Protein AF-A0A2V8V987-F1 (afdb_monomer)

pLDDT: mean 84.91, std 15.99, range [29.47, 98.56]

Nearest PDB structures (foldseek):
  6z8r-assembly2_B  TM=4.800E-01  e=5.414E-08  Pseudomonas aeruginosa PAO1
  6z99-assembly2_B  TM=4.719E-01  e=3.011E-07  Pseudomonas aeruginosa PAO1
  6slj-assembly1_A  TM=4.713E-01  e=1.086E-07  Porphyromonas gingivalis W83
  6sli-assembly1_B  TM=4.014E-01  e=5.671E-08  Porphyromonas gingivalis W83
  3aeh-assembly2_B  TM=3.556E-01  e=8.265E-02  Escherichia coli

Mean predicted aligned error: 10.32 Å

Structure (mmCIF, N/CA/C/O backbone):
data_AF-A0A2V8V987-F1
#
_entry.id   AF-A0A2V8V987-F1
#
loop_
_atom_site.group_PDB
_atom_site.id
_atom_site.type_symbol
_atom_site.label_atom_id
_atom_site.label_alt_id
_atom_site.label_comp_id
_atom_site.label_asym_id
_atom_site.label_entity_id
_atom_site.label_seq_id
_atom_site.pdbx_PDB_ins_code
_atom_site.Cartn_x
_atom_site.Cartn_y
_atom_site.Cartn_z
_atom_site.occupancy
_atom_site.B_iso_or_equiv
_atom_site.auth_seq_id
_atom_site.auth_comp_id
_atom_site.auth_asym_id
_atom_site.auth_atom_id
_atom_site.pdbx_PDB_model_num
ATOM 1 N N . MET A 1 1 ? -7.898 6.519 -4.032 1.00 30.42 1 MET A N 1
ATOM 2 C CA . MET A 1 1 ? -8.012 5.272 -3.248 1.00 30.42 1 MET A CA 1
ATOM 3 C C . MET A 1 1 ? -9.192 4.479 -3.784 1.00 30.42 1 MET A C 1
ATOM 5 O O . MET A 1 1 ? -10.302 4.991 -3.709 1.00 30.42 1 MET A O 1
ATOM 9 N N . LEU A 1 2 ? -8.939 3.343 -4.436 1.00 29.47 2 LEU A N 1
ATOM 10 C CA . LEU A 1 2 ? -9.950 2.359 -4.858 1.00 29.47 2 LEU A CA 1
ATOM 11 C C . LEU A 1 2 ? -10.673 1.804 -3.613 1.00 29.47 2 LEU A C 1
ATOM 13 O O . LEU A 1 2 ? -10.071 1.849 -2.532 1.00 29.47 2 LEU A O 1
ATOM 17 N N . PRO A 1 3 ? -11.929 1.318 -3.699 1.00 31.12 3 PRO A N 1
ATOM 18 C CA . PRO A 1 3 ? -12.497 0.542 -2.600 1.00 31.12 3 PRO A CA 1
ATOM 19 C C . PRO A 1 3 ? -11.531 -0.608 -2.276 1.00 31.12 3 PRO A C 1
ATOM 21 O O . PRO A 1 3 ? -10.948 -1.178 -3.202 1.00 31.12 3 PRO A O 1
ATOM 24 N N . PRO A 1 4 ? -11.297 -0.928 -0.992 1.00 32.53 4 PRO A N 1
ATOM 25 C CA . PRO A 1 4 ? -10.464 -2.066 -0.652 1.00 32.53 4 PRO A CA 1
ATOM 26 C C . PRO A 1 4 ? -11.121 -3.306 -1.257 1.00 32.53 4 PRO A C 1
ATOM 28 O O . PRO A 1 4 ? -12.190 -3.722 -0.810 1.00 32.53 4 PRO A O 1
ATOM 31 N N . LEU A 1 5 ? -10.495 -3.874 -2.291 1.00 37.56 5 LEU A N 1
ATOM 32 C CA . LEU A 1 5 ? -10.707 -5.270 -2.644 1.00 37.56 5 LEU A CA 1
ATOM 33 C C . LEU A 1 5 ? -10.445 -6.033 -1.350 1.00 37.56 5 LEU A C 1
ATOM 35 O O . LEU A 1 5 ? -9.333 -5.991 -0.818 1.00 37.56 5 LEU A O 1
ATOM 39 N N . GLN A 1 6 ? -11.497 -6.601 -0.762 1.00 36.94 6 GLN A N 1
ATOM 40 C CA . GLN A 1 6 ? -11.337 -7.366 0.461 1.00 36.94 6 GLN A CA 1
ATOM 41 C C . GLN A 1 6 ? -10.502 -8.590 0.105 1.00 36.94 6 GLN A C 1
ATOM 43 O O . GLN A 1 6 ? -10.967 -9.483 -0.600 1.00 36.94 6 GLN A O 1
ATOM 48 N N . ALA A 1 7 ? -9.248 -8.588 0.556 1.00 41.62 7 ALA A N 1
ATOM 49 C CA . ALA A 1 7 ? -8.428 -9.783 0.551 1.00 41.62 7 ALA A CA 1
ATOM 50 C C . ALA A 1 7 ? -9.147 -10.859 1.371 1.00 41.62 7 ALA A C 1
ATOM 52 O O . ALA A 1 7 ? -9.760 -10.563 2.404 1.00 41.62 7 ALA A O 1
ATOM 53 N N . GLN A 1 8 ? -9.092 -12.097 0.889 1.00 46.31 8 GLN A N 1
ATOM 54 C CA . GLN A 1 8 ? -9.685 -13.225 1.587 1.00 46.31 8 GLN A CA 1
ATOM 55 C C . GLN A 1 8 ? -9.073 -13.359 2.989 1.00 46.31 8 GLN A C 1
ATOM 57 O O . GLN A 1 8 ? -7.849 -13.307 3.128 1.00 46.31 8 GLN A O 1
ATOM 62 N N . PRO A 1 9 ? -9.893 -13.543 4.038 1.00 50.47 9 PRO A N 1
ATOM 63 C CA . PRO A 1 9 ? -9.370 -13.910 5.342 1.00 50.47 9 PRO A CA 1
ATOM 64 C C . PRO A 1 9 ? -8.720 -15.293 5.249 1.00 50.47 9 PRO A C 1
ATOM 66 O O . PRO A 1 9 ? -9.362 -16.262 4.845 1.00 50.47 9 PRO A O 1
ATOM 69 N N . VAL A 1 10 ? -7.450 -15.375 5.641 1.00 54.84 10 VAL A N 1
ATOM 70 C CA . VAL A 1 10 ? -6.728 -16.644 5.793 1.00 54.84 10 VAL A CA 1
ATOM 71 C C . VAL A 1 10 ? -7.420 -17.464 6.885 1.00 54.84 10 VAL A C 1
ATOM 73 O O . VAL A 1 10 ? -7.811 -16.924 7.922 1.00 54.84 10 VAL A O 1
ATOM 76 N N . VAL A 1 11 ? -7.584 -18.772 6.683 1.00 56.66 11 VAL A N 1
ATOM 77 C CA . VAL A 1 11 ? -8.365 -19.642 7.583 1.00 56.66 11 VAL A CA 1
ATOM 78 C C . VAL A 1 11 ? -7.667 -19.894 8.935 1.00 56.66 11 VAL A C 1
ATOM 80 O O . VAL A 1 11 ? -8.265 -20.486 9.841 1.00 56.66 11 VAL A O 1
ATOM 83 N N . THR A 1 12 ? -6.441 -19.391 9.115 1.00 56.00 12 THR A N 1
ATOM 84 C CA . THR A 1 12 ? -5.629 -19.466 10.344 1.00 56.00 12 THR A CA 1
ATOM 85 C C . THR A 1 12 ? -5.116 -18.091 10.786 1.00 56.00 12 THR A C 1
ATOM 87 O O . THR A 1 12 ? -4.766 -17.288 9.919 1.00 56.00 12 THR A O 1
ATOM 90 N N . PRO A 1 13 ? -4.942 -17.847 12.097 1.00 56.09 13 PRO A N 1
ATOM 91 C CA . PRO A 1 13 ? -5.207 -18.768 13.205 1.00 56.09 13 PRO A CA 1
ATOM 92 C C . PRO A 1 13 ? -6.698 -18.938 13.511 1.00 56.09 13 PRO A C 1
ATOM 94 O O . PRO A 1 13 ? -7.576 -18.229 13.006 1.00 56.09 13 PRO A O 1
ATOM 97 N N . SER A 1 14 ? -6.993 -19.921 14.349 1.00 68.00 14 SER A N 1
ATOM 98 C CA . SER A 1 14 ? -8.342 -20.223 14.777 1.00 68.00 14 SER A CA 1
ATOM 99 C C . SER A 1 14 ? -8.840 -19.288 15.884 1.00 68.00 14 SER A C 1
ATOM 101 O O . SER A 1 14 ? -8.104 -19.093 16.843 1.00 68.00 14 SER A O 1
ATOM 103 N N . PRO A 1 15 ? -10.083 -18.731 15.849 1.00 61.00 15 PRO A N 1
ATOM 104 C CA . PRO A 1 15 ? -10.724 -18.227 17.054 1.00 61.00 15 PRO A CA 1
ATOM 105 C C . PRO A 1 15 ? -10.587 -19.235 18.189 1.00 61.00 15 PRO A C 1
ATOM 107 O O . PRO A 1 15 ? -10.953 -20.403 18.031 1.00 61.00 15 PRO A O 1
ATOM 110 N N . GLY A 1 16 ? -10.015 -18.763 19.296 1.00 55.84 16 GLY A N 1
ATOM 111 C CA . GLY A 1 16 ? -9.781 -19.568 20.486 1.00 55.84 16 GLY A CA 1
ATOM 112 C C . GLY A 1 16 ? -11.080 -20.056 21.124 1.00 55.84 16 GLY A C 1
ATOM 113 O O . GLY A 1 16 ? -12.185 -19.659 20.745 1.00 55.84 16 GLY A O 1
ATOM 114 N N . THR A 1 17 ? -10.938 -20.893 22.145 1.00 52.25 17 THR A N 1
ATOM 115 C CA . THR A 1 17 ? -12.023 -21.569 22.874 1.00 52.25 17 THR A CA 1
ATOM 116 C C . THR A 1 17 ? -12.985 -20.634 23.625 1.00 52.25 17 THR A C 1
ATOM 118 O O . THR A 1 17 ? -13.979 -21.109 24.182 1.00 52.25 17 THR A O 1
ATOM 121 N N . GLY A 1 18 ? -12.797 -19.310 23.566 1.00 50.81 18 GLY A N 1
ATOM 122 C CA . GLY A 1 18 ? -13.441 -18.343 24.461 1.00 50.81 18 GLY A CA 1
ATOM 123 C C . GLY A 1 18 ? -12.702 -18.265 25.800 1.00 50.81 18 GLY A C 1
ATOM 124 O O . GLY A 1 18 ? -11.899 -19.138 26.102 1.00 50.81 18 GLY A O 1
ATOM 125 N N . SER A 1 19 ? -12.927 -17.198 26.574 1.00 44.41 19 SER A N 1
ATOM 126 C CA . SER A 1 19 ? -12.190 -16.957 27.821 1.00 44.41 19 SER A CA 1
ATOM 127 C C . SER A 1 19 ? -12.502 -18.020 28.871 1.00 44.41 19 SER A C 1
ATOM 129 O O . SER A 1 19 ? -13.610 -18.044 29.415 1.00 44.41 19 SER A O 1
ATOM 131 N N . GLU A 1 20 ? -11.518 -18.844 29.208 1.00 54.47 20 GLU A N 1
ATOM 132 C CA . GLU A 1 20 ? -11.423 -19.332 30.577 1.00 54.47 20 GLU A CA 1
ATOM 133 C C . GLU A 1 20 ? -10.896 -18.200 31.467 1.00 54.47 20 GLU A C 1
ATOM 135 O O . GLU A 1 20 ? -10.153 -17.324 31.015 1.00 54.47 20 GLU A O 1
ATOM 140 N N . LEU A 1 21 ? -11.364 -18.172 32.715 1.00 58.12 21 LEU A N 1
ATOM 141 C CA . LEU A 1 21 ? -10.821 -17.310 33.761 1.00 58.12 21 LEU A CA 1
ATOM 142 C C . LEU A 1 21 ? -9.356 -17.722 33.933 1.00 58.12 21 LEU A C 1
ATOM 144 O O . LEU A 1 21 ? -9.110 -18.860 34.320 1.00 58.12 21 LEU A O 1
ATOM 148 N N . GLY A 1 22 ? -8.413 -16.846 33.578 1.00 70.38 22 GLY A N 1
ATOM 149 C CA . GLY A 1 22 ? -6.986 -17.165 33.618 1.00 70.38 22 GLY A CA 1
ATOM 150 C C . GLY A 1 22 ? -6.544 -17.741 34.960 1.00 70.38 22 GLY A C 1
ATOM 151 O O . GLY A 1 22 ? -7.134 -17.437 36.000 1.00 70.38 22 GLY A O 1
ATOM 152 N N . ALA A 1 23 ? -5.499 -18.561 34.946 1.00 83.69 23 ALA A N 1
ATOM 153 C CA . ALA A 1 23 ? -4.921 -19.121 36.153 1.00 83.69 23 ALA A CA 1
ATOM 154 C C . ALA A 1 23 ? -4.146 -18.060 36.947 1.00 83.69 23 ALA A C 1
ATOM 156 O O . ALA A 1 23 ? -3.326 -17.304 36.421 1.00 83.69 23 ALA A O 1
ATOM 157 N N . ASP A 1 24 ? -4.371 -18.031 38.254 1.00 88.12 24 ASP A N 1
ATOM 158 C CA . ASP A 1 24 ? -3.623 -17.168 39.153 1.00 88.12 24 ASP A CA 1
ATOM 159 C C . ASP A 1 24 ? -2.221 -17.733 39.402 1.00 88.12 24 ASP A C 1
ATOM 161 O O . ASP A 1 24 ? -2.059 -18.813 39.969 1.00 88.12 24 ASP A O 1
ATOM 165 N N . TRP A 1 25 ? -1.193 -16.966 39.038 1.00 87.38 25 TRP A N 1
ATOM 166 C CA . TRP A 1 25 ? 0.201 -17.296 39.310 1.00 87.38 25 TRP A CA 1
ATOM 167 C C . TRP A 1 25 ? 0.866 -16.175 40.112 1.00 87.38 25 TRP A C 1
ATOM 169 O O . TRP A 1 25 ? 1.303 -15.149 39.584 1.00 87.38 25 TRP A O 1
ATOM 179 N N . GLY A 1 26 ? 0.907 -16.361 41.435 1.00 88.56 26 GLY A N 1
ATOM 180 C CA . GLY A 1 26 ? 1.389 -15.340 42.365 1.00 88.56 26 GLY A CA 1
ATOM 181 C C . GLY A 1 26 ? 0.555 -14.048 42.266 1.00 88.56 26 GLY A C 1
ATOM 182 O O . GLY A 1 26 ? -0.675 -14.121 42.354 1.00 88.56 26 GLY A O 1
ATOM 183 N N . PRO A 1 27 ? 1.182 -12.867 42.080 1.00 91.75 27 PRO A N 1
ATOM 184 C CA . PRO A 1 27 ? 0.473 -11.587 41.987 1.00 91.75 27 PRO A CA 1
ATOM 185 C C . PRO A 1 27 ? -0.144 -11.312 40.600 1.00 91.75 27 PRO A C 1
ATOM 187 O O . PRO A 1 27 ? -0.627 -10.203 40.357 1.00 91.75 27 PRO A O 1
ATOM 190 N N . TYR A 1 28 ? -0.121 -12.286 39.683 1.00 93.44 28 TYR A N 1
ATOM 191 C CA . TYR A 1 28 ? -0.630 -12.143 38.319 1.00 93.44 28 TYR A CA 1
ATOM 192 C C . TYR A 1 28 ? -1.770 -13.120 38.034 1.00 93.44 28 TYR A C 1
ATOM 194 O O . TYR A 1 28 ? -1.781 -14.241 38.539 1.00 93.44 28 TYR A O 1
ATOM 202 N N . ASN A 1 29 ? -2.703 -12.694 37.191 1.00 93.06 29 ASN A N 1
ATOM 203 C CA . ASN A 1 29 ? -3.628 -13.559 36.478 1.00 93.06 29 ASN A CA 1
ATOM 204 C C . ASN A 1 29 ? -3.052 -13.828 35.081 1.00 93.06 29 ASN A C 1
ATOM 206 O O . ASN A 1 29 ? -2.707 -12.884 34.363 1.00 93.06 29 ASN A O 1
ATOM 210 N N . VAL A 1 30 ? -2.885 -15.099 34.728 1.00 92.81 30 VAL A N 1
ATOM 211 C CA . VAL A 1 30 ? -2.215 -15.538 33.503 1.00 92.81 30 VAL A CA 1
ATOM 212 C C . VAL A 1 30 ? -3.206 -16.260 32.605 1.00 92.81 30 VAL A C 1
ATOM 214 O O . VAL A 1 30 ? -3.929 -17.137 33.053 1.00 92.81 30 VAL A O 1
ATOM 217 N N . THR A 1 31 ? -3.213 -15.909 31.325 1.00 92.31 31 THR A N 1
ATOM 218 C CA . THR A 1 31 ? -3.930 -16.645 30.279 1.00 92.31 31 THR A CA 1
ATOM 219 C C . THR A 1 31 ? -2.949 -17.029 29.185 1.00 92.31 31 THR A C 1
ATOM 221 O O . THR A 1 31 ? -2.109 -16.225 28.771 1.00 92.31 31 THR A O 1
ATOM 224 N N . ASN A 1 32 ? -3.036 -18.258 28.697 1.00 90.12 32 ASN A N 1
ATOM 225 C CA . ASN A 1 32 ? -2.216 -18.751 27.604 1.00 90.12 32 ASN A CA 1
ATOM 226 C C . ASN A 1 32 ? -3.091 -19.502 26.600 1.00 90.12 32 ASN A C 1
ATOM 228 O O . ASN A 1 32 ? -3.993 -20.238 26.978 1.00 90.12 32 ASN A O 1
ATOM 232 N N . SER A 1 33 ? -2.816 -19.333 25.310 1.00 90.88 33 SER A N 1
ATOM 233 C CA . SER A 1 33 ? -3.322 -20.201 24.260 1.00 90.88 33 SER A CA 1
ATOM 234 C C . SER A 1 33 ? -2.271 -20.430 23.177 1.00 90.88 33 SER A C 1
ATOM 236 O O . SER A 1 33 ? -1.592 -19.493 22.756 1.00 90.88 33 SER A O 1
ATOM 238 N N . ILE A 1 34 ? -2.149 -21.669 22.709 1.00 92.19 34 ILE A N 1
ATOM 239 C CA . ILE A 1 34 ? -1.194 -22.088 21.675 1.00 92.19 34 ILE A CA 1
ATOM 240 C C . ILE A 1 34 ? -1.933 -22.989 20.690 1.00 92.19 34 ILE A C 1
ATOM 242 O O . ILE A 1 34 ? -2.554 -23.963 21.101 1.00 92.19 34 ILE A O 1
ATOM 246 N N . GLU A 1 35 ? -1.850 -22.691 19.394 1.00 93.00 35 GLU A N 1
ATOM 247 C CA . GLU A 1 35 ? -2.385 -23.510 18.306 1.00 93.00 35 GLU A CA 1
ATOM 248 C C . GLU A 1 35 ? -1.248 -24.045 17.439 1.00 93.00 35 GLU A C 1
ATOM 250 O O . GLU A 1 35 ? -0.625 -23.303 16.679 1.00 93.00 35 GLU A O 1
ATOM 255 N N . SER A 1 36 ? -1.007 -25.351 17.508 1.00 94.00 36 SER A N 1
ATOM 256 C CA . SER A 1 36 ? 0.021 -26.022 16.708 1.00 94.00 36 SER A CA 1
ATOM 257 C C . SER A 1 36 ? -0.583 -27.141 15.871 1.00 94.00 36 SER A C 1
ATOM 259 O O . SER A 1 36 ? -1.617 -27.713 16.220 1.00 94.00 36 SER A O 1
ATOM 261 N N . GLY A 1 37 ? 0.033 -27.437 14.732 1.00 94.00 37 GLY A N 1
ATOM 262 C CA . GLY A 1 37 ? -0.449 -28.498 13.861 1.00 94.00 37 GLY A CA 1
ATOM 263 C C . GLY A 1 37 ? 0.306 -28.588 12.548 1.00 94.00 37 GLY A C 1
ATOM 264 O O . GLY A 1 37 ? 1.433 -28.111 12.425 1.00 94.00 37 GLY A O 1
ATOM 265 N N . TYR A 1 38 ? -0.335 -29.202 11.559 1.00 94.44 38 TYR A N 1
ATOM 266 C CA . TYR A 1 38 ? 0.239 -29.462 10.244 1.00 94.44 38 TYR A CA 1
ATOM 267 C C . TYR A 1 38 ? -0.657 -28.869 9.156 1.00 94.44 38 TYR A C 1
ATOM 269 O O . TYR A 1 38 ? -1.872 -29.073 9.184 1.00 94.44 38 TYR A O 1
ATOM 277 N N . ARG A 1 39 ? -0.065 -28.168 8.182 1.00 93.12 39 ARG A N 1
ATOM 278 C CA . ARG A 1 39 ? -0.740 -27.817 6.920 1.00 93.12 39 ARG A CA 1
ATOM 279 C C . ARG A 1 39 ? -0.161 -28.666 5.799 1.00 93.12 39 ARG A C 1
ATOM 281 O O . ARG A 1 39 ? 1.053 -28.869 5.736 1.00 93.12 39 ARG A O 1
ATOM 288 N N . PHE A 1 40 ? -1.042 -29.107 4.919 1.00 94.19 40 PHE A N 1
ATOM 289 C CA . PHE A 1 40 ? -0.726 -29.756 3.663 1.00 94.19 40 PHE A CA 1
ATOM 290 C C . PHE A 1 40 ? -1.187 -28.884 2.491 1.00 94.19 40 PHE A C 1
ATOM 292 O O . PHE A 1 40 ? -2.173 -28.153 2.591 1.00 94.19 40 PHE A O 1
ATOM 299 N N . THR A 1 41 ? -0.483 -28.999 1.376 1.00 95.00 41 THR A N 1
ATOM 300 C CA . THR A 1 41 ? -0.723 -28.299 0.125 1.00 95.00 41 THR A CA 1
ATOM 301 C C . THR A 1 41 ? -0.465 -29.258 -1.027 1.00 95.00 41 THR A C 1
ATOM 303 O O . THR A 1 41 ? 0.572 -29.921 -1.089 1.00 95.00 41 THR A O 1
ATOM 306 N N . THR A 1 42 ? -1.395 -29.293 -1.973 1.00 96.19 42 THR A N 1
ATOM 307 C CA . THR A 1 42 ? -1.229 -29.961 -3.267 1.00 96.19 42 THR A CA 1
ATOM 308 C C . THR A 1 42 ? -1.503 -28.950 -4.368 1.00 96.19 42 THR A C 1
ATOM 310 O O . THR A 1 42 ? -2.473 -28.201 -4.279 1.00 96.19 42 THR A O 1
ATOM 313 N N . VAL A 1 43 ? -0.646 -28.903 -5.388 1.00 96.38 43 VAL A N 1
ATOM 314 C CA . VAL A 1 43 ? -0.748 -27.942 -6.494 1.00 96.38 43 VAL A CA 1
ATOM 315 C C . VAL A 1 43 ? -0.771 -28.700 -7.813 1.00 96.38 43 VAL A C 1
ATOM 317 O O . VAL A 1 43 ? 0.014 -29.620 -8.019 1.00 96.38 43 VAL A O 1
ATOM 320 N N . GLY A 1 44 ? -1.675 -28.314 -8.707 1.00 95.19 44 GLY A N 1
ATOM 321 C CA . GLY A 1 44 ? -1.690 -28.722 -10.105 1.00 95.19 44 GLY A CA 1
ATOM 322 C C . GLY A 1 44 ? -1.646 -27.501 -11.022 1.00 95.19 44 GLY A C 1
ATOM 323 O O . GLY A 1 44 ? -2.139 -26.434 -10.663 1.00 95.19 44 GLY A O 1
ATOM 324 N N . GLY A 1 45 ? -1.097 -27.665 -12.223 1.00 91.75 45 GLY A N 1
ATOM 325 C CA . GLY A 1 45 ? -0.749 -26.529 -13.079 1.00 91.75 45 GLY A CA 1
ATOM 326 C C . GLY A 1 45 ? 0.583 -25.925 -12.640 1.00 91.75 45 GLY A C 1
ATOM 327 O O . GLY A 1 45 ? 1.502 -26.664 -12.286 1.00 91.75 45 GLY A O 1
ATOM 328 N N . ASP A 1 46 ? 0.689 -24.601 -12.652 1.00 89.00 46 ASP A N 1
ATOM 329 C CA . ASP A 1 46 ? 1.934 -23.903 -12.357 1.00 89.00 46 ASP A CA 1
ATOM 330 C C . ASP A 1 46 ? 2.179 -23.736 -10.843 1.00 89.00 46 ASP A C 1
ATOM 332 O O . ASP A 1 46 ? 1.567 -22.910 -10.158 1.00 89.00 46 ASP A O 1
ATOM 336 N N . ALA A 1 47 ? 3.114 -24.526 -10.310 1.00 90.56 47 ALA A N 1
ATOM 337 C CA . ALA A 1 47 ? 3.509 -24.464 -8.904 1.00 90.56 47 ALA A CA 1
ATOM 338 C C . ALA A 1 47 ? 4.301 -23.198 -8.541 1.00 90.56 47 ALA A C 1
ATOM 340 O O . ALA A 1 47 ? 4.247 -22.744 -7.395 1.00 90.56 47 ALA A O 1
ATOM 341 N N . HIS A 1 48 ? 5.027 -22.614 -9.494 1.00 88.00 48 HIS A N 1
ATOM 342 C CA . HIS A 1 48 ? 5.782 -21.388 -9.283 1.00 88.00 48 HIS A CA 1
ATOM 343 C C . HIS A 1 48 ? 4.856 -20.177 -9.173 1.00 88.00 48 HIS A C 1
ATOM 345 O O . HIS A 1 48 ? 5.062 -19.341 -8.292 1.00 88.00 48 HIS A O 1
ATOM 351 N N . LEU A 1 49 ? 3.800 -20.140 -9.986 1.00 88.25 49 LEU A N 1
ATOM 352 C CA . LEU A 1 49 ? 2.737 -19.146 -9.900 1.00 88.25 49 LEU A CA 1
ATOM 353 C C . LEU A 1 49 ? 1.968 -19.253 -8.576 1.00 88.25 49 LEU A C 1
ATOM 355 O O . LEU A 1 49 ? 1.746 -18.249 -7.901 1.00 88.25 49 LEU A O 1
ATOM 359 N N . PHE A 1 50 ? 1.610 -20.470 -8.149 1.00 91.62 50 PHE A N 1
ATOM 360 C CA . PHE A 1 50 ? 1.008 -20.673 -6.825 1.00 91.62 50 PHE A CA 1
ATOM 361 C C . PHE A 1 50 ? 1.925 -20.153 -5.709 1.00 91.62 50 PHE A C 1
ATOM 363 O O . PHE A 1 50 ? 1.476 -19.467 -4.790 1.00 91.62 50 PHE A O 1
ATOM 370 N N . ARG A 1 51 ? 3.230 -20.435 -5.796 1.00 90.56 51 ARG A N 1
ATOM 371 C CA . ARG A 1 51 ? 4.208 -19.972 -4.808 1.00 90.56 51 ARG A CA 1
ATOM 372 C C . ARG A 1 51 ? 4.388 -18.450 -4.821 1.00 90.56 51 ARG A C 1
ATOM 374 O O . ARG A 1 51 ? 4.682 -17.891 -3.773 1.00 90.56 51 ARG A O 1
ATOM 381 N N . SER A 1 52 ? 4.212 -17.774 -5.956 1.00 88.69 52 SER A N 1
ATOM 382 C CA . SER A 1 52 ? 4.313 -16.309 -6.018 1.00 88.69 52 SER A CA 1
ATOM 383 C C . SER A 1 52 ? 3.062 -15.582 -5.533 1.00 88.69 52 SER A C 1
ATOM 385 O O . SER A 1 52 ? 3.160 -14.445 -5.079 1.00 88.69 52 SER A O 1
ATOM 387 N N . VAL A 1 53 ? 1.892 -16.219 -5.650 1.00 87.94 53 VAL A N 1
ATOM 388 C CA . VAL A 1 53 ? 0.606 -15.615 -5.271 1.00 87.94 53 VAL A CA 1
ATOM 389 C C . VAL A 1 53 ? 0.220 -15.965 -3.829 1.00 87.94 53 VAL A C 1
ATOM 391 O O . VAL A 1 53 ? -0.175 -15.069 -3.093 1.00 87.94 53 VAL A O 1
ATOM 394 N N . GLU A 1 54 ? 0.377 -17.229 -3.411 1.00 89.50 54 GLU A N 1
ATOM 395 C CA . GLU A 1 54 ? -0.118 -17.740 -2.116 1.00 89.50 54 GLU A CA 1
ATOM 396 C C . GLU A 1 54 ? 0.999 -18.239 -1.180 1.00 89.50 54 GLU A C 1
ATOM 398 O O . GLU A 1 54 ? 0.998 -17.958 0.016 1.00 89.50 54 GLU A O 1
ATOM 403 N N . ASN A 1 55 ? 1.979 -18.983 -1.711 1.00 90.44 55 ASN A N 1
ATOM 404 C CA . ASN A 1 55 ? 3.174 -19.452 -0.982 1.00 90.44 55 ASN A CA 1
ATOM 405 C C . ASN A 1 55 ? 2.921 -20.337 0.269 1.00 90.44 55 ASN A C 1
ATOM 407 O O . ASN A 1 55 ? 3.767 -20.418 1.161 1.00 90.44 55 ASN A O 1
ATOM 411 N N . TYR A 1 56 ? 1.785 -21.038 0.361 1.00 90.75 56 TYR A N 1
ATOM 412 C CA . TYR A 1 56 ? 1.528 -21.963 1.475 1.00 90.75 56 TYR A CA 1
ATOM 413 C C . TYR A 1 56 ? 2.171 -23.337 1.252 1.00 90.75 56 TYR A C 1
ATOM 415 O O . TYR A 1 56 ? 1.730 -24.113 0.404 1.00 90.75 56 TYR A O 1
ATOM 423 N N . GLY A 1 57 ? 3.186 -23.667 2.054 1.00 89.38 57 GLY A N 1
ATOM 424 C CA . GLY A 1 57 ? 3.896 -24.950 2.000 1.00 89.38 57 GLY A CA 1
ATOM 425 C C . GLY A 1 57 ? 3.406 -26.008 2.998 1.00 89.38 57 GLY A C 1
ATOM 426 O O . GLY A 1 57 ? 2.657 -25.716 3.935 1.00 89.38 57 GLY A O 1
ATOM 427 N N . ASN A 1 58 ? 3.893 -27.239 2.813 1.00 92.81 58 ASN A N 1
ATOM 428 C CA . ASN A 1 58 ? 3.710 -28.371 3.729 1.00 92.81 58 ASN A CA 1
ATOM 429 C C . ASN A 1 58 ? 4.551 -28.214 5.003 1.00 92.81 58 ASN A C 1
ATOM 431 O O . ASN A 1 58 ? 5.663 -27.697 4.942 1.00 92.81 58 ASN A O 1
ATOM 435 N N . GLY A 1 59 ? 4.065 -28.718 6.141 1.00 93.06 59 GLY A N 1
ATOM 436 C CA . GLY A 1 59 ? 4.888 -28.852 7.349 1.00 93.06 59 GLY A CA 1
ATOM 437 C C . GLY A 1 59 ? 4.187 -28.519 8.662 1.00 93.06 59 GLY A C 1
ATOM 438 O O . GLY A 1 59 ? 3.103 -27.923 8.680 1.00 93.06 59 GLY A O 1
ATOM 439 N N . LEU A 1 60 ? 4.852 -28.890 9.759 1.00 92.75 60 LEU A N 1
ATOM 440 C CA . LEU A 1 60 ? 4.476 -28.503 11.118 1.00 92.75 60 LEU A CA 1
ATOM 441 C C . LEU A 1 60 ? 4.674 -27.006 11.323 1.00 92.75 60 LEU A C 1
ATOM 443 O O . LEU A 1 60 ? 5.644 -26.449 10.811 1.00 92.75 60 LEU A O 1
ATOM 447 N N . ARG A 1 61 ? 3.768 -26.388 12.083 1.00 91.69 61 ARG A N 1
ATOM 448 C CA . ARG A 1 61 ? 3.830 -24.967 12.424 1.00 91.69 61 ARG A CA 1
ATOM 449 C C . ARG A 1 61 ? 3.069 -24.626 13.693 1.00 91.69 61 ARG A C 1
ATOM 451 O O . ARG A 1 61 ? 2.184 -25.364 14.135 1.00 91.69 61 ARG A O 1
ATOM 458 N N . LEU A 1 62 ? 3.396 -23.461 14.229 1.00 91.62 62 LEU A N 1
ATOM 459 C CA . LEU A 1 62 ? 2.635 -22.767 15.253 1.00 91.62 62 LEU A CA 1
ATOM 460 C C . LEU A 1 62 ? 1.741 -21.735 14.550 1.00 91.62 62 LEU A C 1
ATOM 462 O O . LEU A 1 62 ? 2.199 -20.676 14.118 1.00 91.62 62 LEU A O 1
ATOM 466 N N . PHE A 1 63 ? 0.460 -22.069 14.399 1.00 90.31 63 PHE A N 1
ATOM 467 C CA . PHE A 1 63 ? -0.520 -21.231 13.707 1.00 90.31 63 PHE A CA 1
ATOM 468 C C . PHE A 1 63 ? -0.808 -19.944 14.472 1.00 90.31 63 PHE A C 1
ATOM 470 O O . PHE A 1 63 ? -0.929 -18.882 13.862 1.00 90.31 63 PHE A O 1
ATOM 477 N N . GLY A 1 64 ? -0.887 -20.036 15.799 1.00 91.31 64 GLY A N 1
ATOM 478 C CA . GLY A 1 64 ? -1.181 -18.910 16.668 1.00 91.31 64 GLY A CA 1
ATOM 479 C C . GLY A 1 64 ? -0.707 -19.148 18.093 1.00 91.31 64 GLY A C 1
ATOM 480 O O . GLY A 1 64 ? -0.699 -20.277 18.576 1.00 91.31 64 GLY A O 1
ATOM 481 N N . GLY A 1 65 ? -0.329 -18.076 18.773 1.00 91.06 65 GLY A N 1
ATOM 482 C CA . GLY A 1 65 ? -0.042 -18.085 20.199 1.00 91.06 65 GLY A CA 1
ATOM 483 C C . GLY A 1 65 ? -0.494 -16.777 20.826 1.00 91.06 65 GLY A C 1
ATOM 484 O O . GLY A 1 65 ? -0.319 -15.717 20.230 1.00 91.06 65 GLY A O 1
ATOM 485 N N . ASN A 1 66 ? -1.073 -16.841 22.014 1.00 93.69 66 ASN A N 1
ATOM 486 C CA . ASN A 1 66 ? -1.438 -15.680 22.808 1.00 93.69 66 ASN A CA 1
ATOM 487 C C . ASN A 1 66 ? -1.137 -15.971 24.275 1.00 93.69 66 ASN A C 1
ATOM 489 O O . ASN A 1 66 ? -1.636 -16.943 24.823 1.00 93.69 66 ASN A O 1
ATOM 493 N N . PHE A 1 67 ? -0.346 -15.120 24.903 1.00 94.44 67 PHE A N 1
ATOM 494 C CA . PHE A 1 67 ? -0.032 -15.160 26.320 1.00 94.44 67 PHE A CA 1
ATOM 495 C C . PHE A 1 67 ? -0.329 -13.790 26.915 1.00 94.44 67 PHE A C 1
ATOM 497 O O . PHE A 1 67 ? 0.053 -12.773 26.337 1.00 94.44 67 PHE A O 1
ATOM 504 N N . SER A 1 68 ? -0.971 -13.749 28.075 1.00 94.88 68 SER A N 1
ATOM 505 C CA . SER A 1 68 ? -1.161 -12.527 28.843 1.00 94.88 68 SER A CA 1
ATOM 506 C C . SER A 1 68 ? -0.937 -12.787 30.324 1.00 94.88 68 SER A C 1
ATOM 508 O O . SER A 1 68 ? -1.425 -13.775 30.857 1.00 94.88 68 SER A O 1
ATOM 510 N N . ALA A 1 69 ? -0.216 -11.888 30.986 1.00 95.31 69 ALA A N 1
ATOM 511 C CA . ALA A 1 69 ? -0.073 -11.844 32.433 1.00 95.31 69 ALA A CA 1
ATOM 512 C C . ALA A 1 69 ? -0.452 -10.443 32.918 1.00 95.31 69 ALA A C 1
ATOM 514 O O . ALA A 1 69 ? 0.183 -9.460 32.531 1.00 95.31 69 ALA A O 1
ATOM 515 N N . ILE A 1 70 ? -1.489 -10.347 33.746 1.00 94.75 70 ILE A N 1
ATOM 516 C CA . ILE A 1 70 ? -2.042 -9.083 34.245 1.00 94.75 70 ILE A CA 1
ATOM 517 C C . ILE A 1 70 ? -1.924 -9.068 35.767 1.00 94.75 70 ILE A C 1
ATOM 519 O O . ILE A 1 70 ? -2.311 -10.026 36.432 1.00 94.75 70 ILE A O 1
ATOM 523 N N . SER A 1 71 ? -1.362 -8.003 36.335 1.00 95.00 71 SER A N 1
ATOM 524 C CA . SER A 1 71 ? -1.264 -7.845 37.787 1.00 95.00 71 SER A CA 1
ATOM 525 C C . SER A 1 71 ? -2.654 -7.679 38.390 1.00 95.00 71 SER A C 1
ATOM 527 O O . SER A 1 71 ? -3.429 -6.845 37.924 1.00 95.00 71 SER A O 1
ATOM 529 N N . LYS A 1 72 ? -2.950 -8.432 39.453 1.00 91.88 72 LYS A N 1
ATOM 530 C CA . LYS A 1 72 ? -4.265 -8.400 40.113 1.00 91.88 72 LYS A CA 1
ATOM 531 C C . LYS A 1 72 ? -4.593 -7.028 40.701 1.00 91.88 72 LYS A C 1
ATOM 533 O O . LYS A 1 72 ? -5.712 -6.551 40.561 1.00 91.88 72 LYS A O 1
ATOM 538 N N . ASP A 1 73 ? -3.586 -6.377 41.277 1.00 91.50 73 ASP A N 1
ATOM 539 C CA . ASP A 1 73 ? -3.741 -5.089 41.957 1.00 91.50 73 ASP A CA 1
ATOM 540 C C . ASP A 1 73 ? -3.286 -3.903 41.092 1.00 91.50 73 ASP A C 1
ATOM 542 O O . ASP A 1 73 ? -3.293 -2.765 41.555 1.00 91.50 73 ASP A O 1
ATOM 546 N N . GLY A 1 74 ? -2.817 -4.146 39.860 1.00 89.75 74 GLY A N 1
ATOM 547 C CA . GLY A 1 74 ? -2.220 -3.111 39.003 1.00 89.75 74 GLY A CA 1
ATOM 548 C C . GLY A 1 74 ? -0.893 -2.547 39.531 1.00 89.75 74 GLY A C 1
ATOM 549 O O . GLY A 1 74 ? -0.494 -1.453 39.133 1.00 89.75 74 GLY A O 1
ATOM 550 N N . HIS A 1 75 ? -0.234 -3.277 40.439 1.00 90.44 75 HIS A N 1
ATOM 551 C CA . HIS A 1 75 ? 1.016 -2.895 41.103 1.00 90.44 75 HIS A CA 1
ATOM 552 C C . HIS A 1 75 ? 2.059 -4.027 41.053 1.00 90.44 75 HIS A C 1
ATOM 554 O O . HIS A 1 75 ? 2.788 -4.274 42.014 1.00 90.44 75 HIS A O 1
ATOM 560 N N . GLY A 1 76 ? 2.169 -4.722 39.921 1.00 89.88 76 GLY A N 1
ATOM 561 C CA . GLY A 1 76 ? 3.137 -5.800 39.735 1.00 89.88 76 GLY A CA 1
ATOM 562 C C . GLY A 1 76 ? 4.584 -5.304 39.844 1.00 89.88 76 GLY A C 1
ATOM 563 O O . GLY A 1 76 ? 4.898 -4.152 39.538 1.00 89.88 76 GLY A O 1
ATOM 564 N N . ARG A 1 77 ? 5.495 -6.160 40.317 1.00 88.88 77 ARG A N 1
ATOM 565 C CA . ARG A 1 77 ? 6.871 -5.753 40.668 1.00 88.88 77 ARG A CA 1
ATOM 566 C C . ARG A 1 77 ? 7.643 -5.157 39.488 1.00 88.88 77 ARG A C 1
ATOM 568 O O . ARG A 1 77 ? 8.315 -4.144 39.652 1.00 88.88 77 ARG A O 1
ATOM 575 N N . PHE A 1 78 ? 7.566 -5.801 38.326 1.00 90.50 78 PHE A N 1
ATOM 576 C CA . PHE A 1 78 ? 8.290 -5.377 37.124 1.00 90.50 78 PHE A CA 1
ATOM 577 C C . PHE A 1 78 ? 7.355 -4.749 36.093 1.00 90.50 78 PHE A C 1
ATOM 579 O O . PHE A 1 78 ? 7.706 -3.727 35.513 1.00 90.50 78 PHE A O 1
ATOM 586 N N . PHE A 1 79 ? 6.160 -5.311 35.917 1.00 96.19 79 PHE A N 1
ATOM 587 C CA . PHE A 1 79 ? 5.136 -4.874 34.970 1.00 96.19 79 PHE A CA 1
ATOM 588 C C . PHE A 1 79 ? 3.744 -5.065 35.582 1.00 96.19 79 PHE A C 1
ATOM 590 O O . PHE A 1 79 ? 3.577 -5.865 36.500 1.00 96.19 79 PHE A O 1
ATOM 597 N N . ASP A 1 80 ? 2.755 -4.347 35.061 1.00 97.06 80 ASP A N 1
ATOM 598 C CA . ASP A 1 80 ? 1.334 -4.505 35.388 1.00 97.06 80 ASP A CA 1
ATOM 599 C C . ASP A 1 80 ? 0.591 -5.292 34.313 1.00 97.06 80 ASP A C 1
ATOM 601 O O . ASP A 1 80 ? -0.344 -6.024 34.629 1.00 97.06 80 ASP A O 1
ATOM 605 N N . SER A 1 81 ? 1.038 -5.208 33.059 1.00 96.88 81 SER A N 1
ATOM 606 C CA . SER A 1 81 ? 0.566 -6.094 32.002 1.00 96.88 81 SER A CA 1
ATOM 607 C C . SER A 1 81 ? 1.707 -6.547 31.100 1.00 96.88 81 SER A C 1
ATOM 609 O O . SER A 1 81 ? 2.604 -5.779 30.747 1.00 96.88 81 SER A O 1
ATOM 611 N N . LEU A 1 82 ? 1.668 -7.821 30.729 1.00 97.38 82 LEU A N 1
ATOM 612 C CA . LEU A 1 82 ? 2.497 -8.407 29.690 1.00 97.38 82 LEU A CA 1
ATOM 613 C C . LEU A 1 82 ? 1.581 -9.148 28.724 1.00 97.38 82 LEU A C 1
ATOM 615 O O . LEU A 1 82 ? 0.733 -9.927 29.151 1.00 97.38 82 LEU A O 1
ATOM 619 N N . THR A 1 83 ? 1.740 -8.911 27.427 1.00 97.06 83 THR A N 1
ATOM 620 C CA . THR A 1 83 ? 1.017 -9.641 26.380 1.00 97.06 83 THR A CA 1
ATOM 621 C C . THR A 1 83 ? 1.980 -10.048 25.280 1.00 97.06 83 THR A C 1
ATOM 623 O O . THR A 1 83 ? 2.806 -9.247 24.857 1.00 97.06 83 THR A O 1
ATOM 626 N N . LEU A 1 84 ? 1.885 -11.289 24.818 1.00 97.06 84 LEU A N 1
ATOM 627 C CA . LEU A 1 84 ? 2.636 -11.816 23.688 1.00 97.06 84 LEU A CA 1
ATOM 628 C C . LEU A 1 84 ? 1.652 -12.493 22.742 1.00 97.06 84 LEU A C 1
ATOM 630 O O . LEU A 1 84 ? 0.989 -13.452 23.119 1.00 97.06 84 LEU A O 1
ATOM 634 N N . THR A 1 85 ? 1.587 -12.023 21.506 1.00 95.19 85 THR A N 1
ATOM 635 C CA . THR A 1 85 ? 0.815 -12.657 20.435 1.00 95.19 85 THR A CA 1
ATOM 636 C C . THR A 1 85 ? 1.753 -13.119 19.337 1.00 95.19 85 THR A C 1
ATOM 638 O O . THR A 1 85 ? 2.761 -12.473 19.074 1.00 95.19 85 THR A O 1
ATOM 641 N N . SER A 1 86 ? 1.444 -14.234 18.690 1.00 93.81 86 SER A N 1
ATOM 642 C CA . SER A 1 86 ? 2.184 -14.741 17.539 1.00 93.81 86 SER A CA 1
ATOM 643 C C . SER A 1 86 ? 1.246 -15.417 16.551 1.00 93.81 86 SER A C 1
ATOM 645 O O . SER A 1 86 ? 0.177 -15.894 16.930 1.00 93.81 86 SER A O 1
ATOM 647 N N . SER A 1 87 ? 1.629 -15.444 15.277 1.00 91.62 87 SER A N 1
ATOM 648 C CA . SER A 1 87 ? 0.937 -16.223 14.250 1.00 91.62 87 SER A CA 1
ATOM 649 C C . SER A 1 87 ? 1.877 -16.609 13.112 1.00 91.62 87 SER A C 1
ATOM 651 O O . SER A 1 87 ? 2.858 -15.907 12.851 1.00 91.62 87 SER A O 1
ATOM 653 N N . GLY A 1 88 ? 1.580 -17.737 12.462 1.00 88.38 88 GLY A N 1
ATOM 654 C CA . GLY A 1 88 ? 2.307 -18.209 11.279 1.00 88.38 88 GLY A CA 1
ATOM 655 C C . GLY A 1 88 ? 3.794 -18.499 11.525 1.00 88.38 88 GLY A C 1
ATOM 656 O O . GLY A 1 88 ? 4.637 -18.177 10.691 1.00 88.38 88 GLY A O 1
ATOM 657 N N . LEU A 1 89 ? 4.161 -19.062 12.681 1.00 90.81 89 LEU A N 1
ATOM 658 C CA . LEU A 1 89 ? 5.561 -19.379 12.984 1.00 90.81 89 LEU A CA 1
ATOM 659 C C . LEU A 1 89 ? 5.920 -20.798 12.513 1.00 90.81 89 LEU A C 1
ATOM 661 O O . LEU A 1 89 ? 5.233 -21.763 12.841 1.00 90.81 89 LEU A O 1
ATOM 665 N N . GLY A 1 90 ? 7.035 -20.925 11.785 1.00 80.25 90 GLY A N 1
ATOM 666 C CA . GLY A 1 90 ? 7.575 -22.204 11.307 1.00 80.25 90 GLY A CA 1
ATOM 667 C C . GLY A 1 90 ? 6.933 -22.701 10.008 1.00 80.25 90 GLY A C 1
ATOM 668 O O . GLY A 1 90 ? 6.138 -23.624 10.050 1.00 80.25 90 GLY A O 1
ATOM 669 N N . ASN A 1 91 ? 7.329 -22.140 8.857 1.00 81.69 91 ASN A N 1
ATOM 670 C CA . ASN A 1 91 ? 6.899 -22.502 7.485 1.00 81.69 91 ASN A CA 1
ATOM 671 C C . ASN A 1 91 ? 5.605 -21.866 6.944 1.00 81.69 91 ASN A C 1
ATOM 673 O O . ASN A 1 91 ? 5.109 -22.307 5.905 1.00 81.69 91 ASN A O 1
ATOM 677 N N . ASP A 1 92 ? 5.071 -20.823 7.584 1.00 86.12 92 ASP A N 1
ATOM 678 C CA . ASP A 1 92 ? 4.130 -19.928 6.899 1.00 86.12 92 ASP A CA 1
ATOM 679 C C . ASP A 1 92 ? 4.892 -18.812 6.172 1.00 86.12 92 ASP A C 1
ATOM 681 O O . ASP A 1 92 ? 5.914 -18.344 6.681 1.00 86.12 92 ASP A O 1
ATOM 685 N N . PRO A 1 93 ? 4.402 -18.358 5.001 1.00 87.25 93 PRO A N 1
ATOM 686 C CA . PRO A 1 93 ? 5.060 -17.300 4.234 1.00 87.25 93 PRO A CA 1
ATOM 687 C C . PRO A 1 93 ? 5.065 -15.957 4.971 1.00 87.25 93 PRO A C 1
ATOM 689 O O . PRO A 1 93 ? 5.869 -15.079 4.660 1.00 87.25 93 PRO A O 1
ATOM 692 N N . TYR A 1 94 ? 4.184 -15.802 5.963 1.00 89.12 94 TYR A N 1
ATOM 693 C CA . TYR A 1 94 ? 4.077 -14.623 6.807 1.00 89.12 94 TYR A CA 1
ATOM 694 C C . TYR A 1 94 ? 4.032 -15.052 8.271 1.00 89.12 94 TYR A C 1
ATOM 696 O O . TYR A 1 94 ? 3.060 -15.661 8.716 1.00 89.12 94 TYR A O 1
ATOM 704 N N . GLY A 1 95 ? 5.077 -14.707 9.017 1.00 92.25 95 GLY A N 1
ATOM 705 C CA . GLY A 1 95 ? 5.157 -14.909 10.459 1.00 92.25 95 GLY A CA 1
ATOM 706 C C . GLY A 1 95 ? 5.169 -13.574 11.188 1.00 92.25 95 GLY A C 1
ATOM 707 O O . GLY A 1 95 ? 5.806 -12.621 10.735 1.00 92.25 95 GLY A O 1
ATOM 708 N N . MET A 1 96 ? 4.492 -13.487 12.329 1.00 95.19 96 MET A N 1
ATOM 709 C CA . MET A 1 96 ? 4.545 -12.297 13.178 1.00 95.19 96 MET A CA 1
ATOM 710 C C . MET A 1 96 ? 4.507 -12.642 14.663 1.00 95.19 96 MET A C 1
ATOM 712 O O . MET A 1 96 ? 3.916 -13.645 15.062 1.00 95.19 96 MET A O 1
ATOM 716 N N . ALA A 1 97 ? 5.101 -11.774 15.476 1.00 96.31 97 ALA A N 1
ATOM 717 C CA . ALA A 1 97 ? 4.994 -11.788 16.923 1.00 96.31 97 ALA A CA 1
ATOM 718 C C . ALA A 1 97 ? 4.939 -10.353 17.460 1.00 96.31 97 ALA A C 1
ATOM 720 O O . ALA A 1 97 ? 5.695 -9.498 17.008 1.00 96.31 97 ALA A O 1
ATOM 721 N N . ASN A 1 98 ? 4.063 -10.091 18.427 1.00 97.44 98 ASN A N 1
ATOM 722 C CA . ASN A 1 98 ? 3.970 -8.805 19.110 1.00 97.44 98 ASN A CA 1
ATOM 723 C C . ASN A 1 98 ? 4.054 -9.030 20.613 1.00 97.44 98 ASN A C 1
ATOM 725 O O . ASN A 1 98 ? 3.240 -9.769 21.162 1.00 97.44 98 ASN A O 1
ATOM 729 N N . LEU A 1 99 ? 5.004 -8.375 21.265 1.00 98.50 99 LEU A N 1
ATOM 730 C CA . LEU A 1 99 ? 5.166 -8.347 22.711 1.00 98.50 99 LEU A CA 1
ATOM 731 C C . LEU A 1 99 ? 4.869 -6.930 23.202 1.00 98.50 99 LEU A C 1
ATOM 733 O O . LEU A 1 99 ? 5.429 -5.968 22.690 1.00 98.50 99 LEU A O 1
ATOM 737 N N . ARG A 1 100 ? 4.035 -6.802 24.228 1.00 98.38 100 ARG A N 1
ATOM 738 C CA . ARG A 1 100 ? 3.842 -5.557 24.971 1.00 98.38 100 ARG A CA 1
ATOM 739 C C . ARG A 1 100 ? 4.078 -5.804 26.446 1.00 98.38 100 ARG A C 1
ATOM 741 O O . ARG A 1 100 ? 3.532 -6.753 27.002 1.00 98.38 100 ARG A O 1
ATOM 748 N N . VAL A 1 101 ? 4.848 -4.919 27.064 1.00 98.38 101 VAL A N 1
ATOM 749 C CA . VAL A 1 101 ? 5.087 -4.880 28.506 1.00 98.38 101 VAL A CA 1
ATOM 750 C C . VAL A 1 101 ? 4.772 -3.474 28.992 1.00 98.38 101 VAL A C 1
ATOM 752 O O . VAL A 1 101 ? 5.307 -2.501 28.466 1.00 98.38 101 VAL A O 1
ATOM 755 N N . GLU A 1 102 ? 3.907 -3.351 29.988 1.00 97.88 102 GLU A N 1
ATOM 756 C CA . GLU A 1 102 ? 3.470 -2.062 30.513 1.00 97.88 102 GLU A CA 1
ATOM 757 C C . GLU A 1 102 ? 3.566 -2.041 32.032 1.00 97.88 102 GLU A C 1
ATOM 759 O O . GLU A 1 102 ? 3.206 -3.006 32.707 1.00 97.88 102 GLU A O 1
ATOM 764 N N . LYS A 1 103 ? 4.028 -0.914 32.564 1.00 97.12 103 LYS A N 1
ATOM 765 C CA . LYS A 1 103 ? 3.934 -0.549 33.971 1.00 97.12 103 LYS A CA 1
ATOM 766 C C . LYS A 1 103 ? 3.202 0.785 34.043 1.00 97.12 103 LYS A C 1
ATOM 768 O O . LYS A 1 103 ? 3.702 1.788 33.521 1.00 97.12 103 LYS A O 1
ATOM 773 N N . ASN A 1 104 ? 2.044 0.784 34.694 1.00 92.75 104 ASN A N 1
ATOM 774 C CA . ASN A 1 104 ? 1.122 1.912 34.739 1.00 92.75 104 ASN A CA 1
ATOM 775 C C . ASN A 1 104 ? 1.847 3.190 35.172 1.00 92.75 104 ASN A C 1
ATOM 777 O O . ASN A 1 104 ? 2.658 3.179 36.103 1.00 92.75 104 ASN A O 1
ATOM 781 N N . ASP A 1 105 ? 1.590 4.279 34.446 1.00 88.75 105 ASP A N 1
ATOM 782 C CA . ASP A 1 105 ? 2.170 5.610 34.658 1.00 88.75 105 ASP A CA 1
ATOM 783 C C . ASP A 1 105 ? 3.706 5.695 34.656 1.00 88.75 105 ASP A C 1
ATOM 785 O O . ASP A 1 105 ? 4.254 6.757 34.952 1.00 88.75 105 ASP A O 1
ATOM 789 N N . ARG A 1 106 ? 4.428 4.626 34.294 1.00 94.50 106 ARG A N 1
ATOM 790 C CA . ARG A 1 106 ? 5.898 4.617 34.283 1.00 94.50 106 ARG A CA 1
ATOM 791 C C . ARG A 1 106 ? 6.475 4.351 32.918 1.00 94.50 106 ARG A C 1
ATOM 793 O O . ARG A 1 106 ? 7.262 5.160 32.434 1.00 94.50 106 ARG A O 1
ATOM 800 N N . TYR A 1 107 ? 6.131 3.220 32.316 1.00 97.06 107 TYR A N 1
ATOM 801 C CA . TYR A 1 107 ? 6.674 2.878 31.014 1.00 97.06 107 TYR A CA 1
ATOM 802 C C . TYR A 1 107 ? 5.781 1.916 30.244 1.00 97.06 107 TYR A C 1
ATOM 804 O O . TYR A 1 107 ? 5.019 1.134 30.811 1.00 97.06 107 TYR A O 1
ATOM 812 N N . ARG A 1 108 ? 5.952 1.943 28.928 1.00 97.62 108 ARG A N 1
ATOM 813 C CA . ARG A 1 108 ? 5.382 0.975 28.006 1.00 97.62 108 ARG A CA 1
ATOM 814 C C . ARG A 1 108 ? 6.425 0.608 26.966 1.00 97.62 108 ARG A C 1
ATOM 816 O O . ARG A 1 108 ? 7.004 1.495 26.345 1.00 97.62 108 ARG A O 1
ATOM 823 N N . TYR A 1 109 ? 6.643 -0.685 26.795 1.00 98.50 109 TYR A N 1
ATOM 824 C CA . TYR A 1 109 ? 7.508 -1.257 25.778 1.00 98.50 109 TYR A CA 1
ATOM 825 C C . TYR A 1 109 ? 6.673 -2.091 24.809 1.00 98.50 109 TYR A C 1
ATOM 827 O O . TYR A 1 109 ? 5.953 -2.997 25.232 1.00 98.50 109 TYR A O 1
ATOM 835 N N . ASP A 1 110 ? 6.782 -1.795 23.522 1.00 98.38 110 ASP A N 1
ATOM 836 C CA . ASP A 1 110 ? 6.208 -2.573 22.433 1.00 98.38 110 ASP A CA 1
ATOM 837 C C . ASP A 1 110 ? 7.346 -3.136 21.571 1.00 98.38 110 ASP A C 1
ATOM 839 O O . ASP A 1 110 ? 8.250 -2.414 21.158 1.00 98.38 110 ASP A O 1
ATOM 843 N N . LEU A 1 111 ? 7.285 -4.433 21.287 1.00 98.50 111 LEU A N 1
ATOM 844 C CA . LEU A 1 111 ? 8.117 -5.118 20.310 1.00 98.50 111 LEU A CA 1
ATOM 845 C C . LEU A 1 111 ? 7.207 -5.740 19.260 1.00 98.50 111 LEU A C 1
ATOM 847 O O . LEU A 1 111 ? 6.337 -6.545 19.591 1.00 98.50 111 LEU A O 1
ATOM 851 N N . THR A 1 112 ? 7.452 -5.434 17.993 1.00 98.19 112 THR A N 1
ATOM 852 C CA . THR A 1 112 ? 6.860 -6.165 16.873 1.00 98.19 112 THR A CA 1
ATOM 853 C C . THR A 1 112 ? 7.954 -6.846 16.064 1.00 98.19 112 THR A C 1
ATOM 855 O O . THR A 1 112 ? 9.007 -6.275 15.788 1.00 98.19 112 THR A O 1
ATOM 858 N N . TRP A 1 113 ? 7.717 -8.096 15.695 1.00 97.69 113 TRP A N 1
ATOM 859 C CA . TRP A 1 113 ? 8.566 -8.888 14.822 1.00 97.69 113 TRP A CA 1
ATOM 860 C C . TRP A 1 113 ? 7.702 -9.417 13.686 1.00 97.69 113 TRP A C 1
ATOM 862 O O . TRP A 1 113 ? 6.623 -9.960 13.919 1.00 97.69 113 TRP A O 1
ATOM 872 N N . ARG A 1 114 ? 8.167 -9.272 12.449 1.00 96.12 114 ARG A N 1
ATOM 873 C CA . ARG A 1 114 ? 7.516 -9.828 11.265 1.00 96.12 114 ARG A CA 1
ATOM 874 C C . ARG A 1 114 ? 8.550 -10.430 10.337 1.00 96.12 114 ARG A C 1
ATOM 876 O O . ARG A 1 114 ? 9.571 -9.805 10.067 1.00 96.12 114 ARG A O 1
ATOM 883 N N . ARG A 1 115 ? 8.236 -11.585 9.769 1.00 95.12 115 ARG A N 1
ATOM 884 C CA . ARG A 1 115 ? 8.975 -12.211 8.680 1.00 95.12 115 ARG A CA 1
ATOM 885 C C . ARG A 1 115 ? 8.041 -12.443 7.502 1.00 95.12 115 ARG A C 1
ATOM 887 O O . ARG A 1 115 ? 6.958 -12.985 7.685 1.00 95.12 115 ARG A O 1
ATOM 894 N N . ASN A 1 116 ? 8.492 -12.069 6.312 1.00 94.81 116 ASN A N 1
ATOM 895 C CA . ASN A 1 116 ? 7.797 -12.319 5.059 1.00 94.81 116 ASN A CA 1
ATOM 896 C C . ASN A 1 116 ? 8.739 -13.032 4.091 1.00 94.81 116 ASN A C 1
ATOM 898 O O . ASN A 1 116 ? 9.829 -12.523 3.820 1.00 94.81 116 ASN A O 1
ATOM 902 N N . ASP A 1 117 ? 8.292 -14.146 3.533 1.00 93.19 117 ASP A N 1
ATOM 903 C CA . ASP A 1 117 ? 8.980 -14.849 2.460 1.00 93.19 117 ASP A CA 1
ATOM 904 C C . ASP A 1 117 ? 8.363 -14.410 1.121 1.00 93.19 117 ASP A C 1
ATOM 906 O O . ASP A 1 117 ? 7.154 -14.521 0.903 1.00 93.19 117 ASP A O 1
ATOM 910 N N . TYR A 1 118 ? 9.190 -13.866 0.232 1.00 92.00 118 TYR A N 1
ATOM 911 C CA . TYR A 1 118 ? 8.794 -13.367 -1.079 1.00 92.00 118 TYR A CA 1
ATOM 912 C C . TYR A 1 118 ? 9.366 -14.261 -2.170 1.00 92.00 118 TYR A C 1
ATOM 914 O O . TYR A 1 118 ? 10.581 -14.445 -2.262 1.00 92.00 118 TYR A O 1
ATOM 922 N N . PHE A 1 119 ? 8.483 -14.777 -3.019 1.00 90.38 119 PHE A N 1
ATOM 923 C CA . PHE A 1 119 ? 8.856 -15.552 -4.187 1.00 90.38 119 PHE A CA 1
ATOM 924 C C . PHE A 1 119 ? 8.251 -14.929 -5.444 1.00 90.38 119 PHE A C 1
ATOM 926 O O . PHE A 1 119 ? 7.057 -14.660 -5.506 1.00 90.38 119 PHE A O 1
ATOM 933 N N . ASN A 1 120 ? 9.076 -14.727 -6.459 1.00 86.38 120 ASN A N 1
ATOM 934 C CA . ASN A 1 120 ? 8.669 -14.375 -7.805 1.00 86.38 120 ASN A CA 1
ATOM 935 C C . ASN A 1 120 ? 9.440 -15.282 -8.757 1.00 86.38 120 ASN A C 1
ATOM 937 O O . ASN A 1 120 ? 10.672 -15.248 -8.756 1.00 86.38 120 ASN A O 1
ATOM 941 N N . ALA A 1 121 ? 8.747 -16.108 -9.534 1.00 77.50 121 ALA A N 1
ATOM 942 C CA . ALA A 1 121 ? 9.407 -16.877 -10.578 1.00 77.50 121 ALA A CA 1
ATOM 943 C C . ALA A 1 121 ? 9.586 -16.027 -11.835 1.00 77.50 121 ALA A C 1
ATOM 945 O O . ALA A 1 121 ? 8.792 -15.134 -12.127 1.00 77.50 121 ALA A O 1
ATOM 946 N N . SER A 1 122 ? 10.637 -16.325 -12.594 1.00 65.94 122 SER A N 1
ATOM 947 C CA . SER A 1 122 ? 10.843 -15.674 -13.882 1.00 65.94 122 SER A CA 1
ATOM 948 C C . SER A 1 122 ? 9.705 -16.042 -14.841 1.00 65.94 122 SER A C 1
ATOM 950 O O . SER A 1 122 ? 9.215 -17.167 -14.828 1.00 65.94 122 SER A O 1
ATOM 952 N N . LEU A 1 123 ? 9.316 -15.088 -15.689 1.00 63.78 123 LEU A N 1
ATOM 953 C CA . LEU A 1 123 ? 8.410 -15.239 -16.833 1.00 63.78 123 LEU A CA 1
ATOM 954 C C . LEU A 1 123 ? 6.918 -15.467 -16.527 1.00 63.78 123 LEU A C 1
ATOM 956 O O . LEU A 1 123 ? 6.159 -15.653 -17.473 1.00 63.78 123 LEU A O 1
ATOM 960 N N . LEU A 1 124 ? 6.464 -15.330 -15.274 1.00 56.81 124 LEU A N 1
ATOM 961 C CA . LEU A 1 124 ? 5.049 -15.525 -14.902 1.00 56.81 124 LEU A CA 1
ATOM 962 C C . LEU A 1 124 ? 4.041 -14.625 -15.653 1.00 56.81 124 LEU A C 1
ATOM 964 O O . LEU A 1 124 ? 2.881 -14.995 -15.761 1.00 56.81 124 LEU A O 1
ATOM 968 N N . ASN A 1 125 ? 4.465 -13.485 -16.215 1.00 49.72 125 ASN A N 1
ATOM 969 C CA . ASN A 1 125 ? 3.586 -12.557 -16.955 1.00 49.72 125 ASN A CA 1
ATOM 970 C C . ASN A 1 125 ? 4.054 -12.299 -18.403 1.00 49.72 125 ASN A C 1
ATOM 972 O O . ASN A 1 125 ? 3.762 -11.250 -18.969 1.00 49.72 125 ASN A O 1
ATOM 976 N N . GLY A 1 126 ? 4.824 -13.224 -18.993 1.00 48.25 126 GLY A N 1
ATOM 977 C CA . GLY A 1 126 ? 5.336 -13.094 -20.360 1.00 48.25 126 GLY A CA 1
ATOM 978 C C . GLY A 1 126 ? 6.425 -12.016 -20.498 1.00 48.25 126 GLY A C 1
ATOM 979 O O . GLY A 1 126 ? 6.131 -10.851 -20.717 1.00 48.25 126 GLY A O 1
ATOM 980 N N . ALA A 1 127 ? 7.697 -12.425 -20.444 1.00 51.38 127 ALA A N 1
ATOM 981 C CA . ALA A 1 127 ? 8.928 -11.610 -20.556 1.00 51.38 127 ALA A CA 1
ATOM 982 C C . ALA A 1 127 ? 9.483 -10.953 -19.280 1.00 51.38 127 ALA A C 1
ATOM 984 O O . ALA A 1 127 ? 10.498 -10.258 -19.337 1.00 51.38 127 ALA A O 1
ATOM 985 N N . GLY A 1 128 ? 8.921 -11.239 -18.103 1.00 53.66 128 GLY A N 1
ATOM 986 C CA . GLY A 1 128 ? 9.568 -10.903 -16.831 1.00 53.66 128 GLY A CA 1
ATOM 987 C C . GLY A 1 128 ? 10.866 -11.695 -16.617 1.00 53.66 128 GLY A C 1
ATOM 988 O O . GLY A 1 128 ? 10.842 -12.808 -16.099 1.00 53.66 128 GLY A O 1
ATOM 989 N N . GLY A 1 129 ? 12.016 -11.132 -16.986 1.00 63.00 129 GLY A N 1
ATOM 990 C CA . GLY A 1 129 ? 13.340 -11.733 -16.778 1.00 63.00 129 GLY A CA 1
ATOM 991 C C . GLY A 1 129 ? 13.875 -11.588 -15.351 1.00 63.00 129 GLY A C 1
ATOM 992 O O . GLY A 1 129 ? 15.080 -11.445 -15.176 1.00 63.00 129 GLY A O 1
ATOM 993 N N . THR A 1 130 ? 13.010 -11.533 -14.336 1.00 74.31 130 THR A N 1
ATOM 994 C CA . THR A 1 130 ? 13.421 -11.413 -12.934 1.00 74.31 130 THR A CA 1
ATOM 995 C C . THR A 1 130 ? 12.860 -12.566 -12.117 1.00 74.31 130 THR A C 1
ATOM 997 O O . THR A 1 130 ? 11.674 -12.873 -12.190 1.00 74.31 130 THR A O 1
ATOM 1000 N N . LEU A 1 131 ? 13.719 -13.210 -11.332 1.00 81.56 131 LEU A N 1
ATOM 1001 C CA . LEU A 1 131 ? 13.324 -14.174 -10.311 1.00 81.56 131 LEU A CA 1
ATOM 1002 C C . LEU A 1 131 ? 13.803 -13.645 -8.973 1.00 81.56 131 LEU A C 1
ATOM 1004 O O . LEU A 1 131 ? 14.864 -13.041 -8.873 1.00 81.56 131 LEU A O 1
ATOM 1008 N N . LYS A 1 132 ? 13.020 -13.848 -7.925 1.00 88.06 132 LYS A N 1
ATOM 1009 C CA . LYS A 1 132 ? 13.394 -13.398 -6.593 1.00 88.06 132 LYS A CA 1
ATOM 1010 C C . LYS A 1 132 ? 12.877 -14.372 -5.560 1.00 88.06 132 LYS A C 1
ATOM 1012 O O . LYS A 1 132 ? 11.701 -14.706 -5.574 1.00 88.06 132 LYS A O 1
ATOM 1017 N N . ASN A 1 133 ? 13.747 -14.825 -4.673 1.00 91.69 133 ASN A N 1
ATOM 1018 C CA . ASN A 1 133 ? 13.387 -15.673 -3.549 1.00 91.69 133 ASN A CA 1
ATOM 1019 C C . ASN A 1 133 ? 14.075 -15.106 -2.309 1.00 91.69 133 ASN A C 1
ATOM 1021 O O . ASN A 1 133 ? 15.186 -15.506 -1.972 1.00 91.69 133 ASN A O 1
ATOM 1025 N N . THR A 1 134 ? 13.437 -14.122 -1.682 1.00 94.12 134 THR A N 1
ATOM 1026 C CA . THR A 1 134 ? 14.008 -13.405 -0.541 1.00 94.12 134 THR A CA 1
ATOM 1027 C C . THR A 1 134 ? 13.167 -13.570 0.710 1.00 94.12 134 THR A C 1
ATOM 1029 O O . THR A 1 134 ? 11.954 -13.758 0.669 1.00 94.12 134 THR A O 1
ATOM 1032 N N . MET A 1 135 ? 13.830 -13.466 1.851 1.00 95.25 135 MET A N 1
ATOM 1033 C CA . MET A 1 135 ? 13.219 -13.386 3.165 1.00 95.25 135 MET A CA 1
ATOM 1034 C C . MET A 1 135 ? 13.436 -11.976 3.700 1.00 95.25 135 MET A C 1
ATOM 1036 O O . MET A 1 135 ? 14.557 -11.470 3.717 1.00 95.25 135 MET A O 1
ATOM 1040 N N . ARG A 1 136 ? 12.366 -11.343 4.180 1.00 96.19 136 ARG A N 1
ATOM 1041 C CA . ARG A 1 136 ? 12.412 -10.025 4.811 1.00 96.19 136 ARG A CA 1
ATOM 1042 C C . ARG A 1 136 ? 11.969 -10.115 6.262 1.00 96.19 136 ARG A C 1
ATOM 1044 O O . ARG A 1 136 ? 10.826 -10.470 6.531 1.00 96.19 136 ARG A O 1
ATOM 1051 N N . THR A 1 137 ? 12.844 -9.726 7.182 1.00 97.00 137 THR A N 1
ATOM 1052 C CA . THR A 1 137 ? 12.552 -9.639 8.619 1.00 97.00 137 THR A CA 1
ATOM 1053 C C . THR A 1 137 ? 12.513 -8.182 9.056 1.00 97.00 137 THR A C 1
ATOM 1055 O O . THR A 1 137 ? 13.442 -7.428 8.778 1.00 97.00 137 THR A O 1
ATOM 1058 N N . VAL A 1 138 ? 11.454 -7.791 9.758 1.00 98.06 138 VAL A N 1
ATOM 1059 C CA . VAL A 1 138 ? 11.292 -6.473 10.374 1.00 98.06 138 VAL A CA 1
ATOM 1060 C C . VAL A 1 138 ? 11.132 -6.652 11.877 1.00 98.06 138 VAL A C 1
ATOM 1062 O O . VAL A 1 138 ? 10.328 -7.469 12.318 1.00 98.06 138 VAL A O 1
ATOM 1065 N N . GLN A 1 139 ? 11.895 -5.889 12.644 1.00 97.81 139 GLN A N 1
ATOM 1066 C CA . GLN A 1 139 ? 11.825 -5.779 14.094 1.00 97.81 139 GLN A CA 1
ATOM 1067 C C . GLN A 1 139 ? 11.637 -4.315 14.451 1.00 97.81 139 GLN A C 1
ATOM 1069 O O . GLN A 1 139 ? 12.354 -3.468 13.925 1.00 97.81 139 GLN A O 1
ATOM 1074 N N . ASP A 1 140 ? 10.690 -4.020 15.323 1.00 98.44 140 ASP A N 1
ATOM 1075 C CA . ASP A 1 140 ? 10.420 -2.671 15.796 1.00 98.44 140 ASP A CA 1
ATOM 1076 C C . ASP A 1 140 ? 10.276 -2.692 17.314 1.00 98.44 140 ASP A C 1
ATOM 1078 O O . ASP A 1 140 ? 9.544 -3.521 17.849 1.00 98.44 140 ASP A O 1
ATOM 1082 N N . HIS A 1 141 ? 11.020 -1.821 17.983 1.00 98.56 141 HIS A N 1
ATOM 1083 C CA . HIS A 1 141 ? 11.092 -1.686 19.427 1.00 98.56 141 HIS A CA 1
ATOM 1084 C C . HIS A 1 141 ? 10.745 -0.243 19.776 1.00 98.56 141 HIS A C 1
ATOM 1086 O O . HIS A 1 141 ? 11.493 0.658 19.404 1.00 98.56 141 HIS A O 1
ATOM 1092 N N . ASP A 1 142 ? 9.677 -0.023 20.531 1.00 98.19 142 ASP A N 1
ATOM 1093 C CA . ASP A 1 142 ? 9.285 1.297 21.017 1.00 98.19 142 ASP A CA 1
ATOM 1094 C C . ASP A 1 142 ? 9.184 1.275 22.543 1.00 98.19 142 ASP A C 1
ATOM 1096 O O . ASP A 1 142 ? 8.510 0.433 23.132 1.00 98.19 142 ASP A O 1
ATOM 1100 N N . LEU A 1 143 ? 9.850 2.221 23.197 1.00 98.38 143 LEU A N 1
ATOM 1101 C CA . LEU A 1 143 ? 9.811 2.437 24.636 1.00 98.38 143 LEU A CA 1
ATOM 1102 C C . LEU A 1 143 ? 9.311 3.855 24.911 1.00 98.38 143 LEU A C 1
ATOM 1104 O O . LEU A 1 143 ? 9.951 4.843 24.557 1.00 98.38 143 LEU A O 1
ATOM 1108 N N . THR A 1 144 ? 8.176 3.952 25.592 1.00 97.81 144 THR A N 1
ATOM 1109 C CA . THR A 1 144 ? 7.666 5.204 26.152 1.00 97.81 144 THR A CA 1
ATOM 1110 C C . THR A 1 144 ? 7.918 5.210 27.650 1.00 97.81 144 THR A C 1
ATOM 1112 O O . THR A 1 144 ? 7.564 4.246 28.325 1.00 97.81 144 THR A O 1
ATOM 1115 N N . VAL A 1 145 ? 8.492 6.287 28.182 1.00 97.69 145 VAL A N 1
ATOM 1116 C CA . VAL A 1 145 ? 8.733 6.463 29.620 1.00 97.69 145 VAL A CA 1
ATOM 1117 C C . VAL A 1 145 ? 8.086 7.762 30.081 1.00 97.69 145 VAL A C 1
ATOM 1119 O O . VAL A 1 145 ? 8.345 8.826 29.520 1.00 97.69 145 VAL A O 1
ATOM 1122 N N . SER A 1 146 ? 7.258 7.693 31.117 1.00 96.62 146 SER A N 1
ATOM 1123 C CA . SER A 1 146 ? 6.698 8.874 31.768 1.00 96.62 146 SER A CA 1
ATOM 1124 C C . SER A 1 146 ? 7.780 9.533 32.619 1.00 96.62 146 SER A C 1
ATOM 1126 O O . SER A 1 146 ? 8.218 8.965 33.619 1.00 96.62 146 SER A O 1
ATOM 1128 N N . ALA A 1 147 ? 8.219 10.731 32.233 1.00 91.75 147 ALA A N 1
ATOM 1129 C CA . ALA A 1 147 ? 9.129 11.530 33.052 1.00 91.75 147 ALA A CA 1
ATOM 1130 C C . ALA A 1 147 ? 8.347 12.301 34.127 1.00 91.75 147 ALA A C 1
ATOM 1132 O O . ALA A 1 147 ? 8.755 12.367 35.284 1.00 91.75 147 ALA A O 1
ATOM 1133 N N . THR A 1 148 ? 7.193 12.855 33.745 1.00 92.00 148 THR A N 1
ATOM 1134 C CA . THR A 1 148 ? 6.219 13.508 34.630 1.00 92.00 148 THR A CA 1
ATOM 1135 C C . THR A 1 148 ? 4.798 13.229 34.119 1.00 92.00 148 THR A C 1
ATOM 1137 O O . THR A 1 148 ? 4.610 12.547 33.114 1.00 92.00 148 THR A O 1
ATOM 1140 N N . ARG A 1 149 ? 3.767 13.791 34.767 1.00 89.56 149 ARG A N 1
ATOM 1141 C CA . ARG A 1 149 ? 2.379 13.723 34.264 1.00 89.56 149 ARG A CA 1
ATOM 1142 C C . ARG A 1 149 ? 2.155 14.484 32.952 1.00 89.56 149 ARG A C 1
ATOM 1144 O O . ARG A 1 149 ? 1.192 14.195 32.255 1.00 89.56 149 ARG A O 1
ATOM 1151 N N . TRP A 1 150 ? 3.006 15.462 32.645 1.00 93.19 150 TRP A N 1
ATOM 1152 C CA . TRP A 1 150 ? 2.884 16.329 31.470 1.00 93.19 150 TRP A CA 1
ATOM 1153 C C . TRP A 1 150 ? 3.967 16.067 30.418 1.00 93.19 150 TRP A C 1
ATOM 1155 O O . TRP A 1 150 ? 3.912 16.670 29.353 1.00 93.19 150 TRP A O 1
ATOM 1165 N N . ALA A 1 151 ? 4.943 15.194 30.697 1.00 96.00 151 ALA A N 1
ATOM 1166 C CA . ALA A 1 151 ? 6.061 14.902 29.805 1.00 96.00 151 ALA A CA 1
ATOM 1167 C C . ALA A 1 151 ? 6.342 13.397 29.704 1.00 96.00 151 ALA A C 1
ATOM 1169 O O . ALA A 1 151 ? 6.572 12.724 30.716 1.00 96.00 151 ALA A O 1
ATOM 1170 N N . LYS A 1 152 ? 6.414 12.887 28.473 1.00 97.12 152 LYS A N 1
ATOM 1171 C CA . LYS A 1 152 ? 6.831 11.513 28.161 1.00 97.12 152 LYS A CA 1
ATOM 1172 C C . LYS A 1 152 ? 8.018 11.521 27.212 1.00 97.12 152 LYS A C 1
ATOM 1174 O O . LYS A 1 152 ? 8.028 12.280 26.248 1.00 97.12 152 LYS A O 1
ATOM 1179 N N . LEU A 1 153 ? 8.978 10.640 27.457 1.00 97.75 153 LEU A N 1
ATOM 1180 C CA . LEU A 1 153 ? 10.096 10.356 26.564 1.00 97.75 153 LEU A CA 1
ATOM 1181 C C . LEU A 1 153 ? 9.750 9.163 25.665 1.00 97.75 153 LEU A C 1
ATOM 1183 O O . LEU A 1 153 ? 9.198 8.172 26.139 1.00 97.75 153 LEU A O 1
ATOM 1187 N N . LEU A 1 154 ? 10.103 9.253 24.386 1.00 97.56 154 LEU A N 1
ATOM 1188 C CA . LEU A 1 154 ? 9.886 8.228 23.366 1.00 97.56 154 LEU A CA 1
ATOM 1189 C C . LEU A 1 154 ? 11.247 7.787 22.815 1.00 97.56 154 LEU A C 1
ATOM 1191 O O . LEU A 1 154 ? 12.004 8.613 22.305 1.00 97.56 154 LEU A O 1
ATOM 1195 N N . LEU A 1 155 ? 11.553 6.497 22.898 1.00 98.31 155 LEU A N 1
ATOM 1196 C CA . LEU A 1 155 ? 12.743 5.873 22.322 1.00 98.31 155 LEU A CA 1
ATOM 1197 C C . LEU A 1 155 ? 12.293 4.773 21.368 1.00 98.31 155 LEU A C 1
ATOM 1199 O O . LEU A 1 155 ? 11.457 3.959 21.742 1.00 98.31 155 LEU A O 1
ATOM 1203 N N . GLY A 1 156 ? 12.838 4.736 20.156 1.00 98.25 156 GLY A N 1
ATOM 1204 C CA . GLY A 1 156 ? 12.472 3.725 19.167 1.00 98.25 156 GLY A CA 1
ATOM 1205 C C . GLY A 1 156 ? 13.671 3.178 18.408 1.00 98.25 156 GLY A C 1
ATOM 1206 O O . GLY A 1 156 ? 14.628 3.909 18.140 1.00 98.25 156 GLY A O 1
ATOM 1207 N N . TYR A 1 157 ? 13.610 1.903 18.043 1.00 98.56 157 TYR A N 1
ATOM 1208 C CA . TYR A 1 157 ? 14.569 1.239 17.169 1.00 98.56 157 TYR A CA 1
ATOM 1209 C C . TYR A 1 157 ? 13.847 0.309 16.195 1.00 98.56 157 TYR A C 1
ATOM 1211 O O . TYR A 1 157 ? 13.113 -0.582 16.614 1.00 98.56 157 TYR A O 1
ATOM 1219 N N . THR A 1 158 ? 14.099 0.473 14.899 1.00 98.56 158 THR A N 1
ATOM 1220 C CA . THR A 1 158 ? 13.602 -0.436 13.861 1.00 98.56 158 THR A CA 1
ATOM 1221 C C . THR A 1 158 ? 14.772 -1.062 13.125 1.00 98.56 158 THR A C 1
ATOM 1223 O O . THR A 1 158 ? 15.670 -0.352 12.674 1.00 98.56 158 THR A O 1
ATOM 1226 N N . ARG A 1 159 ? 14.719 -2.376 12.906 1.00 98.06 159 ARG A N 1
ATOM 1227 C CA . ARG A 1 159 ? 15.599 -3.098 11.987 1.00 98.06 159 ARG A CA 1
ATOM 1228 C C . ARG A 1 159 ? 14.780 -3.785 10.911 1.00 98.06 159 ARG A C 1
ATOM 1230 O O . ARG A 1 159 ? 13.862 -4.539 11.206 1.00 98.06 159 ARG A O 1
ATOM 1237 N N . ASN A 1 160 ? 15.134 -3.570 9.655 1.00 98.06 160 ASN A N 1
ATOM 1238 C CA . ASN A 1 160 ? 14.545 -4.256 8.515 1.00 98.06 160 ASN A CA 1
ATOM 1239 C C . ASN A 1 160 ? 15.664 -4.842 7.654 1.00 98.06 160 ASN A C 1
ATOM 1241 O O . ASN A 1 160 ? 16.525 -4.113 7.168 1.00 98.06 160 ASN A O 1
ATOM 1245 N N . HIS A 1 161 ? 15.645 -6.155 7.479 1.00 97.00 161 HIS A N 1
ATOM 1246 C CA . HIS A 1 161 ? 16.679 -6.899 6.781 1.00 97.00 161 HIS A CA 1
ATOM 1247 C C . HIS A 1 161 ? 16.052 -7.791 5.713 1.00 97.00 161 HIS A C 1
ATOM 1249 O O . HIS A 1 161 ? 15.110 -8.525 6.008 1.00 97.00 161 HIS A O 1
ATOM 1255 N N . GLU A 1 162 ? 16.561 -7.718 4.486 1.00 96.81 162 GLU A N 1
ATOM 1256 C CA . GLU A 1 162 ? 16.150 -8.571 3.369 1.00 96.81 162 GLU A CA 1
ATOM 1257 C C . GLU A 1 162 ? 17.364 -9.327 2.832 1.00 96.81 162 GLU A C 1
ATOM 1259 O O . GLU A 1 162 ? 18.384 -8.703 2.511 1.00 96.81 162 GLU A O 1
ATOM 1264 N N . THR A 1 163 ? 17.234 -10.650 2.721 1.00 95.88 163 THR A N 1
ATOM 1265 C CA . THR A 1 163 ? 18.266 -11.525 2.158 1.00 95.88 163 THR A CA 1
ATOM 1266 C C . THR A 1 163 ? 17.714 -12.585 1.225 1.00 95.88 163 THR A C 1
ATOM 1268 O O . THR A 1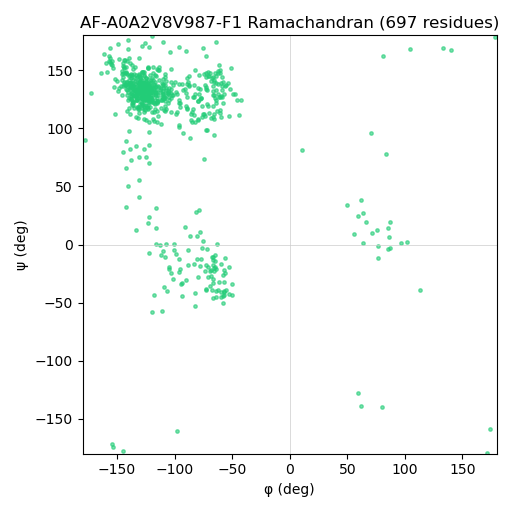 163 ? 16.560 -12.992 1.355 1.00 95.88 163 THR A O 1
ATOM 1271 N N . GLY A 1 164 ? 18.545 -13.052 0.297 1.00 93.44 164 GLY A N 1
ATOM 1272 C CA . GLY A 1 164 ? 18.263 -14.219 -0.529 1.00 93.44 164 GLY A CA 1
ATOM 1273 C C . GLY A 1 164 ? 18.541 -13.996 -2.014 1.00 93.44 164 GLY A C 1
ATOM 1274 O O . GLY A 1 164 ? 18.739 -12.858 -2.460 1.00 93.44 164 GLY A O 1
ATOM 1275 N N . PRO A 1 165 ? 18.520 -15.083 -2.799 1.00 90.31 165 PRO A N 1
ATOM 1276 C CA . PRO A 1 165 ? 18.843 -15.036 -4.213 1.00 90.31 165 PRO A CA 1
ATOM 1277 C C . PRO A 1 165 ? 17.816 -14.231 -5.016 1.00 90.31 165 PRO A C 1
ATOM 1279 O O . PRO A 1 165 ? 16.596 -14.373 -4.881 1.00 90.31 165 PRO A O 1
ATOM 1282 N N . GLU A 1 166 ? 18.339 -13.403 -5.904 1.00 87.44 166 GLU A N 1
ATOM 1283 C CA . GLU A 1 166 ? 17.620 -12.657 -6.919 1.00 87.44 166 GLU A CA 1
ATOM 1284 C C . GLU A 1 166 ? 18.344 -12.820 -8.252 1.00 87.44 166 GLU A C 1
ATOM 1286 O O . GLU A 1 166 ? 19.565 -12.867 -8.330 1.00 87.44 166 GLU A O 1
ATOM 1291 N N . TYR A 1 167 ? 17.563 -12.882 -9.308 1.00 78.50 167 TYR A N 1
ATOM 1292 C CA . TYR A 1 167 ? 17.991 -12.972 -10.681 1.00 78.50 167 TYR A CA 1
ATOM 1293 C C . TYR A 1 167 ? 17.365 -11.804 -11.435 1.00 78.50 167 TYR A C 1
ATOM 1295 O O . TYR A 1 167 ? 16.175 -11.517 -11.270 1.00 78.50 167 TYR A O 1
ATOM 1303 N N . SER A 1 168 ? 18.137 -11.146 -12.290 1.00 76.75 168 SER A N 1
ATOM 1304 C CA . SER A 1 168 ? 17.629 -10.098 -13.174 1.00 76.75 168 SER A CA 1
ATOM 1305 C C . SER A 1 168 ? 18.338 -10.119 -14.519 1.00 76.75 168 SER A C 1
ATOM 1307 O O . SER A 1 168 ? 19.514 -10.449 -14.586 1.00 76.75 168 SER A O 1
ATOM 1309 N N . ALA A 1 169 ? 17.648 -9.751 -15.594 1.00 72.81 169 ALA A N 1
ATOM 1310 C CA . ALA A 1 169 ? 18.290 -9.525 -16.883 1.00 72.81 169 ALA A CA 1
ATOM 1311 C C . ALA A 1 169 ? 18.887 -8.110 -16.952 1.00 72.81 169 ALA A C 1
ATOM 1313 O O . ALA A 1 169 ? 18.249 -7.130 -16.562 1.00 72.81 169 ALA A O 1
ATOM 1314 N N . TYR A 1 170 ? 20.098 -7.999 -17.488 1.00 74.94 170 TYR A N 1
ATOM 1315 C CA . TYR A 1 170 ? 20.784 -6.742 -17.750 1.00 74.94 170 TYR A CA 1
ATOM 1316 C C . TYR A 1 170 ? 21.271 -6.702 -19.192 1.00 74.94 170 TYR A C 1
ATOM 1318 O O . TYR A 1 170 ? 22.050 -7.551 -19.618 1.00 74.94 170 TYR A O 1
ATOM 1326 N N . GLU A 1 171 ? 20.827 -5.705 -19.951 1.00 71.56 171 GLU A N 1
ATOM 1327 C CA . GLU A 1 171 ? 21.384 -5.440 -21.274 1.00 71.56 171 GLU A CA 1
ATOM 1328 C C . GLU A 1 171 ? 22.701 -4.671 -21.107 1.00 71.56 171 GLU A C 1
ATOM 1330 O O . GLU A 1 171 ? 22.712 -3.496 -20.736 1.00 71.56 171 GLU A O 1
ATOM 1335 N N . THR A 1 172 ? 23.832 -5.329 -21.365 1.00 64.75 172 THR A N 1
ATOM 1336 C CA . THR A 1 172 ? 25.132 -4.660 -21.357 1.00 64.75 172 THR A CA 1
ATOM 1337 C C . THR A 1 172 ? 25.235 -3.737 -22.561 1.00 64.75 172 THR A C 1
ATOM 1339 O O . THR A 1 172 ? 25.243 -4.191 -23.710 1.00 64.75 172 THR A O 1
ATOM 1342 N N . TYR A 1 173 ? 25.400 -2.445 -22.288 1.00 61.06 173 TYR A N 1
ATOM 1343 C CA . TYR A 1 173 ? 25.730 -1.434 -23.289 1.00 61.06 173 TYR A CA 1
ATOM 1344 C C . TYR A 1 173 ? 26.905 -0.565 -22.822 1.00 61.06 173 TYR A C 1
ATOM 1346 O O . TYR A 1 173 ? 26.832 0.664 -22.741 1.00 61.06 173 TYR A O 1
ATOM 1354 N N . MET A 1 174 ? 28.033 -1.200 -22.496 1.00 65.38 174 MET A N 1
ATOM 1355 C CA . MET A 1 174 ? 29.287 -0.462 -22.347 1.00 65.38 174 MET A CA 1
ATOM 1356 C C . MET A 1 174 ? 29.745 -0.073 -23.754 1.00 65.38 174 MET A C 1
ATOM 1358 O O . MET A 1 174 ? 30.253 -0.910 -24.496 1.00 65.38 174 MET A O 1
ATOM 1362 N N . GLY A 1 175 ? 29.458 1.175 -24.147 1.00 57.69 175 GLY A N 1
ATOM 1363 C CA . GLY A 1 175 ? 29.646 1.664 -25.517 1.00 57.69 175 GLY A CA 1
ATOM 1364 C C . GLY A 1 175 ? 30.967 1.191 -26.123 1.00 57.69 175 GLY A C 1
ATOM 1365 O O . GLY A 1 175 ? 32.009 1.385 -25.515 1.00 57.69 175 GLY A O 1
ATOM 1366 N N . GLY A 1 176 ? 30.904 0.534 -27.282 1.00 63.38 176 GLY A N 1
ATOM 1367 C CA . GLY A 1 176 ? 32.033 -0.168 -27.898 1.00 63.38 176 GLY A CA 1
ATOM 1368 C C . GLY A 1 176 ? 31.835 -1.685 -27.948 1.00 63.38 176 GLY A C 1
ATOM 1369 O O . GLY A 1 176 ? 32.142 -2.276 -28.979 1.00 63.38 176 GLY A O 1
ATOM 1370 N N . LEU A 1 177 ? 31.257 -2.298 -26.908 1.00 72.50 177 LEU A N 1
ATOM 1371 C CA . LEU A 1 177 ? 30.867 -3.715 -26.898 1.00 72.50 177 LEU A CA 1
ATOM 1372 C C . LEU A 1 177 ? 29.547 -3.947 -27.641 1.00 72.50 177 LEU A C 1
ATOM 1374 O O . LEU A 1 177 ? 28.648 -3.103 -27.605 1.00 72.50 177 LEU A O 1
ATOM 1378 N N . ALA A 1 178 ? 29.428 -5.099 -28.304 1.00 73.12 178 ALA A N 1
ATOM 1379 C CA . ALA A 1 178 ? 28.169 -5.532 -28.890 1.00 73.12 178 ALA A CA 1
ATOM 1380 C C . ALA A 1 178 ? 27.128 -5.841 -27.810 1.00 73.12 178 ALA A C 1
ATOM 1382 O O . ALA A 1 178 ? 27.448 -6.317 -26.716 1.00 73.12 178 ALA A O 1
ATOM 1383 N N . ARG A 1 179 ? 25.866 -5.526 -28.123 1.00 70.56 179 ARG A N 1
ATOM 1384 C CA . ARG A 1 179 ? 24.741 -5.706 -27.203 1.00 70.56 179 ARG A CA 1
ATOM 1385 C C . ARG A 1 179 ? 24.666 -7.161 -26.767 1.00 70.56 179 ARG A C 1
ATOM 1387 O O . ARG A 1 179 ? 24.678 -8.062 -27.598 1.00 70.56 179 ARG A O 1
ATOM 1394 N N . SER A 1 180 ? 24.577 -7.368 -25.462 1.00 68.31 180 SER A N 1
ATOM 1395 C CA . SER A 1 180 ? 24.354 -8.682 -24.869 1.00 68.31 180 SER A CA 1
ATOM 1396 C C . SER A 1 180 ? 23.346 -8.539 -23.743 1.00 68.31 180 SER A C 1
ATOM 1398 O O . SER A 1 180 ? 23.407 -7.580 -22.978 1.00 68.31 180 SER A O 1
ATOM 1400 N N . VAL A 1 181 ? 22.421 -9.485 -23.632 1.00 70.56 181 VAL A N 1
ATOM 1401 C CA . VAL A 1 181 ? 21.520 -9.574 -22.482 1.00 70.56 181 VAL A CA 1
ATOM 1402 C C . VAL A 1 181 ? 22.099 -10.618 -21.540 1.00 70.56 181 VAL A C 1
ATOM 1404 O O . VAL A 1 181 ? 22.169 -11.795 -21.888 1.00 70.56 181 VAL A O 1
ATOM 1407 N N . LEU A 1 182 ? 22.557 -10.183 -20.368 1.00 70.31 182 LEU A N 1
ATOM 1408 C CA . LEU A 1 182 ? 23.148 -11.054 -19.363 1.00 70.31 182 LEU A CA 1
ATOM 1409 C C . LEU A 1 182 ? 22.156 -11.284 -18.213 1.00 70.31 182 LEU A C 1
ATOM 1411 O O . LEU A 1 182 ? 21.695 -10.307 -17.622 1.00 70.31 182 LEU A O 1
ATOM 1415 N N . PRO A 1 183 ? 21.842 -12.532 -17.827 1.00 68.44 183 PRO A N 1
ATOM 1416 C CA . PRO A 1 183 ? 21.515 -12.857 -16.449 1.00 68.44 183 PRO A CA 1
ATOM 1417 C C . PRO A 1 183 ? 22.522 -12.271 -15.463 1.00 68.44 183 PRO A C 1
ATOM 1419 O O . PRO A 1 183 ? 23.730 -12.457 -15.591 1.00 68.44 183 PRO A O 1
ATOM 1422 N N . ILE A 1 184 ? 21.992 -11.593 -14.457 1.00 75.50 184 ILE A N 1
ATOM 1423 C CA . ILE A 1 184 ? 22.698 -11.150 -13.269 1.00 75.50 184 ILE A CA 1
ATOM 1424 C C . ILE A 1 184 ? 22.085 -11.892 -12.095 1.00 75.50 184 ILE A C 1
ATOM 1426 O O . ILE A 1 184 ? 20.983 -11.559 -11.646 1.00 75.50 184 ILE A O 1
ATOM 1430 N N . ASP A 1 185 ? 22.838 -12.869 -11.602 1.00 80.06 185 ASP A N 1
ATOM 1431 C CA . ASP A 1 185 ? 22.589 -13.489 -10.311 1.00 80.06 185 ASP A CA 1
ATOM 1432 C C . ASP A 1 185 ? 23.115 -12.569 -9.213 1.00 80.06 185 ASP A C 1
ATOM 1434 O O . ASP A 1 185 ? 24.251 -12.085 -9.246 1.00 80.06 185 ASP A O 1
ATOM 1438 N N . ARG A 1 186 ? 22.263 -12.306 -8.232 1.00 85.19 186 ARG A N 1
ATOM 1439 C CA . ARG A 1 186 ? 22.546 -11.437 -7.102 1.00 85.19 186 ARG A CA 1
ATOM 1440 C C . ARG A 1 186 ? 22.094 -12.107 -5.821 1.00 85.19 186 ARG A C 1
ATOM 1442 O O . ARG A 1 186 ? 20.927 -12.457 -5.689 1.00 85.19 186 ARG A O 1
ATOM 1449 N N . ASP A 1 187 ? 22.972 -12.186 -4.830 1.00 89.19 187 ASP A N 1
ATOM 1450 C CA . ASP A 1 187 ? 22.517 -12.446 -3.465 1.00 89.19 187 ASP A CA 1
ATOM 1451 C C . ASP A 1 187 ? 22.119 -11.110 -2.839 1.00 89.19 187 ASP A C 1
ATOM 1453 O O . ASP A 1 187 ? 22.961 -10.241 -2.580 1.00 89.19 187 ASP A O 1
ATOM 1457 N N . THR A 1 188 ? 20.811 -10.893 -2.709 1.00 92.06 188 THR A N 1
ATOM 1458 C CA . THR A 1 188 ? 20.281 -9.642 -2.174 1.00 92.06 188 THR A CA 1
ATOM 1459 C C . THR A 1 188 ? 20.677 -9.543 -0.712 1.00 92.06 188 THR A C 1
ATOM 1461 O O . THR A 1 188 ? 20.417 -10.455 0.062 1.00 92.06 188 THR A O 1
ATOM 1464 N N . ARG A 1 189 ? 21.277 -8.418 -0.317 1.00 94.44 189 ARG A N 1
ATOM 1465 C CA . ARG A 1 189 ? 21.605 -8.118 1.077 1.00 94.44 189 ARG A CA 1
ATOM 1466 C C . ARG A 1 189 ? 21.322 -6.655 1.361 1.00 94.44 189 ARG A C 1
ATOM 1468 O O . ARG A 1 189 ? 22.131 -5.773 1.069 1.00 94.44 189 ARG A O 1
ATOM 1475 N N . ARG A 1 190 ? 20.153 -6.408 1.947 1.00 95.44 190 ARG A N 1
ATOM 1476 C CA . ARG A 1 190 ? 19.684 -5.064 2.291 1.00 95.44 190 ARG A CA 1
ATOM 1477 C C . ARG A 1 190 ? 19.441 -4.953 3.776 1.00 95.44 190 ARG A C 1
ATOM 1479 O O . ARG A 1 190 ? 18.900 -5.860 4.411 1.00 95.44 190 ARG A O 1
ATOM 1486 N N . GLU A 1 191 ? 19.816 -3.814 4.324 1.00 96.81 191 GLU A N 1
ATOM 1487 C CA . GLU A 1 191 ? 19.628 -3.504 5.726 1.00 96.81 191 GLU A CA 1
ATOM 1488 C C . GLU A 1 191 ? 19.166 -2.060 5.892 1.00 96.81 191 GLU A C 1
ATOM 1490 O O . GLU A 1 191 ? 19.714 -1.132 5.303 1.00 96.81 191 GLU A O 1
ATOM 1495 N N . PHE A 1 192 ? 18.153 -1.879 6.727 1.00 97.69 192 PHE A N 1
ATOM 1496 C CA . PHE A 1 192 ? 17.651 -0.588 7.153 1.00 97.69 192 PHE A CA 1
ATOM 1497 C C . PHE A 1 192 ? 17.570 -0.569 8.679 1.00 97.69 192 PHE A C 1
ATOM 1499 O O . PHE A 1 192 ? 16.943 -1.448 9.272 1.00 97.69 192 PHE A O 1
ATOM 1506 N N . ASN A 1 193 ? 18.193 0.429 9.299 1.00 98.25 193 ASN A N 1
ATOM 1507 C CA . ASN A 1 193 ? 18.111 0.688 10.733 1.00 98.25 193 ASN A CA 1
ATOM 1508 C C . ASN A 1 193 ? 17.558 2.094 10.967 1.00 98.25 193 ASN A C 1
ATOM 1510 O O . ASN A 1 193 ? 18.060 3.051 10.379 1.00 98.25 193 ASN A O 1
ATOM 1514 N N . GLU A 1 194 ? 16.579 2.229 11.853 1.00 98.19 194 GLU A N 1
ATOM 1515 C CA . GLU A 1 194 ? 16.041 3.513 12.299 1.00 98.19 194 GLU A CA 1
ATOM 1516 C C . GLU A 1 194 ? 16.200 3.641 13.810 1.00 98.19 194 GLU A C 1
ATOM 1518 O O . GLU A 1 194 ? 15.875 2.717 14.548 1.00 98.19 194 GLU A O 1
ATOM 1523 N N . TYR A 1 195 ? 16.663 4.800 14.265 1.00 98.44 195 TYR A N 1
ATOM 1524 C CA . TYR A 1 195 ? 16.696 5.193 15.669 1.00 98.44 195 TYR A CA 1
ATOM 1525 C C . TYR A 1 195 ? 15.797 6.413 15.852 1.00 98.44 195 TYR A C 1
ATOM 1527 O O . TYR A 1 195 ? 15.912 7.384 15.098 1.00 98.44 195 TYR A O 1
ATOM 1535 N N . ARG A 1 196 ? 14.920 6.389 16.855 1.00 97.88 196 ARG A N 1
ATOM 1536 C CA . ARG A 1 196 ? 13.971 7.464 17.167 1.00 97.88 196 ARG A CA 1
ATOM 1537 C C . ARG A 1 196 ? 14.191 7.967 18.588 1.00 97.88 196 ARG A C 1
ATOM 1539 O O . ARG A 1 196 ? 14.302 7.173 19.518 1.00 97.88 196 ARG A O 1
ATOM 1546 N N . LEU A 1 197 ? 14.196 9.284 18.750 1.00 98.38 197 LEU A N 1
ATOM 1547 C CA . LEU A 1 197 ? 14.167 9.961 20.043 1.00 98.38 197 LEU A CA 1
ATOM 1548 C C . LEU A 1 197 ? 13.104 11.052 19.983 1.00 98.38 197 LEU A C 1
ATOM 1550 O O . LEU A 1 197 ? 13.159 11.913 19.108 1.00 98.38 197 LEU A O 1
ATOM 1554 N N . GLY A 1 198 ? 12.147 11.043 20.898 1.00 97.75 198 GLY A N 1
ATOM 1555 C CA . GLY A 1 198 ? 11.073 12.024 20.907 1.00 97.75 198 GLY A CA 1
ATOM 1556 C C . GLY A 1 198 ? 10.547 12.348 22.292 1.00 97.75 198 GLY A C 1
ATOM 1557 O O . GLY A 1 198 ? 10.912 11.725 23.283 1.00 97.75 198 GLY A O 1
ATOM 1558 N N . THR A 1 199 ? 9.676 13.346 22.341 1.00 97.69 199 THR A N 1
ATOM 1559 C CA . THR A 1 199 ? 8.978 13.778 23.546 1.00 97.69 199 THR A CA 1
ATOM 1560 C C . THR A 1 199 ? 7.525 14.112 23.231 1.00 97.69 199 THR A C 1
ATOM 1562 O O . THR A 1 199 ? 7.222 14.625 22.149 1.00 97.69 199 THR A O 1
ATOM 1565 N N . GLU A 1 200 ? 6.639 13.821 24.176 1.00 97.50 200 GLU A N 1
ATOM 1566 C CA . GLU A 1 200 ? 5.255 14.292 24.204 1.00 97.50 200 GLU A CA 1
ATOM 1567 C C . GLU A 1 200 ? 5.081 15.192 25.426 1.00 97.50 200 GLU A C 1
ATOM 1569 O O . GLU A 1 200 ? 5.356 14.766 26.548 1.00 97.50 200 GLU A O 1
ATOM 1574 N N . LEU A 1 201 ? 4.642 16.427 25.194 1.00 97.69 201 LEU A N 1
ATOM 1575 C CA . LEU A 1 201 ? 4.455 17.461 26.202 1.00 97.69 201 LEU A CA 1
ATOM 1576 C C . LEU A 1 201 ? 3.008 17.958 26.179 1.00 97.69 201 LEU A C 1
ATOM 1578 O O . LEU A 1 201 ? 2.535 18.438 25.147 1.00 97.69 201 LEU A O 1
ATOM 1582 N N . ASP A 1 202 ? 2.337 17.903 27.324 1.00 96.88 202 ASP A N 1
ATOM 1583 C CA . ASP A 1 202 ? 1.007 18.472 27.535 1.00 96.88 202 ASP A CA 1
ATOM 1584 C C . ASP A 1 202 ? 1.136 19.793 28.323 1.00 96.88 202 ASP A C 1
ATOM 1586 O O . ASP A 1 202 ? 1.544 19.801 29.482 1.00 96.88 202 ASP A O 1
ATOM 1590 N N . PHE A 1 203 ? 0.800 20.935 27.713 1.00 95.75 203 PHE A N 1
ATOM 1591 C CA . PHE A 1 203 ? 0.899 22.258 28.350 1.00 95.75 203 PHE A CA 1
ATOM 1592 C C . PHE A 1 203 ? -0.210 23.202 27.876 1.00 95.75 203 PHE A C 1
ATOM 1594 O O . PHE A 1 203 ? -0.494 23.282 26.689 1.00 95.75 203 PHE A O 1
ATOM 1601 N N . LEU A 1 204 ? -0.838 23.958 28.785 1.00 93.56 204 LEU A N 1
ATOM 1602 C CA . LEU A 1 204 ? -1.859 24.973 28.449 1.00 93.56 204 LEU A CA 1
ATOM 1603 C C . LEU A 1 204 ? -2.980 24.470 27.500 1.00 93.56 204 LEU A C 1
ATOM 1605 O O . LEU A 1 204 ? -3.458 25.215 26.643 1.00 93.56 204 LEU A O 1
ATOM 1609 N N . GLY A 1 205 ? -3.372 23.195 27.615 1.00 93.50 205 GLY A N 1
ATOM 1610 C CA . GLY A 1 205 ? -4.357 22.552 26.731 1.00 93.50 205 GLY A CA 1
ATOM 1611 C C . GLY A 1 205 ? -3.828 22.153 25.345 1.00 93.50 205 GLY A C 1
ATOM 1612 O O . GLY A 1 205 ? -4.570 21.579 24.550 1.00 93.50 205 GLY A O 1
ATOM 1613 N N . PHE A 1 206 ? -2.559 22.431 25.047 1.00 96.88 206 PHE A N 1
ATOM 1614 C CA . PHE A 1 206 ? -1.854 21.921 23.879 1.00 96.88 206 PHE A CA 1
ATOM 1615 C C . PHE A 1 206 ? -1.180 20.588 24.182 1.00 96.88 206 PHE A C 1
ATOM 1617 O O . PHE A 1 206 ? -0.596 20.402 25.248 1.00 96.88 206 PHE A O 1
ATOM 1624 N N . ARG A 1 207 ? -1.188 19.707 23.183 1.00 97.88 207 ARG A N 1
ATOM 1625 C CA . ARG A 1 207 ? -0.315 18.538 23.112 1.00 97.88 207 ARG A CA 1
ATOM 1626 C C . ARG A 1 207 ? 0.710 18.754 22.012 1.00 97.88 207 ARG A C 1
ATOM 1628 O O . ARG A 1 207 ? 0.339 18.835 20.839 1.00 97.88 207 ARG A O 1
ATOM 1635 N N . LEU A 1 208 ? 1.981 18.838 22.388 1.00 98.00 208 LEU A N 1
ATOM 1636 C CA . LEU A 1 208 ? 3.114 18.906 21.473 1.00 98.00 208 LEU A CA 1
ATOM 1637 C C . LEU A 1 208 ? 3.835 17.563 21.459 1.00 98.00 208 LEU A C 1
ATOM 1639 O O . LEU A 1 208 ? 4.206 17.031 22.496 1.00 98.00 208 LEU A O 1
ATOM 1643 N N . SER A 1 209 ? 4.089 17.051 20.267 1.00 97.81 209 SER A N 1
ATOM 1644 C CA . SER A 1 209 ? 4.909 15.865 20.041 1.00 97.81 209 SER A CA 1
ATOM 1645 C C . SER A 1 209 ? 6.046 16.241 19.105 1.00 97.81 209 SER A C 1
ATOM 1647 O O . SER A 1 209 ? 5.802 16.799 18.035 1.00 97.81 209 SER A O 1
ATOM 1649 N N . VAL A 1 210 ? 7.282 15.977 19.520 1.00 98.00 210 VAL A N 1
ATOM 1650 C CA . VAL A 1 210 ? 8.483 16.221 18.715 1.00 98.00 210 VAL A CA 1
ATOM 1651 C C . VAL A 1 210 ? 9.299 14.943 18.676 1.00 98.00 210 VAL A C 1
ATOM 1653 O O . VAL A 1 210 ? 9.524 14.317 19.704 1.00 98.00 210 VAL A O 1
ATOM 1656 N N . THR A 1 211 ? 9.744 14.522 17.499 1.00 98.31 211 THR A N 1
ATOM 1657 C CA . THR A 1 211 ? 10.583 13.331 17.332 1.00 98.31 211 THR A CA 1
ATOM 1658 C C . THR A 1 211 ? 11.696 13.615 16.339 1.00 98.31 211 THR A C 1
ATOM 1660 O O . THR A 1 211 ? 11.436 14.088 15.234 1.00 98.31 211 THR A O 1
ATOM 1663 N N . HIS A 1 212 ? 12.927 13.290 16.718 1.00 98.06 212 HIS A N 1
ATOM 1664 C CA . HIS A 1 212 ? 14.061 13.179 15.816 1.00 98.06 212 HIS A CA 1
ATOM 1665 C C . HIS A 1 212 ? 14.245 11.714 15.405 1.00 98.06 212 HIS A C 1
ATOM 1667 O O . HIS A 1 212 ? 14.165 10.810 16.240 1.00 98.06 212 HIS A O 1
ATOM 1673 N N . ARG A 1 213 ? 14.531 11.471 14.123 1.00 97.56 213 ARG A N 1
ATOM 1674 C CA . ARG A 1 213 ? 14.850 10.141 13.586 1.00 97.56 213 ARG A CA 1
ATOM 1675 C C . ARG A 1 213 ? 16.188 10.126 12.856 1.00 97.56 213 ARG A C 1
ATOM 1677 O O . ARG A 1 213 ? 16.531 11.092 12.170 1.00 97.56 213 ARG A O 1
ATOM 1684 N N . TRP A 1 214 ? 16.925 9.029 12.995 1.00 98.12 214 TRP A N 1
ATOM 1685 C CA . TRP A 1 214 ? 18.123 8.715 12.219 1.00 98.12 214 TRP A CA 1
ATOM 1686 C C . TRP A 1 214 ? 17.920 7.378 11.523 1.00 98.12 214 TRP A C 1
ATOM 1688 O O . TRP A 1 214 ? 17.804 6.349 12.180 1.00 98.12 214 TRP A O 1
ATOM 1698 N N . GLU A 1 215 ? 17.907 7.398 10.202 1.00 97.56 215 GLU A N 1
ATOM 1699 C CA . GLU A 1 215 ? 17.731 6.224 9.358 1.00 97.56 215 GLU A CA 1
ATOM 1700 C C . GLU A 1 215 ? 19.037 5.931 8.624 1.00 97.56 215 GLU A C 1
ATOM 1702 O O . GLU A 1 215 ? 19.702 6.844 8.127 1.00 97.56 215 GLU A O 1
ATOM 1707 N N . TYR A 1 216 ? 19.386 4.655 8.523 1.00 97.19 216 TYR A N 1
ATOM 1708 C CA . TYR A 1 216 ? 20.576 4.161 7.846 1.00 97.19 216 TYR A CA 1
ATOM 1709 C C . TYR A 1 216 ? 20.174 3.011 6.934 1.00 97.19 216 TYR A C 1
ATOM 1711 O O . TYR A 1 216 ? 19.691 1.988 7.411 1.00 97.19 216 TYR A O 1
ATOM 1719 N N . TYR A 1 217 ? 20.392 3.175 5.636 1.00 95.75 217 TYR A N 1
ATOM 1720 C CA . TYR A 1 217 ? 20.175 2.147 4.628 1.00 95.75 217 TYR A CA 1
ATOM 1721 C C . TYR A 1 217 ? 21.513 1.674 4.074 1.00 95.75 217 TYR A C 1
ATOM 1723 O O . TYR A 1 217 ? 22.393 2.491 3.789 1.00 95.75 217 TYR A O 1
ATOM 1731 N N . LYS A 1 218 ? 21.648 0.365 3.889 1.00 94.06 218 LYS A N 1
ATOM 1732 C CA . LYS A 1 218 ? 22.768 -0.251 3.186 1.00 94.06 218 LYS A CA 1
ATOM 1733 C C . LYS A 1 218 ? 22.256 -1.322 2.238 1.00 94.06 218 LYS A C 1
ATOM 1735 O O . LYS A 1 218 ? 21.459 -2.174 2.628 1.00 94.06 218 LYS A O 1
ATOM 1740 N N . GLU A 1 219 ? 22.756 -1.291 1.014 1.00 92.06 219 GLU A N 1
ATOM 1741 C CA . GLU A 1 219 ? 22.623 -2.365 0.041 1.00 92.06 219 GLU A CA 1
ATOM 1742 C C . GLU A 1 219 ? 24.012 -2.819 -0.387 1.00 92.06 219 GLU A C 1
ATOM 1744 O O . GLU A 1 219 ? 24.692 -2.127 -1.140 1.00 92.06 219 GLU A O 1
ATOM 1749 N N . ASP A 1 220 ? 24.401 -3.989 0.116 1.00 90.56 220 ASP A N 1
ATOM 1750 C CA . ASP A 1 220 ? 25.703 -4.624 -0.113 1.00 90.56 220 ASP A CA 1
ATOM 1751 C C . ASP A 1 220 ? 25.518 -5.949 -0.873 1.00 90.56 220 ASP A C 1
ATOM 1753 O O . ASP A 1 220 ? 26.237 -6.926 -0.659 1.00 90.56 220 ASP A O 1
ATOM 1757 N N . SER A 1 221 ? 24.489 -6.002 -1.722 1.00 89.56 221 SER A N 1
ATOM 1758 C CA . SER A 1 221 ? 24.161 -7.169 -2.535 1.00 89.56 221 SER A CA 1
ATOM 1759 C C . SER A 1 221 ? 25.324 -7.506 -3.471 1.00 89.56 221 SER A C 1
ATOM 1761 O O . SER A 1 221 ? 25.784 -6.650 -4.231 1.00 89.56 221 SER A O 1
ATOM 1763 N N . SER A 1 222 ? 25.782 -8.757 -3.440 1.00 84.06 222 SER A N 1
ATOM 1764 C CA . SER A 1 222 ? 26.867 -9.222 -4.310 1.00 84.06 222 SER A CA 1
ATOM 1765 C C . SER A 1 222 ? 26.310 -9.713 -5.642 1.00 84.06 222 SER A C 1
ATOM 1767 O O . SER A 1 222 ? 25.276 -10.380 -5.665 1.00 84.06 222 SER A O 1
ATOM 1769 N N . ILE A 1 223 ? 26.974 -9.364 -6.742 1.00 85.00 223 ILE A N 1
ATOM 1770 C CA . ILE A 1 223 ? 26.660 -9.875 -8.078 1.00 85.00 223 ILE A CA 1
ATOM 1771 C C . ILE A 1 223 ? 27.633 -11.008 -8.388 1.00 85.00 223 ILE A C 1
ATOM 1773 O O . ILE A 1 223 ? 28.842 -10.845 -8.215 1.00 85.00 223 ILE A O 1
ATOM 1777 N N . VAL A 1 224 ? 27.111 -12.140 -8.857 1.00 82.94 224 VAL A N 1
ATOM 1778 C CA . VAL A 1 224 ? 27.940 -13.241 -9.349 1.00 82.94 224 VAL A CA 1
ATOM 1779 C C . VAL A 1 224 ? 28.545 -12.814 -10.691 1.00 82.94 224 VAL A C 1
ATOM 1781 O O . VAL A 1 224 ? 27.797 -12.470 -11.610 1.00 82.94 224 VAL A O 1
ATOM 1784 N N . PRO A 1 225 ? 29.882 -12.776 -10.823 1.00 83.19 225 PRO A N 1
ATOM 1785 C CA . PRO A 1 225 ? 30.514 -12.401 -12.076 1.00 83.19 225 PRO A CA 1
ATOM 1786 C C . PRO A 1 225 ? 30.328 -13.500 -13.126 1.00 83.19 225 PRO A C 1
ATOM 1788 O O . PRO A 1 225 ? 30.332 -14.688 -12.805 1.00 83.19 225 PRO A O 1
ATOM 1791 N N . LEU A 1 226 ? 30.249 -13.103 -14.394 1.00 78.69 226 LEU A N 1
ATOM 1792 C CA . LEU A 1 226 ? 30.454 -14.029 -15.500 1.00 78.69 226 LEU A CA 1
ATOM 1793 C C . LEU A 1 226 ? 31.956 -14.225 -15.702 1.00 78.69 226 LEU A C 1
ATOM 1795 O O . LEU A 1 226 ? 32.680 -13.264 -15.985 1.00 78.69 226 LEU A O 1
ATOM 1799 N N . ILE A 1 227 ? 32.397 -15.477 -15.636 1.00 79.75 227 ILE A N 1
ATOM 1800 C CA . ILE A 1 227 ? 33.783 -15.874 -15.885 1.00 79.75 227 ILE A CA 1
ATOM 1801 C C . ILE A 1 227 ? 33.909 -16.426 -17.320 1.00 79.75 227 ILE A C 1
ATOM 1803 O O . ILE A 1 227 ? 33.025 -17.171 -17.758 1.00 79.75 227 ILE A O 1
ATOM 1807 N N . PRO A 1 228 ? 34.996 -16.112 -18.060 1.00 74.88 228 PRO A N 1
ATOM 1808 C CA . PRO A 1 228 ? 35.254 -16.696 -19.375 1.00 74.88 228 PRO A CA 1
ATOM 1809 C C . PRO A 1 228 ? 35.134 -18.222 -19.390 1.00 74.88 228 PRO A C 1
ATOM 1811 O O . PRO A 1 228 ? 35.748 -18.907 -18.577 1.00 74.88 228 PRO A O 1
ATOM 1814 N N . GLY A 1 229 ? 34.368 -18.752 -20.347 1.00 65.44 229 GLY A N 1
ATOM 1815 C CA . GLY A 1 229 ? 34.186 -20.196 -20.538 1.00 65.44 229 GLY A CA 1
ATOM 1816 C C . GLY A 1 229 ? 33.093 -20.836 -19.677 1.00 65.44 229 GLY A C 1
ATOM 1817 O O . GLY A 1 229 ? 32.810 -22.015 -19.865 1.00 65.44 229 GLY A O 1
ATOM 1818 N N . GLN A 1 230 ? 32.446 -20.087 -18.779 1.00 66.19 230 GLN A N 1
ATOM 1819 C CA . GLN A 1 230 ? 31.278 -20.574 -18.048 1.00 66.19 230 GLN A CA 1
ATOM 1820 C C . GLN A 1 230 ? 30.024 -20.533 -18.941 1.00 66.19 230 GLN A C 1
ATOM 1822 O O . GLN A 1 230 ? 29.750 -19.526 -19.601 1.00 66.19 230 GLN A O 1
ATOM 1827 N N . GLU A 1 231 ? 29.239 -21.616 -18.954 1.00 58.06 231 GLU A N 1
ATOM 1828 C CA . GLU A 1 231 ? 27.916 -21.597 -19.581 1.00 58.06 231 GLU A CA 1
ATOM 1829 C C . GLU A 1 231 ? 26.971 -20.655 -18.830 1.00 58.06 231 GLU A C 1
ATOM 1831 O O . GLU A 1 231 ? 26.974 -20.568 -17.600 1.00 58.06 231 GLU A O 1
ATOM 1836 N N . TYR A 1 232 ? 26.144 -19.940 -19.591 1.00 58.06 232 TYR A N 1
ATOM 1837 C CA . TYR A 1 232 ? 25.142 -19.046 -19.032 1.00 58.06 232 TYR A CA 1
ATOM 1838 C C . TYR A 1 232 ? 24.111 -19.848 -18.218 1.00 58.06 232 TYR A C 1
ATOM 1840 O O . TYR A 1 232 ? 23.578 -20.819 -18.760 1.00 58.06 232 TYR A O 1
ATOM 1848 N N . PRO A 1 233 ? 23.745 -19.426 -16.987 1.00 51.16 233 PRO A N 1
ATOM 1849 C CA . PRO A 1 233 ? 22.814 -20.161 -16.121 1.00 51.16 233 PRO A CA 1
ATOM 1850 C C . PRO A 1 233 ? 21.433 -20.450 -16.730 1.00 51.16 233 PRO A C 1
ATOM 1852 O O . PRO A 1 233 ? 20.677 -21.238 -16.174 1.00 51.16 233 PRO A O 1
ATOM 1855 N N . LEU A 1 234 ? 21.082 -19.840 -17.869 1.00 54.03 234 LEU A N 1
ATOM 1856 C CA . LEU A 1 234 ? 19.790 -19.991 -18.537 1.00 54.03 234 LEU A CA 1
ATOM 1857 C C . LEU A 1 234 ? 19.965 -20.118 -20.056 1.00 54.03 234 LEU A C 1
ATOM 1859 O O . LEU A 1 234 ? 19.628 -19.211 -20.819 1.00 54.03 234 LEU A O 1
ATOM 1863 N N . GLY A 1 235 ? 20.470 -21.269 -20.510 1.00 47.56 235 GLY A N 1
ATOM 1864 C CA . GLY A 1 235 ? 20.644 -21.588 -21.935 1.00 47.56 235 GLY A CA 1
ATOM 1865 C C . GLY A 1 235 ? 19.379 -21.419 -22.795 1.00 47.56 235 GLY A C 1
ATOM 1866 O O . GLY A 1 235 ? 19.485 -21.227 -24.000 1.00 47.56 235 GLY A O 1
ATOM 1867 N N . TYR A 1 236 ? 18.183 -21.394 -22.196 1.00 50.38 236 TYR A N 1
ATOM 1868 C CA . TYR A 1 236 ? 16.923 -21.135 -22.899 1.00 50.38 236 TYR A CA 1
ATOM 1869 C C . TYR A 1 236 ? 16.718 -19.665 -23.314 1.00 50.38 236 TYR A C 1
ATOM 1871 O O . TYR A 1 236 ? 15.982 -19.413 -24.265 1.00 50.38 236 TYR A O 1
ATOM 1879 N N . LEU A 1 237 ? 17.380 -18.693 -22.666 1.00 47.75 237 LEU A N 1
ATOM 1880 C CA . LEU A 1 237 ? 17.365 -17.289 -23.112 1.00 47.75 237 LEU A CA 1
ATOM 1881 C C . LEU A 1 237 ? 18.176 -17.083 -24.397 1.00 47.75 237 LEU A C 1
ATOM 1883 O O . LEU A 1 237 ? 17.940 -16.111 -25.108 1.00 47.75 237 LEU A O 1
ATOM 1887 N N . ARG A 1 238 ? 19.088 -18.009 -24.733 1.00 46.69 238 ARG A N 1
ATOM 1888 C CA . ARG A 1 238 ? 19.787 -18.009 -26.028 1.00 46.69 238 ARG A CA 1
ATOM 1889 C C . ARG A 1 238 ? 18.865 -18.344 -27.201 1.00 46.69 238 ARG A C 1
ATOM 1891 O O . ARG A 1 238 ? 19.174 -17.959 -28.319 1.00 46.69 238 ARG A O 1
ATOM 1898 N N . ASN A 1 239 ? 17.751 -19.032 -26.939 1.00 40.22 239 ASN A N 1
ATOM 1899 C CA . ASN A 1 239 ? 16.890 -19.630 -27.962 1.00 40.22 239 ASN A CA 1
ATOM 1900 C C . ASN A 1 239 ? 15.481 -19.018 -28.008 1.00 40.22 239 ASN A C 1
ATOM 1902 O O . ASN A 1 239 ? 14.589 -19.621 -28.596 1.00 40.22 239 ASN A O 1
ATOM 1906 N N . GLN A 1 240 ? 15.237 -17.868 -27.372 1.00 39.59 240 GLN A N 1
ATOM 1907 C CA . GLN A 1 240 ? 13.959 -17.164 -27.501 1.00 39.59 240 GLN A CA 1
ATOM 1908 C C . GLN A 1 240 ? 14.010 -16.272 -28.751 1.00 39.59 240 GLN A C 1
ATOM 1910 O O . GLN A 1 240 ? 14.695 -15.245 -28.726 1.00 39.59 240 GLN A O 1
ATOM 1915 N N . PRO A 1 241 ? 13.305 -16.613 -29.846 1.00 37.00 241 PRO A N 1
ATOM 1916 C CA . PRO A 1 241 ? 13.119 -15.668 -30.924 1.00 37.00 241 PRO A CA 1
ATOM 1917 C C . PRO A 1 241 ? 12.100 -14.648 -30.418 1.00 37.00 241 PRO A C 1
ATOM 1919 O O . PRO A 1 241 ? 10.926 -14.971 -30.253 1.00 37.00 241 PRO A O 1
ATOM 1922 N N . PHE A 1 242 ? 12.523 -13.409 -30.168 1.00 45.44 242 PHE A N 1
ATOM 1923 C CA . PHE A 1 242 ? 11.546 -12.330 -29.988 1.00 45.44 242 PHE A CA 1
ATOM 1924 C C . PHE A 1 242 ? 10.744 -12.057 -31.271 1.00 45.44 242 PHE A C 1
ATOM 1926 O O . PHE A 1 242 ? 9.741 -11.359 -31.209 1.00 45.44 242 PHE A O 1
ATOM 1933 N N . ASP A 1 243 ? 11.137 -12.661 -32.396 1.00 38.09 243 ASP A N 1
ATOM 1934 C CA . ASP A 1 243 ? 10.366 -12.839 -33.624 1.00 38.09 243 ASP A CA 1
ATOM 1935 C C . ASP A 1 243 ? 11.194 -13.749 -34.558 1.00 38.09 243 ASP A C 1
ATOM 1937 O O . ASP A 1 243 ? 12.380 -13.495 -34.766 1.00 38.09 243 ASP A O 1
ATOM 1941 N N . ALA A 1 244 ? 10.610 -14.809 -35.123 1.00 35.84 244 ALA A N 1
ATOM 1942 C CA . ALA A 1 244 ? 11.312 -15.695 -36.065 1.00 35.84 244 ALA A CA 1
ATOM 1943 C C . ALA A 1 244 ? 11.671 -14.998 -37.399 1.00 35.84 244 ALA A C 1
ATOM 1945 O O . ALA A 1 244 ? 12.474 -15.517 -38.173 1.00 35.84 244 ALA A O 1
ATOM 1946 N N . SER A 1 245 ? 11.094 -13.819 -37.656 1.00 38.44 245 SER A N 1
ATOM 1947 C CA . SER A 1 245 ? 11.331 -12.974 -38.834 1.00 38.44 245 SER A CA 1
ATOM 1948 C C . SER A 1 245 ? 12.575 -12.090 -38.705 1.00 38.44 245 SER A C 1
ATOM 1950 O O . SER A 1 245 ? 13.061 -11.575 -39.713 1.00 38.44 245 SER A O 1
ATOM 1952 N N . TYR A 1 246 ? 13.093 -11.897 -37.485 1.00 41.19 246 TYR A N 1
ATOM 1953 C CA . TYR A 1 246 ? 14.300 -11.112 -37.236 1.00 41.19 246 TYR A CA 1
ATOM 1954 C C . TYR A 1 246 ? 15.447 -12.059 -36.846 1.00 41.19 246 TYR A C 1
ATOM 1956 O O . TYR A 1 246 ? 15.375 -12.715 -35.807 1.00 41.19 246 TYR A O 1
ATOM 1964 N N . PRO A 1 247 ? 16.507 -12.170 -37.669 1.00 38.56 247 PRO A N 1
ATOM 1965 C CA . PRO A 1 247 ? 17.627 -13.060 -37.393 1.00 38.56 247 PRO A CA 1
ATOM 1966 C C . PRO A 1 247 ? 18.301 -12.659 -36.075 1.00 38.56 247 PRO A C 1
ATOM 1968 O O . PRO A 1 247 ? 18.833 -11.558 -35.969 1.00 38.56 247 PRO A O 1
ATOM 1971 N N . GLU A 1 248 ? 18.231 -13.558 -35.089 1.00 46.62 248 GLU A N 1
ATOM 1972 C CA . GLU A 1 248 ? 18.901 -13.554 -33.780 1.00 46.62 248 GLU A CA 1
ATOM 1973 C C . GLU A 1 248 ? 19.612 -12.248 -33.385 1.00 46.62 248 GLU A C 1
ATOM 1975 O O . GLU A 1 248 ? 20.832 -12.114 -33.499 1.00 46.62 248 GLU A O 1
ATOM 1980 N N . THR A 1 249 ? 18.860 -11.275 -32.873 1.00 43.97 249 THR A N 1
ATOM 1981 C CA . THR A 1 249 ? 19.398 -9.940 -32.569 1.00 43.97 249 THR A CA 1
ATOM 1982 C C . THR A 1 249 ? 20.246 -9.858 -31.296 1.00 43.97 249 THR A C 1
ATOM 1984 O O . THR A 1 249 ? 20.812 -8.801 -31.025 1.00 43.97 249 THR A O 1
ATOM 1987 N N . TYR A 1 250 ? 20.389 -10.940 -30.523 1.00 50.97 250 TYR A N 1
ATOM 1988 C CA . TYR A 1 250 ? 21.103 -10.910 -29.237 1.00 50.97 250 TYR A CA 1
ATOM 1989 C C . TYR A 1 250 ? 21.966 -12.151 -29.000 1.00 50.97 250 TYR A C 1
ATOM 1991 O O . TYR A 1 250 ? 21.910 -12.778 -27.942 1.00 50.97 250 TYR A O 1
ATOM 1999 N N . ARG A 1 251 ? 22.804 -12.514 -29.978 1.00 53.97 251 ARG A N 1
ATOM 2000 C CA . ARG A 1 251 ? 23.904 -13.446 -29.702 1.00 53.97 251 ARG A CA 1
ATOM 2001 C C . ARG A 1 251 ? 24.823 -12.847 -28.632 1.00 53.97 251 ARG A C 1
ATOM 2003 O O . ARG A 1 251 ? 25.105 -11.653 -28.622 1.00 53.97 251 ARG A O 1
ATOM 2010 N N . GLN A 1 252 ? 25.268 -13.687 -27.709 1.00 63.31 252 GLN A N 1
ATOM 2011 C CA . GLN A 1 252 ? 26.073 -13.280 -26.563 1.00 63.31 252 GLN A CA 1
ATOM 2012 C C . GLN A 1 252 ? 27.460 -12.785 -27.013 1.00 63.31 252 GLN A C 1
ATOM 2014 O O . GLN A 1 252 ? 28.292 -13.587 -27.430 1.00 63.31 252 GLN A O 1
ATOM 2019 N N . ALA A 1 253 ? 27.716 -11.479 -26.907 1.00 72.00 253 ALA A N 1
ATOM 2020 C CA . ALA A 1 253 ? 29.014 -10.874 -27.213 1.00 72.00 253 ALA A CA 1
ATOM 2021 C C . ALA A 1 253 ? 29.945 -10.804 -26.000 1.00 72.00 253 ALA A C 1
ATOM 2023 O O . ALA A 1 253 ? 31.164 -10.827 -26.159 1.00 72.00 253 ALA A O 1
ATOM 2024 N N . ALA A 1 254 ? 29.376 -10.668 -24.798 1.00 77.25 254 ALA A N 1
ATOM 2025 C CA . ALA A 1 254 ? 30.131 -10.598 -23.554 1.00 77.25 254 ALA A CA 1
ATOM 2026 C C . ALA A 1 254 ? 30.609 -11.994 -23.117 1.00 77.25 254 ALA A C 1
ATOM 2028 O O . ALA A 1 254 ? 29.813 -12.924 -22.956 1.00 77.25 254 ALA A O 1
ATOM 2029 N N . THR A 1 255 ? 31.918 -12.125 -22.908 1.00 81.50 255 THR A N 1
ATOM 2030 C CA . THR A 1 255 ? 32.604 -13.335 -22.433 1.00 81.50 255 THR A CA 1
ATOM 2031 C C . THR A 1 255 ? 33.029 -13.237 -20.969 1.00 81.50 255 THR A C 1
ATOM 2033 O O . THR A 1 255 ? 33.237 -14.269 -20.339 1.00 81.50 255 THR A O 1
ATOM 2036 N N . ALA A 1 256 ? 33.117 -12.026 -20.408 1.00 84.50 256 ALA A N 1
ATOM 2037 C CA . ALA A 1 256 ? 33.299 -11.787 -18.975 1.00 84.50 256 ALA A CA 1
ATOM 2038 C C . ALA A 1 256 ? 32.492 -10.567 -18.519 1.00 84.50 256 ALA A C 1
ATOM 2040 O O . ALA A 1 256 ? 32.328 -9.611 -19.282 1.00 84.50 256 ALA A O 1
ATOM 2041 N N . TYR A 1 257 ? 32.027 -10.582 -17.270 1.00 86.19 257 TYR A N 1
ATOM 2042 C CA . TYR A 1 257 ? 31.258 -9.488 -16.677 1.00 86.19 257 TYR A CA 1
ATOM 2043 C C . TYR A 1 257 ? 31.428 -9.440 -15.159 1.00 86.19 257 TYR A C 1
ATOM 2045 O O . TYR A 1 257 ? 31.312 -10.464 -14.491 1.00 86.19 257 TYR A O 1
ATOM 2053 N N . SER A 1 258 ? 31.636 -8.250 -14.601 1.00 87.62 258 SER A N 1
ATOM 2054 C CA . SER A 1 258 ? 31.561 -8.014 -13.160 1.00 87.62 258 SER A CA 1
ATOM 2055 C C . SER A 1 258 ? 31.021 -6.619 -12.876 1.00 87.62 258 SER A C 1
ATOM 2057 O O . SER A 1 258 ? 31.353 -5.657 -13.570 1.00 87.62 258 SER A O 1
ATOM 2059 N N . ARG A 1 259 ? 30.196 -6.495 -11.836 1.00 87.50 259 ARG A N 1
ATOM 2060 C CA . ARG A 1 259 ? 29.645 -5.213 -11.398 1.00 87.50 259 ARG A CA 1
ATOM 2061 C C . ARG A 1 259 ? 29.520 -5.159 -9.886 1.00 87.50 259 ARG A C 1
ATOM 2063 O O . ARG A 1 259 ? 29.007 -6.084 -9.266 1.00 87.50 259 ARG A O 1
ATOM 2070 N N . THR A 1 260 ? 29.882 -4.013 -9.324 1.00 88.00 260 THR A N 1
ATOM 2071 C CA . THR A 1 260 ? 29.698 -3.696 -7.909 1.00 88.00 260 THR A CA 1
ATOM 2072 C C . THR A 1 260 ? 29.072 -2.314 -7.790 1.00 88.00 260 THR A C 1
ATOM 2074 O O . THR A 1 260 ? 29.578 -1.340 -8.348 1.00 88.00 260 THR A O 1
ATOM 2077 N N . GLN A 1 261 ? 27.954 -2.226 -7.070 1.00 87.38 261 GLN A N 1
ATOM 2078 C CA . GLN A 1 261 ? 27.226 -0.974 -6.862 1.00 87.38 261 GLN A CA 1
ATOM 2079 C C . GLN A 1 261 ? 26.657 -0.905 -5.436 1.00 87.38 261 GLN A C 1
ATOM 2081 O O . GLN A 1 261 ? 25.438 -0.956 -5.260 1.00 87.38 261 GLN A O 1
ATOM 2086 N N . PRO A 1 262 ? 27.509 -0.832 -4.394 1.00 88.50 262 PRO A N 1
ATOM 2087 C CA . PRO A 1 262 ? 27.022 -0.649 -3.039 1.00 88.50 262 PRO A CA 1
ATOM 2088 C C . PRO A 1 262 ? 26.333 0.712 -2.918 1.00 88.50 262 PRO A C 1
ATOM 2090 O O . PRO A 1 262 ? 26.803 1.728 -3.447 1.00 88.50 262 PRO A O 1
ATOM 2093 N N . MET A 1 263 ? 25.215 0.736 -2.199 1.00 88.81 263 MET A N 1
ATOM 2094 C CA . MET A 1 263 ? 24.463 1.962 -1.948 1.00 88.81 263 MET A CA 1
ATOM 2095 C C . MET A 1 263 ? 24.246 2.141 -0.458 1.00 88.81 263 MET A C 1
ATOM 2097 O O . MET A 1 263 ? 23.518 1.373 0.172 1.00 88.81 263 MET A O 1
ATOM 2101 N N . HIS A 1 264 ? 24.851 3.186 0.106 1.00 92.81 264 HIS A N 1
ATOM 2102 C CA . HIS A 1 264 ? 24.649 3.565 1.500 1.00 92.81 264 HIS A CA 1
ATOM 2103 C C . HIS A 1 264 ? 23.920 4.903 1.562 1.00 92.81 264 HIS A C 1
ATOM 2105 O O . HIS A 1 264 ? 24.251 5.863 0.858 1.00 92.81 264 HIS A O 1
ATOM 2111 N N . GLY A 1 265 ? 22.891 4.953 2.397 1.00 94.00 265 GLY A N 1
ATOM 2112 C CA . GLY A 1 265 ? 22.055 6.125 2.598 1.00 94.00 265 GLY A CA 1
ATOM 2113 C C . GLY A 1 265 ? 21.893 6.419 4.079 1.00 94.00 265 GLY A C 1
ATOM 2114 O O . GLY A 1 265 ? 21.838 5.510 4.907 1.00 94.00 265 GLY A O 1
ATOM 2115 N N . ARG A 1 266 ? 21.799 7.699 4.417 1.00 96.06 266 ARG A N 1
ATOM 2116 C CA . ARG A 1 266 ? 21.451 8.159 5.755 1.00 96.06 266 ARG A CA 1
ATOM 2117 C C . ARG A 1 266 ? 20.385 9.231 5.648 1.00 96.06 266 ARG A C 1
ATOM 2119 O O . ARG A 1 266 ? 20.639 10.262 5.031 1.00 96.06 266 ARG A O 1
ATOM 2126 N N . ASN A 1 267 ? 19.257 9.043 6.322 1.00 96.62 267 ASN A N 1
ATOM 2127 C CA . ASN A 1 267 ? 18.256 10.094 6.463 1.00 96.62 267 ASN A CA 1
ATOM 2128 C C . ASN A 1 267 ? 18.214 10.583 7.906 1.00 96.62 267 ASN A C 1
ATOM 2130 O O . ASN A 1 267 ? 18.366 9.816 8.855 1.00 96.62 267 ASN A O 1
ATOM 2134 N N . ARG A 1 268 ? 18.028 11.885 8.085 1.00 96.75 268 ARG A N 1
ATOM 2135 C CA . ARG A 1 268 ? 17.811 12.500 9.398 1.00 96.75 268 ARG A CA 1
ATOM 2136 C C . ARG A 1 268 ? 16.606 13.401 9.306 1.00 96.75 268 ARG A C 1
ATOM 2138 O O . ARG A 1 268 ? 16.487 14.127 8.318 1.00 96.75 268 ARG A O 1
ATOM 2145 N N . GLY A 1 269 ? 15.742 13.383 10.308 1.00 97.00 269 GLY A N 1
ATOM 2146 C CA . GLY A 1 269 ? 14.535 14.189 10.246 1.00 97.00 269 GLY A CA 1
ATOM 2147 C C . GLY A 1 269 ? 13.942 14.549 11.591 1.00 97.00 269 GLY A C 1
ATOM 2148 O O . GLY A 1 269 ? 14.135 13.846 12.579 1.00 97.00 269 GLY A O 1
ATOM 2149 N N . TRP A 1 270 ? 13.202 15.650 11.577 1.00 97.94 270 TRP A N 1
ATOM 2150 C CA . TRP A 1 270 ? 12.390 16.153 12.669 1.00 97.94 270 TRP A CA 1
ATOM 2151 C C . TRP A 1 270 ? 10.920 16.074 12.285 1.00 97.94 270 TRP A C 1
ATOM 2153 O O . TRP A 1 270 ? 10.529 16.481 11.190 1.00 97.94 270 TRP A O 1
ATOM 2163 N N . PHE A 1 271 ? 10.112 15.602 13.220 1.00 97.75 271 PHE A N 1
ATOM 2164 C CA . PHE A 1 271 ? 8.666 15.519 13.106 1.00 97.75 271 PHE A CA 1
ATOM 2165 C C . PHE A 1 271 ? 8.071 16.247 14.302 1.00 97.75 271 PHE A C 1
ATOM 2167 O O . PHE A 1 271 ? 8.361 15.890 15.441 1.00 97.75 271 PHE A O 1
ATOM 2174 N N . GLY A 1 272 ? 7.278 17.277 14.043 1.00 97.94 272 GLY A N 1
ATOM 2175 C CA . GLY A 1 272 ? 6.568 18.055 15.047 1.00 97.94 272 GLY A CA 1
ATOM 2176 C C . GLY A 1 272 ? 5.069 17.992 14.795 1.00 97.94 272 GLY A C 1
ATOM 2177 O O . GLY A 1 272 ? 4.628 18.118 13.654 1.00 97.94 272 GLY A O 1
ATOM 2178 N N . ASN A 1 273 ? 4.282 17.809 15.846 1.00 98.06 273 ASN A N 1
ATOM 2179 C CA . ASN A 1 273 ? 2.827 17.878 15.784 1.00 98.06 273 ASN A CA 1
ATOM 2180 C C . ASN A 1 273 ? 2.287 18.569 17.039 1.00 98.06 273 ASN A C 1
ATOM 2182 O O . ASN A 1 273 ? 2.640 18.185 18.153 1.00 98.06 273 ASN A O 1
ATOM 2186 N N . LEU A 1 274 ? 1.440 19.576 16.837 1.00 98.00 274 LEU A N 1
ATOM 2187 C CA . LEU A 1 274 ? 0.821 20.404 17.865 1.00 98.00 274 LEU A CA 1
ATOM 2188 C C . LEU A 1 274 ? -0.696 20.365 17.683 1.00 98.00 274 LEU A C 1
ATOM 2190 O O . LEU A 1 274 ? -1.204 20.696 16.612 1.00 98.00 274 LEU A O 1
ATOM 2194 N N . ILE A 1 275 ? -1.419 19.973 18.729 1.00 98.06 275 ILE A N 1
ATOM 2195 C CA . ILE A 1 275 ? -2.879 19.850 18.694 1.00 98.06 275 ILE A CA 1
ATOM 2196 C C . ILE A 1 275 ? -3.485 20.563 19.899 1.00 98.06 275 ILE A C 1
ATOM 2198 O O . ILE A 1 275 ? -2.967 20.456 21.011 1.00 98.06 275 ILE A O 1
ATOM 2202 N N . ARG A 1 276 ? -4.611 21.247 19.679 1.00 97.69 276 ARG A N 1
ATOM 2203 C CA . ARG A 1 276 ? -5.489 21.756 20.736 1.00 97.69 276 ARG A CA 1
ATOM 2204 C C . ARG A 1 276 ? -6.935 21.764 20.265 1.00 97.69 276 ARG A C 1
ATOM 2206 O O . ARG A 1 276 ? -7.224 22.221 19.164 1.00 97.69 276 ARG A O 1
ATOM 2213 N N . ASN A 1 277 ? -7.829 21.291 21.125 1.00 96.69 277 ASN A N 1
ATOM 2214 C CA . ASN A 1 277 ? -9.261 21.246 20.864 1.00 96.69 277 ASN A CA 1
ATOM 2215 C C . ASN A 1 277 ? -9.989 22.030 21.952 1.00 96.69 277 ASN A C 1
ATOM 2217 O O . ASN A 1 277 ? -9.856 21.713 23.130 1.00 96.69 277 ASN A O 1
ATOM 2221 N N . GLU A 1 278 ? -10.770 23.021 21.548 1.00 95.88 278 GLU A N 1
ATOM 2222 C CA . GLU A 1 278 ? -11.621 23.831 22.413 1.00 95.88 278 GLU A CA 1
ATOM 2223 C C . GLU A 1 278 ? -13.078 23.746 21.948 1.00 95.88 278 GLU A C 1
ATOM 2225 O O . GLU A 1 278 ? -13.393 23.246 20.867 1.00 95.88 278 GLU A O 1
ATOM 2230 N N . LYS A 1 279 ? -13.999 24.271 22.761 1.00 95.25 279 LYS A N 1
ATOM 2231 C CA . LYS A 1 279 ? -15.440 24.232 22.465 1.00 95.25 279 LYS A CA 1
ATOM 2232 C C . LYS A 1 279 ? -15.809 24.876 21.119 1.00 95.25 279 LYS A C 1
ATOM 2234 O O . LYS A 1 279 ? -16.689 24.372 20.430 1.00 95.25 279 LYS A O 1
ATOM 2239 N N . TYR A 1 280 ? -15.179 26.001 20.778 1.00 96.44 280 TYR A N 1
ATOM 2240 C CA . TYR A 1 280 ? -15.531 26.801 19.595 1.00 96.44 280 TYR A CA 1
ATOM 2241 C C . TYR A 1 280 ? -14.500 26.725 18.474 1.00 96.44 280 TYR A C 1
ATOM 2243 O O . TYR A 1 280 ? -14.782 27.183 17.369 1.00 96.44 280 TYR A O 1
ATOM 2251 N N . TRP A 1 281 ? -13.324 26.157 18.732 1.00 97.50 281 TRP A N 1
ATOM 2252 C CA . TRP A 1 281 ? -12.268 26.052 17.737 1.00 97.50 281 TRP A CA 1
ATOM 2253 C C . TRP A 1 281 ? -11.335 24.879 18.021 1.00 97.50 281 TRP A C 1
ATOM 2255 O O . TRP A 1 281 ? -11.219 24.417 19.152 1.00 97.50 281 TRP A O 1
ATOM 2265 N N . ALA A 1 282 ? -10.642 24.409 16.995 1.00 98.00 282 ALA A N 1
ATOM 2266 C CA . ALA A 1 282 ? -9.576 23.430 17.128 1.00 98.00 282 ALA A CA 1
ATOM 2267 C C . ALA A 1 282 ? -8.434 23.745 16.161 1.00 98.00 282 ALA A C 1
ATOM 2269 O O . ALA A 1 282 ? -8.658 24.250 15.060 1.00 98.00 282 ALA A O 1
ATOM 2270 N N . ILE A 1 283 ? -7.211 23.429 16.579 1.00 97.94 283 ILE A N 1
ATOM 2271 C CA . ILE A 1 283 ? -5.993 23.562 15.781 1.00 97.94 283 ILE A CA 1
ATOM 2272 C C . ILE A 1 283 ? -5.286 22.215 15.734 1.00 97.94 283 ILE A C 1
ATOM 2274 O O . ILE A 1 283 ? -5.137 21.529 16.748 1.00 97.94 283 ILE A O 1
ATOM 2278 N N . ASN A 1 284 ? -4.790 21.879 14.550 1.00 98.00 284 ASN A N 1
ATOM 2279 C CA . ASN A 1 284 ? -3.843 20.797 14.342 1.00 98.00 284 ASN A CA 1
ATOM 2280 C C . ASN A 1 284 ? -2.777 21.285 13.359 1.00 98.00 284 ASN A C 1
ATOM 2282 O O . ASN A 1 284 ? -3.098 21.692 12.243 1.00 98.00 284 ASN A O 1
ATOM 2286 N N . ALA A 1 285 ? -1.527 21.291 13.807 1.00 98.19 285 ALA A N 1
ATOM 2287 C CA . ALA A 1 285 ? -0.378 21.725 13.033 1.00 98.19 285 ALA A CA 1
ATOM 2288 C C . ALA A 1 285 ? 0.680 20.625 13.037 1.00 98.19 285 ALA A C 1
ATOM 2290 O O . ALA A 1 285 ? 1.040 20.099 14.090 1.00 98.19 285 ALA A O 1
ATOM 2291 N N . ARG A 1 286 ? 1.200 20.290 11.860 1.00 97.81 286 ARG A N 1
ATOM 2292 C CA . ARG A 1 286 ? 2.217 19.262 11.653 1.00 97.81 286 ARG A CA 1
ATOM 2293 C C . ARG A 1 286 ? 3.329 19.820 10.797 1.00 97.81 286 ARG A C 1
ATOM 2295 O O . ARG A 1 286 ? 3.069 20.499 9.811 1.00 97.81 286 ARG A O 1
ATOM 2302 N N . MET A 1 287 ? 4.564 19.496 11.146 1.00 97.62 287 MET A N 1
ATOM 2303 C CA . MET A 1 287 ? 5.729 19.819 10.338 1.00 97.62 287 MET A CA 1
ATOM 2304 C C . MET A 1 287 ? 6.673 18.629 10.309 1.00 97.62 287 MET A C 1
ATOM 2306 O O . MET A 1 287 ? 6.950 17.998 11.326 1.00 97.62 287 MET A O 1
ATOM 2310 N N . THR A 1 288 ? 7.167 18.322 9.122 1.00 97.88 288 THR A N 1
ATOM 2311 C CA . THR A 1 288 ? 8.166 17.294 8.880 1.00 97.88 288 THR A CA 1
ATOM 2312 C C . THR A 1 288 ? 9.302 17.914 8.098 1.00 97.88 288 THR A C 1
ATOM 2314 O O . THR A 1 288 ? 9.089 18.495 7.036 1.00 97.88 288 THR A O 1
ATOM 2317 N N . TYR A 1 289 ? 10.516 17.751 8.599 1.00 97.69 289 TYR A N 1
ATOM 2318 C CA . TYR A 1 289 ? 11.733 17.990 7.845 1.00 97.69 289 TYR A CA 1
ATOM 2319 C C . TYR A 1 289 ? 12.523 16.695 7.814 1.00 97.69 289 TYR A C 1
ATOM 2321 O O . TYR A 1 289 ? 12.723 16.066 8.847 1.00 97.69 289 TYR A O 1
ATOM 2329 N N . SER A 1 290 ? 13.003 16.300 6.646 1.00 97.25 290 SER A N 1
ATOM 2330 C CA . SER A 1 290 ? 13.945 15.197 6.524 1.00 97.25 290 SER A CA 1
ATOM 2331 C C . SER A 1 290 ? 14.978 15.524 5.467 1.00 97.25 290 SER A C 1
ATOM 2333 O O . SER A 1 290 ? 14.690 16.199 4.483 1.00 97.25 290 SER A O 1
ATOM 2335 N N . LYS A 1 291 ? 16.198 15.051 5.668 1.00 96.81 291 LYS A N 1
ATOM 2336 C CA . LYS A 1 291 ? 17.259 15.153 4.682 1.00 96.81 291 LYS A CA 1
ATOM 2337 C C . LYS A 1 291 ? 17.896 13.789 4.519 1.00 96.81 291 LYS A C 1
ATOM 2339 O O . LYS A 1 291 ? 18.464 13.266 5.477 1.00 96.81 291 LYS A O 1
ATOM 2344 N N . GLY A 1 292 ? 17.801 13.254 3.309 1.00 96.06 292 GLY A N 1
ATOM 2345 C CA . GLY A 1 292 ? 18.590 12.106 2.888 1.00 96.06 292 GLY A CA 1
ATOM 2346 C C . GLY A 1 292 ? 19.930 12.542 2.322 1.00 96.06 292 GLY A C 1
ATOM 2347 O O . GLY A 1 292 ? 19.991 13.496 1.551 1.00 96.06 292 GLY A O 1
ATOM 2348 N N . ASP A 1 293 ? 20.988 11.843 2.699 1.00 95.44 293 ASP A N 1
ATOM 2349 C CA . ASP A 1 293 ? 22.304 11.895 2.075 1.00 95.44 293 ASP A CA 1
ATOM 2350 C C . ASP A 1 293 ? 22.643 10.471 1.610 1.00 95.44 293 ASP A C 1
ATOM 2352 O O . ASP A 1 293 ? 22.441 9.508 2.353 1.00 95.44 293 ASP A O 1
ATOM 2356 N N . SER A 1 294 ? 23.163 10.314 0.399 1.00 92.88 294 SER A N 1
ATOM 2357 C CA . SER A 1 294 ? 23.646 9.033 -0.107 1.00 92.88 294 SER A CA 1
ATOM 2358 C C . SER A 1 294 ? 24.959 9.209 -0.849 1.00 92.88 294 SER A C 1
ATOM 2360 O O . SER A 1 294 ? 25.184 10.197 -1.551 1.00 92.88 294 SER A O 1
ATOM 2362 N N . THR A 1 295 ? 25.824 8.224 -0.677 1.00 89.94 295 THR A N 1
ATOM 2363 C CA . THR A 1 295 ? 27.051 8.053 -1.443 1.00 89.94 295 THR A CA 1
ATOM 2364 C C . THR A 1 295 ? 26.934 6.742 -2.193 1.00 89.94 295 THR A C 1
ATOM 2366 O O . THR A 1 295 ? 26.525 5.730 -1.619 1.00 89.94 295 THR A O 1
ATOM 2369 N N . SER A 1 296 ? 27.306 6.756 -3.463 1.00 86.00 296 SER A N 1
ATOM 2370 C CA . SER A 1 296 ? 27.306 5.557 -4.293 1.00 86.00 296 SER A CA 1
ATOM 2371 C C . SER A 1 296 ? 28.610 5.468 -5.058 1.00 86.00 296 SER A C 1
ATOM 2373 O O . SER A 1 296 ? 29.187 6.485 -5.451 1.00 86.00 296 SER A O 1
ATOM 2375 N N . VAL A 1 297 ? 29.066 4.240 -5.258 1.00 89.00 297 VAL A N 1
ATOM 2376 C CA . VAL A 1 297 ? 30.187 3.935 -6.135 1.00 89.00 297 VAL A CA 1
ATOM 2377 C C . VAL A 1 297 ? 29.704 2.871 -7.095 1.00 89.00 297 VAL A C 1
ATOM 2379 O O . VAL A 1 297 ? 29.284 1.800 -6.673 1.00 89.00 297 VAL A O 1
ATOM 2382 N N . TYR A 1 298 ? 29.742 3.184 -8.381 1.00 90.25 298 TYR A N 1
ATOM 2383 C CA . TYR A 1 298 ? 29.496 2.225 -9.442 1.00 90.25 298 TYR A CA 1
ATOM 2384 C C . TYR A 1 298 ? 30.828 1.782 -10.033 1.00 90.25 298 TYR A C 1
ATOM 2386 O O . TYR A 1 298 ? 31.646 2.621 -10.417 1.00 90.25 298 TYR A O 1
ATOM 2394 N N . TYR A 1 299 ? 31.034 0.475 -10.116 1.00 91.06 299 TYR A N 1
ATOM 2395 C CA . TYR A 1 299 ? 32.170 -0.136 -10.787 1.00 91.06 299 TYR A CA 1
ATOM 2396 C C . TYR A 1 299 ? 31.654 -1.273 -11.661 1.00 91.06 299 TYR A C 1
ATOM 2398 O O . TYR A 1 299 ? 30.949 -2.155 -11.175 1.00 91.06 299 TYR A O 1
ATOM 2406 N N . GLU A 1 300 ? 32.007 -1.268 -12.939 1.00 90.19 300 GLU A N 1
ATOM 2407 C CA . GLU A 1 300 ? 31.616 -2.312 -13.882 1.00 90.19 300 GLU A CA 1
ATOM 2408 C C . GLU A 1 300 ? 32.757 -2.609 -14.849 1.00 90.19 300 GLU A C 1
ATOM 2410 O O . GLU A 1 300 ? 33.349 -1.691 -15.422 1.00 90.19 300 GLU A O 1
ATOM 2415 N N . THR A 1 301 ? 33.035 -3.892 -15.060 1.00 89.12 301 THR A N 1
ATOM 2416 C CA . THR A 1 301 ? 33.952 -4.388 -16.084 1.00 89.12 301 THR A CA 1
ATOM 2417 C C . THR A 1 301 ? 33.247 -5.399 -16.971 1.00 89.12 301 THR A C 1
ATOM 2419 O O . THR A 1 301 ? 32.444 -6.212 -16.513 1.00 89.12 301 THR A O 1
ATOM 2422 N N . ALA A 1 302 ? 33.571 -5.365 -18.257 1.00 87.69 302 ALA A N 1
ATOM 2423 C CA . ALA A 1 302 ? 33.105 -6.358 -19.207 1.00 87.69 302 ALA A CA 1
ATOM 2424 C C . ALA A 1 302 ? 34.169 -6.633 -20.268 1.00 87.69 302 ALA A C 1
ATOM 2426 O O . ALA A 1 302 ? 34.925 -5.740 -20.656 1.00 87.69 302 ALA A O 1
ATOM 2427 N N . SER A 1 303 ? 34.175 -7.860 -20.770 1.00 87.06 303 SER A N 1
ATOM 2428 C CA . SER A 1 303 ? 35.001 -8.289 -21.896 1.00 87.06 303 SER A CA 1
ATOM 2429 C C . SER A 1 303 ? 34.110 -8.937 -22.940 1.00 87.06 303 SER A C 1
ATOM 2431 O O . SER A 1 303 ? 33.197 -9.681 -22.587 1.00 87.06 303 SER A O 1
ATOM 2433 N N . GLY A 1 304 ? 34.354 -8.667 -24.218 1.00 85.69 304 GLY A N 1
ATOM 2434 C CA . GLY A 1 304 ? 33.543 -9.235 -25.290 1.00 85.69 304 GLY A CA 1
ATOM 2435 C C . GLY A 1 304 ? 33.836 -8.645 -26.659 1.00 85.69 304 GLY A C 1
ATOM 2436 O O . GLY A 1 304 ? 34.694 -7.778 -26.803 1.00 85.69 304 GLY A O 1
ATOM 2437 N N . ASN A 1 305 ? 33.121 -9.109 -27.677 1.00 84.88 305 ASN A N 1
ATOM 2438 C CA . ASN A 1 305 ? 33.253 -8.595 -29.038 1.00 84.88 305 ASN A CA 1
ATOM 2439 C C . ASN A 1 305 ? 32.679 -7.177 -29.170 1.00 84.88 305 ASN A C 1
ATOM 2441 O O . ASN A 1 305 ? 31.662 -6.842 -28.557 1.00 84.88 305 ASN A O 1
ATOM 2445 N N . THR A 1 306 ? 33.297 -6.342 -30.006 1.00 80.56 306 THR A N 1
ATOM 2446 C CA . THR A 1 306 ? 32.753 -5.022 -30.355 1.00 80.56 306 THR A CA 1
ATOM 2447 C C . THR A 1 306 ? 31.543 -5.113 -31.281 1.00 80.56 306 THR A C 1
ATOM 2449 O O . THR A 1 306 ? 31.322 -6.131 -31.938 1.00 80.56 306 THR A O 1
ATOM 2452 N N . VAL A 1 307 ? 30.764 -4.029 -31.370 1.00 75.19 307 VAL A N 1
ATOM 2453 C CA . VAL A 1 307 ? 29.759 -3.880 -32.438 1.00 75.19 307 VAL A CA 1
ATOM 2454 C C . VAL A 1 307 ? 30.476 -3.774 -33.782 1.00 75.19 307 VAL A C 1
ATOM 2456 O O . VAL A 1 307 ? 31.338 -2.912 -33.957 1.00 75.19 307 VAL A O 1
ATOM 2459 N N . ALA A 1 308 ? 30.075 -4.594 -34.749 1.00 74.50 308 ALA A N 1
ATOM 2460 C CA . ALA A 1 308 ? 30.480 -4.467 -36.141 1.00 74.50 308 ALA A CA 1
ATOM 2461 C C . ALA A 1 308 ? 29.263 -4.342 -37.065 1.00 74.50 308 ALA A C 1
ATOM 2463 O O . ALA A 1 308 ? 28.176 -4.853 -36.790 1.00 74.50 308 ALA A O 1
ATOM 2464 N N . LYS A 1 309 ? 29.464 -3.679 -38.202 1.00 73.00 309 LYS A N 1
ATOM 2465 C CA . LYS A 1 309 ? 28.507 -3.684 -39.308 1.00 73.00 309 LYS A CA 1
ATOM 2466 C C . LYS A 1 309 ? 28.540 -5.048 -39.997 1.00 73.00 309 LYS A C 1
ATOM 2468 O O . LYS A 1 309 ? 29.619 -5.558 -40.284 1.00 73.00 309 LYS A O 1
ATOM 2473 N N . ASN A 1 310 ? 27.373 -5.609 -40.307 1.00 66.62 310 ASN A N 1
ATOM 2474 C CA . ASN A 1 310 ? 27.253 -6.743 -41.225 1.00 66.62 310 ASN A CA 1
ATOM 2475 C C . ASN A 1 310 ? 26.369 -6.363 -42.429 1.00 66.62 310 ASN A C 1
ATOM 2477 O O . ASN A 1 310 ? 25.895 -5.230 -42.529 1.00 66.62 310 ASN A O 1
ATOM 2481 N N . ALA A 1 311 ? 26.170 -7.292 -43.367 1.00 62.78 311 ALA A N 1
ATOM 2482 C CA . ALA A 1 311 ? 25.389 -7.042 -44.582 1.00 62.78 311 ALA A CA 1
ATOM 2483 C C . ALA A 1 311 ? 23.900 -6.726 -44.316 1.00 62.78 311 ALA A C 1
ATOM 2485 O O . ALA A 1 311 ? 23.257 -6.117 -45.164 1.00 62.78 311 ALA A O 1
ATOM 2486 N N . ALA A 1 312 ? 23.361 -7.114 -43.153 1.00 59.44 312 ALA A N 1
ATOM 2487 C CA . ALA A 1 312 ? 21.951 -6.948 -42.798 1.00 59.44 312 ALA A CA 1
ATOM 2488 C C . ALA A 1 312 ? 21.671 -5.657 -42.010 1.00 59.44 312 ALA A C 1
ATOM 2490 O O . ALA A 1 312 ? 20.599 -5.072 -42.153 1.00 59.44 312 ALA A O 1
ATOM 2491 N N . CYS A 1 313 ? 22.606 -5.194 -41.171 1.00 59.47 313 CYS A N 1
ATOM 2492 C CA . CYS A 1 313 ? 22.438 -3.964 -40.401 1.00 59.47 313 CYS A CA 1
ATOM 2493 C C . CYS A 1 313 ? 23.780 -3.372 -39.918 1.00 59.47 313 CYS A C 1
ATOM 2495 O O . CYS A 1 313 ? 24.778 -4.074 -39.735 1.00 59.47 313 CYS A O 1
ATOM 2497 N N . ASN A 1 314 ? 23.802 -2.058 -39.656 1.00 60.06 314 ASN A N 1
ATOM 2498 C CA . ASN A 1 314 ? 25.004 -1.325 -39.223 1.00 60.06 314 ASN A CA 1
ATOM 2499 C C . ASN A 1 314 ? 25.551 -1.755 -37.844 1.00 60.06 314 ASN A C 1
ATOM 2501 O O . ASN A 1 314 ? 26.684 -1.411 -37.513 1.00 60.06 314 ASN A O 1
ATOM 2505 N N . ASN A 1 315 ? 24.772 -2.505 -37.056 1.00 62.00 315 ASN A N 1
ATOM 2506 C CA . ASN A 1 315 ? 25.024 -2.754 -35.635 1.00 62.00 315 ASN A CA 1
ATOM 2507 C C . ASN A 1 315 ? 24.869 -4.243 -35.243 1.00 62.00 315 ASN A C 1
ATOM 2509 O O . ASN A 1 315 ? 24.752 -4.538 -34.056 1.00 62.00 315 ASN A O 1
ATOM 2513 N N . CYS A 1 316 ? 24.786 -5.161 -36.214 1.00 61.59 316 CYS A N 1
ATOM 2514 C CA . CYS A 1 316 ? 24.341 -6.549 -35.996 1.00 61.59 316 CYS A CA 1
ATOM 2515 C C . CYS A 1 316 ? 25.466 -7.598 -36.072 1.00 61.59 316 CYS A C 1
ATOM 2517 O O . CYS A 1 316 ? 25.198 -8.793 -35.977 1.00 61.59 316 CYS A O 1
ATOM 2519 N N . GLY A 1 317 ? 26.714 -7.192 -36.310 1.00 67.44 317 GLY A N 1
ATOM 2520 C CA . GLY A 1 317 ? 27.880 -8.075 -36.360 1.00 67.44 317 GLY A CA 1
ATOM 2521 C C . GLY A 1 317 ? 28.756 -7.985 -35.108 1.00 67.44 317 GLY A C 1
ATOM 2522 O O . GLY A 1 317 ? 28.660 -7.033 -34.333 1.00 67.44 317 GLY A O 1
ATOM 2523 N N . PHE A 1 318 ? 29.660 -8.956 -34.956 1.00 76.44 318 PHE A N 1
ATOM 2524 C CA . PHE A 1 318 ? 30.704 -8.960 -33.928 1.00 76.44 318 PHE A CA 1
ATOM 2525 C C . PHE A 1 318 ? 32.053 -8.569 -34.523 1.00 76.44 318 PHE A C 1
ATOM 2527 O O . PHE A 1 318 ? 32.481 -9.135 -35.528 1.00 76.44 318 PHE A O 1
ATOM 2534 N N . GLY A 1 319 ? 32.716 -7.600 -33.899 1.00 78.38 319 GLY A N 1
ATOM 2535 C CA . GLY A 1 319 ? 34.085 -7.204 -34.211 1.00 78.38 319 GLY A CA 1
ATOM 2536 C C . GLY A 1 319 ? 35.105 -7.842 -33.266 1.00 78.38 319 GLY A C 1
ATOM 2537 O O . GLY A 1 319 ? 34.832 -8.853 -32.616 1.00 78.38 319 GLY A O 1
ATOM 2538 N N . ALA A 1 320 ? 36.297 -7.246 -33.198 1.00 84.31 320 ALA A N 1
ATOM 2539 C CA . ALA A 1 320 ? 37.389 -7.707 -32.342 1.00 84.31 320 ALA A CA 1
ATOM 2540 C C . ALA A 1 320 ? 37.008 -7.691 -30.843 1.00 84.31 320 ALA A C 1
ATOM 2542 O O . ALA A 1 320 ? 36.208 -6.848 -30.426 1.00 84.31 320 ALA A O 1
ATOM 2543 N N . PRO A 1 321 ? 37.572 -8.592 -30.018 1.00 85.25 321 PRO A N 1
ATOM 2544 C CA . PRO A 1 321 ? 37.344 -8.589 -28.578 1.00 85.25 321 PRO A CA 1
ATOM 2545 C C . PRO A 1 321 ? 37.988 -7.367 -27.910 1.00 85.25 321 PRO A C 1
ATOM 2547 O O . PRO A 1 321 ? 39.102 -6.971 -28.253 1.00 85.25 321 PRO A O 1
ATOM 2550 N N . VAL A 1 322 ? 37.296 -6.777 -26.936 1.00 87.62 322 VAL A N 1
ATOM 2551 C CA . VAL A 1 322 ? 37.757 -5.626 -26.151 1.00 87.62 322 VAL A CA 1
ATOM 2552 C C . VAL A 1 322 ? 37.398 -5.784 -24.683 1.00 87.62 322 VAL A C 1
ATOM 2554 O O . VAL A 1 322 ? 36.436 -6.464 -24.331 1.00 87.62 322 VAL A O 1
ATOM 2557 N N . ASN A 1 323 ? 38.159 -5.099 -23.836 1.00 88.25 323 ASN A N 1
ATOM 2558 C CA . ASN A 1 323 ? 37.855 -4.914 -22.427 1.00 88.25 323 ASN A CA 1
ATOM 2559 C C . ASN A 1 323 ? 37.311 -3.502 -22.225 1.00 88.25 323 ASN A C 1
ATOM 2561 O O . ASN A 1 323 ? 37.882 -2.529 -22.726 1.00 88.25 323 ASN A O 1
ATOM 2565 N N . ALA A 1 324 ? 36.222 -3.394 -21.478 1.00 87.38 324 ALA A N 1
ATOM 2566 C CA . ALA A 1 324 ? 35.614 -2.138 -21.091 1.00 87.38 324 ALA A CA 1
ATOM 2567 C C . ALA A 1 324 ? 35.530 -2.049 -19.568 1.00 87.38 324 ALA A C 1
ATOM 2569 O O . ALA A 1 324 ? 35.253 -3.028 -18.875 1.00 87.38 324 ALA A O 1
ATOM 2570 N N . PHE A 1 325 ? 35.747 -0.844 -19.057 1.00 89.50 325 PHE A N 1
ATOM 2571 C CA . PHE A 1 325 ? 35.653 -0.530 -17.642 1.00 89.50 325 PHE A CA 1
ATOM 2572 C C . PHE A 1 325 ? 34.921 0.800 -17.452 1.00 89.50 325 PHE A C 1
ATOM 2574 O O . PHE A 1 325 ? 35.195 1.762 -18.172 1.00 89.50 325 PHE A O 1
ATOM 2581 N N . THR A 1 326 ? 33.992 0.855 -16.495 1.00 90.62 326 THR A N 1
ATOM 2582 C CA . THR A 1 326 ? 33.293 2.075 -16.071 1.00 90.62 326 THR A CA 1
ATOM 2583 C C . THR A 1 326 ? 33.371 2.237 -14.557 1.00 90.62 326 THR A C 1
ATOM 2585 O O . THR A 1 326 ? 33.057 1.318 -13.802 1.00 90.62 326 THR A O 1
ATOM 2588 N N . TYR A 1 327 ? 33.738 3.439 -14.121 1.00 91.94 327 TYR A N 1
ATOM 2589 C CA . TYR A 1 327 ? 33.747 3.869 -12.730 1.00 91.94 327 TYR A CA 1
ATOM 2590 C C . TYR A 1 327 ? 32.967 5.161 -12.580 1.00 91.94 327 TYR A C 1
ATOM 2592 O O . TYR A 1 327 ? 33.219 6.128 -13.296 1.00 91.94 327 TYR A O 1
ATOM 2600 N N . MET A 1 328 ? 32.018 5.179 -11.651 1.00 91.44 328 MET A N 1
ATOM 2601 C CA . MET A 1 328 ? 31.194 6.352 -11.405 1.00 91.44 328 MET A CA 1
ATOM 2602 C C . MET A 1 328 ? 30.907 6.518 -9.910 1.00 91.44 328 MET A C 1
ATOM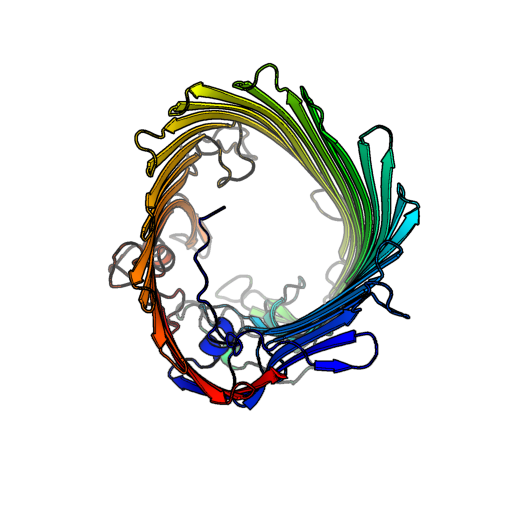 2604 O O . MET A 1 328 ? 29.910 5.998 -9.403 1.00 91.44 328 MET A O 1
ATOM 2608 N N . PRO A 1 329 ? 31.774 7.229 -9.169 1.00 91.75 329 PRO A N 1
ATOM 2609 C CA . PRO A 1 329 ? 31.447 7.716 -7.842 1.00 91.75 329 PRO A CA 1
ATOM 2610 C C . PRO A 1 329 ? 30.454 8.873 -7.944 1.00 91.75 329 PRO A C 1
ATOM 2612 O O . PRO A 1 329 ? 30.528 9.713 -8.848 1.00 91.75 329 PRO A O 1
ATOM 2615 N N . GLY A 1 330 ? 29.545 8.940 -6.980 1.00 91.12 330 GLY A N 1
ATOM 2616 C CA . GLY A 1 330 ? 28.563 10.006 -6.907 1.00 91.12 330 GLY A CA 1
ATOM 2617 C C . GLY A 1 330 ? 28.018 10.228 -5.508 1.00 91.12 330 GLY A C 1
ATOM 2618 O O . GLY A 1 330 ? 28.081 9.361 -4.631 1.00 91.12 330 GLY A O 1
ATOM 2619 N N . THR A 1 331 ? 27.459 11.415 -5.314 1.00 92.44 331 THR A N 1
ATOM 2620 C CA . THR A 1 331 ? 26.757 11.797 -4.090 1.00 92.44 331 THR A CA 1
ATOM 2621 C C . THR A 1 331 ? 25.376 12.311 -4.446 1.00 92.44 331 THR A C 1
ATOM 2623 O O . THR A 1 331 ? 25.191 12.931 -5.490 1.00 92.44 331 THR A O 1
ATOM 2626 N N . ALA A 1 332 ? 24.402 12.060 -3.583 1.00 93.25 332 ALA A N 1
ATOM 2627 C CA . ALA A 1 332 ? 23.056 12.580 -3.731 1.00 93.25 332 ALA A CA 1
ATOM 2628 C C . ALA A 1 332 ? 22.543 13.070 -2.381 1.00 93.25 332 ALA A C 1
ATOM 2630 O O . ALA A 1 332 ? 22.820 12.483 -1.336 1.00 93.25 332 ALA A O 1
ATOM 2631 N N . ARG A 1 333 ? 21.765 14.144 -2.404 1.00 95.00 333 ARG A N 1
ATOM 2632 C CA . ARG A 1 333 ? 21.052 14.671 -1.249 1.00 95.00 333 ARG A CA 1
ATOM 2633 C C . ARG A 1 333 ? 19.597 14.917 -1.605 1.00 95.00 333 ARG A C 1
ATOM 2635 O O . ARG A 1 333 ? 19.270 15.310 -2.724 1.00 95.00 333 ARG A O 1
ATOM 2642 N N . ARG A 1 334 ? 18.728 14.717 -0.623 1.00 95.38 334 ARG A N 1
ATOM 2643 C CA . ARG A 1 334 ? 17.292 14.913 -0.762 1.00 95.38 334 ARG A CA 1
ATOM 2644 C C . ARG A 1 334 ? 16.703 15.597 0.471 1.00 95.38 334 ARG A C 1
ATOM 2646 O O . ARG A 1 334 ? 16.217 14.901 1.366 1.00 95.38 334 ARG A O 1
ATOM 2653 N N . PRO A 1 335 ? 16.780 16.933 0.582 1.00 96.12 335 PRO A N 1
ATOM 2654 C CA . PRO A 1 335 ? 16.016 17.657 1.586 1.00 96.12 335 PRO A CA 1
ATOM 2655 C C . PRO A 1 335 ? 14.527 17.680 1.212 1.00 96.12 335 PRO A C 1
ATOM 2657 O O . PRO A 1 335 ? 14.139 17.985 0.082 1.00 96.12 335 PRO A O 1
ATOM 2660 N N . PHE A 1 336 ? 13.698 17.376 2.198 1.00 96.88 336 PHE A N 1
ATOM 2661 C CA . PHE A 1 336 ? 12.250 17.324 2.122 1.00 96.88 336 PHE A CA 1
ATOM 2662 C C . PHE A 1 336 ? 11.657 18.071 3.313 1.00 96.88 336 PHE A C 1
ATOM 2664 O O . PHE A 1 336 ? 12.005 17.792 4.461 1.00 96.88 336 PHE A O 1
ATOM 2671 N N . THR A 1 337 ? 10.718 18.967 3.037 1.00 97.62 337 THR A N 1
ATOM 2672 C CA . THR A 1 337 ? 9.933 19.667 4.0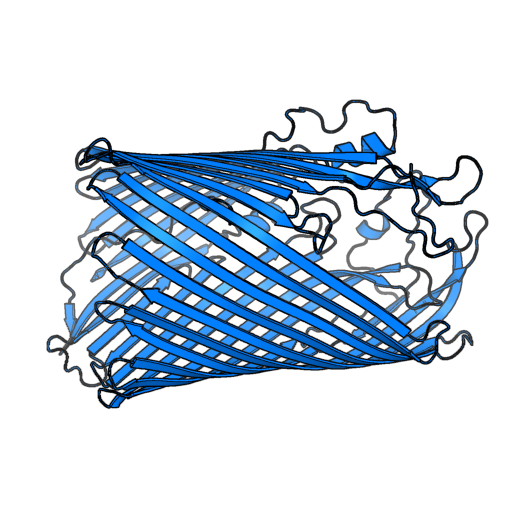51 1.00 97.62 337 THR A CA 1
ATOM 2673 C C . THR A 1 337 ? 8.462 19.542 3.700 1.00 97.62 337 THR A C 1
ATOM 2675 O O . THR A 1 337 ? 8.071 19.811 2.565 1.00 97.62 337 THR A O 1
ATOM 2678 N N . ALA A 1 338 ? 7.640 19.183 4.677 1.00 98.06 338 ALA A N 1
ATOM 2679 C CA . ALA A 1 338 ? 6.193 19.251 4.573 1.00 98.06 338 ALA A CA 1
ATOM 2680 C C . ALA A 1 338 ? 5.609 19.888 5.831 1.00 98.06 338 ALA A C 1
ATOM 2682 O O . ALA A 1 338 ? 6.112 19.674 6.933 1.00 98.06 338 ALA A O 1
ATOM 2683 N N . GLY A 1 339 ? 4.557 20.674 5.660 1.00 98.00 339 GLY A N 1
ATOM 2684 C CA . GLY A 1 339 ? 3.802 21.269 6.747 1.00 98.00 339 GLY A CA 1
ATOM 2685 C C . GLY A 1 339 ? 2.318 21.209 6.436 1.00 98.00 339 GLY A C 1
ATOM 2686 O O . GLY A 1 339 ? 1.918 21.518 5.317 1.00 98.00 339 GLY A O 1
ATOM 2687 N N . ASP A 1 340 ? 1.521 20.831 7.425 1.00 97.94 340 ASP A N 1
ATOM 2688 C CA . ASP A 1 340 ? 0.067 20.830 7.354 1.00 97.94 340 ASP A CA 1
ATOM 2689 C C . ASP A 1 340 ? -0.469 21.645 8.526 1.00 97.94 340 ASP A C 1
ATOM 2691 O O . ASP A 1 340 ? -0.063 21.453 9.673 1.00 97.94 340 ASP A O 1
ATOM 2695 N N . PHE A 1 341 ? -1.390 22.552 8.249 1.00 98.25 341 PHE A N 1
ATOM 2696 C CA . PHE A 1 341 ? -2.075 23.349 9.250 1.00 98.25 341 PHE A CA 1
ATOM 2697 C C . PHE A 1 341 ? -3.570 23.267 8.992 1.00 98.25 341 PHE A C 1
ATOM 2699 O O . PHE A 1 341 ? -4.018 23.491 7.872 1.00 98.25 341 PHE A O 1
ATOM 2706 N N . SER A 1 342 ? -4.348 22.953 10.021 1.00 98.19 342 SER A N 1
ATOM 2707 C CA . SER A 1 342 ? -5.801 23.009 9.950 1.00 98.19 342 SER A CA 1
ATOM 2708 C C . SER A 1 342 ? -6.368 23.776 11.130 1.00 98.19 342 SER A C 1
ATOM 2710 O O . SER A 1 342 ? -6.037 23.479 12.283 1.00 98.19 342 SER A O 1
ATOM 2712 N N . PHE A 1 343 ? -7.270 24.699 10.825 1.00 98.25 343 PHE A N 1
ATOM 2713 C CA . PHE A 1 343 ? -8.065 25.436 11.789 1.00 98.25 343 PHE A CA 1
ATOM 2714 C C . PHE A 1 343 ? -9.535 25.075 11.594 1.00 98.25 343 PHE A C 1
ATOM 2716 O O . PHE A 1 343 ? -10.081 25.223 10.502 1.00 98.25 343 PHE A O 1
ATOM 2723 N N . SER A 1 344 ? -10.173 24.582 12.651 1.00 98.31 344 SER A N 1
ATOM 2724 C CA . SER A 1 344 ? -11.605 24.280 12.667 1.00 98.31 344 SER A CA 1
ATOM 2725 C C . SER A 1 344 ? -12.323 25.277 13.561 1.00 98.31 344 SER A C 1
ATOM 2727 O O . SER A 1 344 ? -11.881 25.522 14.680 1.00 98.31 344 SER A O 1
ATOM 2729 N N . LEU A 1 345 ? -13.443 25.813 13.092 1.00 98.19 345 LEU A N 1
ATOM 2730 C CA . LEU A 1 345 ? -14.321 26.710 13.829 1.00 98.19 345 LEU A CA 1
ATOM 2731 C C . LEU A 1 345 ? -15.700 26.059 13.980 1.00 98.19 345 LEU A C 1
ATOM 2733 O O . LEU A 1 345 ? -16.258 25.513 13.022 1.00 98.19 345 LEU A O 1
ATOM 2737 N N . PHE A 1 346 ? -16.274 26.182 15.174 1.00 97.56 346 PHE A N 1
ATOM 2738 C CA . PHE A 1 346 ? -17.595 25.663 15.531 1.00 97.56 346 PHE A CA 1
ATOM 2739 C C . PHE A 1 346 ? -18.501 26.810 16.019 1.00 97.56 346 PHE A C 1
ATOM 2741 O O . PHE A 1 346 ? -18.800 26.890 17.213 1.00 97.56 346 PHE A O 1
ATOM 2748 N N . PRO A 1 347 ? -18.940 27.737 15.136 1.00 96.12 347 PRO A N 1
ATOM 2749 C CA . PRO A 1 347 ? -19.731 28.902 15.553 1.00 96.12 347 PRO A CA 1
ATOM 2750 C C . PRO A 1 347 ? -21.063 28.516 16.204 1.00 96.12 347 PRO A C 1
ATOM 2752 O O . PRO A 1 347 ? -21.571 29.212 17.077 1.00 96.12 347 PRO A O 1
ATOM 2755 N N . THR A 1 348 ? -21.646 27.400 15.761 1.00 95.94 348 THR A N 1
ATOM 2756 C CA . THR A 1 348 ? -22.881 26.826 16.302 1.00 95.94 348 THR A CA 1
ATOM 2757 C C . THR A 1 348 ? -22.754 25.306 16.357 1.00 95.94 348 THR A C 1
ATOM 2759 O O . THR A 1 348 ? -21.881 24.727 15.717 1.00 95.94 348 THR A O 1
ATOM 2762 N N . SER A 1 349 ? -23.677 24.625 17.038 1.00 94.12 349 SER A N 1
ATOM 2763 C CA . SER A 1 349 ? -23.743 23.154 17.030 1.00 94.12 349 SER A CA 1
ATOM 2764 C C . SER A 1 349 ? -24.112 22.547 15.667 1.00 94.12 349 SER A C 1
ATOM 2766 O O . SER A 1 349 ? -24.027 21.332 15.499 1.00 94.12 349 SER A O 1
ATOM 2768 N N . LYS A 1 350 ? -24.541 23.369 14.698 1.00 96.56 350 LYS A N 1
ATOM 2769 C CA . LYS A 1 350 ? -24.968 22.935 13.359 1.00 96.56 350 LYS A CA 1
ATOM 2770 C C . LYS A 1 350 ? -23.931 23.202 12.273 1.00 96.56 350 LYS A C 1
ATOM 2772 O O . LYS A 1 350 ? -23.979 22.532 11.247 1.00 96.56 350 LYS A O 1
ATOM 2777 N N . LEU A 1 351 ? -23.037 24.170 12.472 1.00 97.25 351 LEU A N 1
ATOM 2778 C CA . LEU A 1 351 ? -22.088 24.633 11.462 1.00 97.25 351 LEU A CA 1
ATOM 2779 C C . LEU A 1 351 ? -20.654 24.316 11.884 1.00 97.25 351 LEU A C 1
ATOM 2781 O O . LEU A 1 351 ? -20.222 24.690 12.971 1.00 97.25 351 LEU A O 1
ATOM 2785 N N . THR A 1 352 ? -19.910 23.679 10.989 1.00 98.12 352 THR A N 1
ATOM 2786 C CA . THR A 1 352 ? -18.471 23.455 11.122 1.00 98.12 352 THR A CA 1
ATOM 2787 C C . THR A 1 352 ? -17.772 24.022 9.898 1.00 98.12 352 THR A C 1
ATOM 2789 O O . THR A 1 352 ? -18.141 23.695 8.770 1.00 98.12 352 THR A O 1
ATOM 2792 N N . ILE A 1 353 ? -16.778 24.871 10.137 1.00 98.38 353 ILE A N 1
ATOM 2793 C CA . ILE A 1 353 ? -15.939 25.483 9.107 1.00 98.38 353 ILE A CA 1
ATOM 2794 C C . ILE A 1 353 ? -14.520 24.993 9.345 1.00 98.38 353 ILE A C 1
ATOM 2796 O O . ILE A 1 353 ? -14.032 25.086 10.469 1.00 98.38 353 ILE A O 1
ATOM 2800 N N . ILE A 1 354 ? -13.863 24.466 8.320 1.00 98.31 354 ILE A N 1
ATOM 2801 C CA . ILE A 1 354 ? -12.486 23.986 8.423 1.00 98.31 354 ILE A CA 1
ATOM 2802 C C . ILE A 1 354 ? -11.693 24.622 7.294 1.00 98.31 354 ILE A C 1
ATOM 2804 O O . ILE A 1 354 ? -12.071 24.506 6.135 1.00 98.31 354 ILE A O 1
ATOM 2808 N N . ASN A 1 355 ? -10.593 25.286 7.627 1.00 98.31 355 ASN A N 1
ATOM 2809 C CA . ASN A 1 355 ? -9.576 25.639 6.647 1.00 98.31 355 ASN A CA 1
ATOM 2810 C C . ASN A 1 355 ? -8.357 24.746 6.873 1.00 98.31 355 ASN A C 1
ATOM 2812 O O . ASN A 1 355 ? -7.947 24.525 8.016 1.00 98.31 355 ASN A O 1
ATOM 2816 N N . SER A 1 356 ? -7.813 24.200 5.791 1.00 98.06 356 SER A N 1
ATOM 2817 C CA . SER A 1 356 ? -6.619 23.368 5.828 1.00 98.06 356 SER A CA 1
ATOM 2818 C C . SER A 1 356 ? -5.634 23.779 4.744 1.00 98.06 356 SER A C 1
ATOM 2820 O O . SER A 1 356 ? -5.954 23.781 3.558 1.00 98.06 356 SER A O 1
ATOM 2822 N N . THR A 1 357 ? -4.412 24.082 5.160 1.00 98.38 357 THR A N 1
ATOM 2823 C CA . THR A 1 357 ? -3.307 24.447 4.282 1.00 98.38 357 THR A CA 1
ATOM 2824 C C . THR A 1 357 ? -2.216 23.391 4.395 1.00 98.38 357 THR A C 1
ATOM 2826 O O . THR A 1 357 ? -1.787 23.036 5.491 1.00 98.38 357 THR A O 1
ATOM 2829 N N . SER A 1 358 ? -1.741 22.897 3.257 1.00 98.12 358 SER A N 1
ATOM 2830 C CA . SER A 1 358 ? -0.609 21.978 3.167 1.00 98.12 358 SER A CA 1
ATOM 2831 C C . SER A 1 358 ? 0.456 22.538 2.237 1.00 98.12 358 SER A C 1
ATOM 2833 O O . SER A 1 358 ? 0.165 23.007 1.134 1.00 98.12 358 SER A O 1
ATOM 2835 N N . VAL A 1 359 ? 1.706 22.464 2.670 1.00 97.81 359 VAL A N 1
ATOM 2836 C CA . VAL A 1 359 ? 2.879 22.871 1.900 1.00 97.81 359 VAL A CA 1
ATOM 2837 C C . VAL A 1 359 ? 3.851 21.710 1.869 1.00 97.81 359 VAL A C 1
ATOM 2839 O O . VAL A 1 359 ? 4.103 21.065 2.880 1.00 97.81 359 VAL A O 1
ATOM 2842 N N . GLN A 1 360 ? 4.419 21.448 0.703 1.00 97.25 360 GLN A N 1
ATOM 2843 C CA . GLN A 1 360 ? 5.433 20.430 0.511 1.00 97.25 360 GLN A CA 1
ATOM 2844 C C . GLN A 1 360 ? 6.509 20.962 -0.429 1.00 97.25 360 GLN A C 1
ATOM 2846 O O . GLN A 1 360 ? 6.212 21.571 -1.454 1.00 97.25 360 GLN A O 1
ATOM 2851 N N . SER A 1 361 ? 7.761 20.688 -0.093 1.00 96.00 361 SER A N 1
ATOM 2852 C CA . SER A 1 361 ? 8.927 20.974 -0.916 1.00 96.00 361 SER A CA 1
ATOM 2853 C C . SER A 1 361 ? 9.868 19.785 -0.839 1.00 96.00 361 SER A C 1
ATOM 2855 O O . SER A 1 361 ? 10.188 19.292 0.242 1.00 96.00 361 SER A O 1
ATOM 2857 N N . ASN A 1 362 ? 10.292 19.295 -1.991 1.00 95.88 362 ASN A N 1
ATOM 2858 C CA . ASN A 1 362 ? 11.178 18.155 -2.113 1.00 95.88 362 ASN A CA 1
ATOM 2859 C C . ASN A 1 362 ? 12.211 18.483 -3.179 1.00 95.88 362 ASN A C 1
ATOM 2861 O O . ASN A 1 362 ? 11.857 18.768 -4.323 1.00 95.88 362 ASN A O 1
ATOM 2865 N N . ARG A 1 363 ? 13.484 18.452 -2.806 1.00 93.81 363 ARG A N 1
ATOM 2866 C CA . ARG A 1 363 ? 14.581 18.708 -3.734 1.00 93.81 363 ARG A CA 1
ATOM 2867 C C . ARG A 1 363 ? 15.470 17.486 -3.780 1.00 93.81 363 ARG A C 1
ATOM 2869 O O . ARG A 1 363 ? 15.703 16.856 -2.757 1.00 93.81 363 ARG A O 1
ATOM 2876 N N . PHE A 1 364 ? 15.959 17.172 -4.960 1.00 93.88 364 PHE A N 1
ATOM 2877 C CA . PHE A 1 364 ? 16.960 16.158 -5.214 1.00 93.88 364 PHE A CA 1
ATOM 2878 C C . PHE A 1 364 ? 18.127 16.876 -5.859 1.00 93.88 364 PHE A C 1
ATOM 2880 O O . PHE A 1 364 ? 17.931 17.508 -6.893 1.00 93.88 364 PHE A O 1
ATOM 2887 N N . ASP A 1 365 ? 19.304 16.774 -5.259 1.00 92.62 365 ASP A N 1
ATOM 2888 C CA . ASP A 1 365 ? 20.542 17.235 -5.873 1.00 92.62 365 ASP A CA 1
ATOM 2889 C C . ASP A 1 365 ? 21.533 16.080 -5.874 1.00 92.62 365 ASP A C 1
ATOM 2891 O O . ASP A 1 365 ? 21.636 15.358 -4.882 1.00 92.62 365 ASP A O 1
ATOM 2895 N N . GLY A 1 366 ? 22.295 15.914 -6.943 1.00 92.38 366 GLY A N 1
ATOM 2896 C CA . GLY A 1 366 ? 23.339 14.904 -6.985 1.00 92.38 366 GLY A CA 1
ATOM 2897 C C . GLY A 1 366 ? 24.449 15.250 -7.951 1.00 92.38 366 GLY A C 1
ATOM 2898 O O . GLY A 1 366 ? 24.252 15.991 -8.911 1.00 92.38 366 GLY A O 1
ATOM 2899 N N . THR A 1 367 ? 25.622 14.698 -7.679 1.00 91.94 367 THR A N 1
ATOM 2900 C CA . THR A 1 367 ? 26.797 14.792 -8.536 1.00 91.94 367 THR A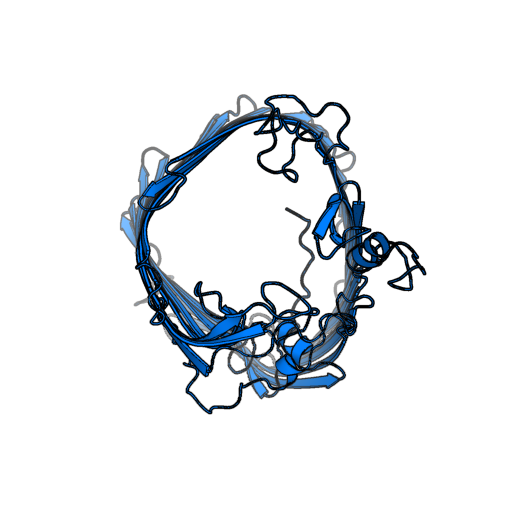 CA 1
ATOM 2901 C C . THR A 1 367 ? 27.327 13.400 -8.832 1.00 91.94 367 THR A C 1
ATOM 2903 O O . THR A 1 367 ? 27.223 12.496 -8.002 1.00 91.94 367 THR A O 1
ATOM 2906 N N . GLY A 1 368 ? 27.911 13.222 -10.009 1.00 90.94 368 GLY A N 1
ATOM 2907 C CA . GLY A 1 368 ? 28.581 11.984 -10.385 1.00 90.94 368 GLY A CA 1
ATOM 2908 C C . GLY A 1 368 ? 29.681 12.260 -11.391 1.00 90.94 368 GLY A C 1
ATOM 2909 O O . GLY A 1 368 ? 29.519 13.117 -12.258 1.00 90.94 368 GLY A O 1
ATOM 2910 N N . ASN A 1 369 ? 30.799 11.553 -11.278 1.00 91.00 369 ASN A N 1
ATOM 2911 C CA . ASN A 1 369 ? 31.870 11.642 -12.262 1.00 91.00 369 ASN A CA 1
ATOM 2912 C C . ASN A 1 369 ? 32.070 10.286 -12.925 1.00 91.00 369 ASN A C 1
ATOM 2914 O O . ASN A 1 369 ? 32.450 9.335 -12.260 1.00 91.00 369 ASN A O 1
ATOM 2918 N N . GLU A 1 370 ? 31.786 10.190 -14.213 1.00 90.44 370 GLU A N 1
ATOM 2919 C CA . GLU A 1 370 ? 31.909 8.957 -14.975 1.00 90.44 370 GLU A CA 1
ATOM 2920 C C . GLU A 1 370 ? 33.266 8.909 -15.674 1.00 90.44 370 GLU A C 1
ATOM 2922 O O . GLU A 1 370 ? 33.538 9.716 -16.564 1.00 90.44 370 GLU A O 1
ATOM 2927 N N . LEU A 1 371 ? 34.070 7.913 -15.317 1.00 90.12 371 LEU A N 1
ATOM 2928 C CA . LEU A 1 371 ? 35.266 7.509 -16.036 1.00 90.12 371 LEU A CA 1
ATOM 2929 C C . LEU A 1 371 ? 34.980 6.202 -16.772 1.00 90.12 371 LEU A C 1
ATOM 2931 O O . LEU A 1 371 ? 34.665 5.193 -16.143 1.00 90.12 371 LEU A O 1
ATOM 2935 N N . ARG A 1 372 ? 35.133 6.195 -18.094 1.00 89.00 372 ARG A N 1
ATOM 2936 C CA . ARG A 1 372 ? 34.984 4.986 -18.904 1.00 89.00 372 ARG A CA 1
ATOM 2937 C C . ARG A 1 372 ? 36.142 4.818 -19.878 1.00 89.00 372 ARG A C 1
ATOM 2939 O O . ARG A 1 372 ? 36.519 5.759 -20.579 1.00 89.00 372 ARG A O 1
ATOM 2946 N N . VAL A 1 373 ? 36.667 3.595 -19.927 1.00 87.62 373 VAL A N 1
ATOM 2947 C CA . VAL A 1 373 ? 37.834 3.192 -20.722 1.00 87.62 373 VAL A CA 1
ATOM 2948 C C . VAL A 1 373 ? 37.491 1.942 -21.528 1.00 87.62 373 VAL A C 1
ATOM 2950 O O . VAL A 1 373 ? 36.851 1.029 -21.007 1.00 87.62 373 VAL A O 1
ATOM 2953 N N . ILE A 1 374 ? 37.913 1.901 -22.793 1.00 84.88 374 ILE A N 1
ATOM 2954 C CA . ILE A 1 374 ? 37.746 0.748 -23.686 1.00 84.88 374 ILE A CA 1
ATOM 2955 C C . ILE A 1 374 ? 39.103 0.459 -24.333 1.00 84.88 374 ILE A C 1
ATOM 2957 O O . ILE A 1 374 ? 39.774 1.374 -24.808 1.00 84.88 374 ILE A O 1
ATOM 2961 N N . SER A 1 375 ? 39.518 -0.806 -24.361 1.00 83.94 375 SER A N 1
ATOM 2962 C CA . SER A 1 375 ? 40.870 -1.206 -24.772 1.00 83.94 375 SER A CA 1
ATOM 2963 C C . SER A 1 375 ? 41.147 -1.150 -26.283 1.00 83.94 375 SER A C 1
ATOM 2965 O O . SER A 1 375 ? 42.231 -1.531 -26.707 1.00 83.94 375 SER A O 1
ATOM 2967 N N . ASN A 1 376 ? 40.201 -0.698 -27.113 1.00 74.88 376 ASN A N 1
ATOM 2968 C CA . ASN A 1 376 ? 40.350 -0.595 -28.575 1.00 74.88 376 ASN A CA 1
ATOM 2969 C C . ASN A 1 376 ? 40.882 0.761 -29.062 1.00 74.88 376 ASN A C 1
ATOM 2971 O O . ASN A 1 376 ? 40.731 1.085 -30.237 1.00 74.88 376 ASN A O 1
ATOM 2975 N N . GLY A 1 377 ? 41.438 1.578 -28.165 1.00 68.19 377 GLY A N 1
ATOM 2976 C CA . GLY A 1 377 ? 41.890 2.929 -28.501 1.00 68.19 377 GLY A CA 1
ATOM 2977 C C . GLY A 1 377 ? 40.757 3.949 -28.653 1.00 68.19 377 GLY A C 1
ATOM 2978 O O . GLY A 1 377 ? 41.001 5.050 -29.142 1.00 68.19 377 GLY A O 1
ATOM 2979 N N . ALA A 1 378 ? 39.527 3.625 -28.233 1.00 72.81 378 ALA A N 1
ATOM 2980 C CA . ALA A 1 378 ? 38.466 4.622 -28.137 1.00 72.81 378 ALA A CA 1
ATOM 2981 C C . ALA A 1 378 ? 38.846 5.739 -27.140 1.00 72.81 378 ALA A C 1
ATOM 2983 O O . ALA A 1 378 ? 39.516 5.465 -26.138 1.00 72.81 378 ALA A O 1
ATOM 2984 N N . PRO A 1 379 ? 38.396 6.988 -27.368 1.00 76.00 379 PRO A N 1
ATOM 2985 C CA . PRO A 1 379 ? 38.678 8.093 -26.462 1.00 76.00 379 PRO A CA 1
ATOM 2986 C C . PRO A 1 379 ? 38.220 7.790 -25.035 1.00 76.00 379 PRO A C 1
ATOM 2988 O O . PRO A 1 379 ? 37.103 7.310 -24.817 1.00 76.00 379 PRO A O 1
ATOM 2991 N N . LEU A 1 380 ? 39.072 8.128 -24.067 1.00 82.44 380 LEU A N 1
ATOM 2992 C CA . LEU A 1 380 ? 38.717 8.100 -22.655 1.00 82.44 380 LEU A CA 1
ATOM 2993 C C . LEU A 1 380 ? 37.520 9.022 -22.417 1.00 82.44 380 LEU A C 1
ATOM 2995 O O . LEU A 1 380 ? 37.528 10.198 -22.783 1.00 82.44 380 LEU A O 1
ATOM 2999 N N . VAL A 1 381 ? 36.482 8.481 -21.795 1.00 84.69 381 VAL A N 1
ATOM 3000 C CA . VAL A 1 381 ? 35.265 9.224 -21.487 1.00 84.69 381 VAL A CA 1
ATOM 3001 C C . VAL A 1 381 ? 35.362 9.670 -20.034 1.00 84.69 381 VAL A C 1
ATOM 3003 O O . VAL A 1 381 ? 35.368 8.833 -19.138 1.00 84.69 381 VAL A O 1
ATOM 3006 N N . ASN A 1 382 ? 35.443 10.981 -19.815 1.00 86.88 382 ASN A N 1
ATOM 3007 C CA . ASN A 1 382 ? 35.425 11.606 -18.492 1.00 86.88 382 ASN A CA 1
ATOM 3008 C C . ASN A 1 382 ? 34.297 12.642 -18.457 1.00 86.88 382 ASN A C 1
ATOM 3010 O O . ASN A 1 382 ? 34.370 13.659 -19.150 1.00 86.88 382 ASN A O 1
ATOM 3014 N N . ARG A 1 383 ? 33.213 12.338 -17.741 1.00 87.56 383 ARG A N 1
ATOM 3015 C CA . ARG A 1 383 ? 31.969 13.117 -17.788 1.00 87.56 383 ARG A CA 1
ATOM 3016 C C . ARG A 1 383 ? 31.499 13.426 -16.386 1.00 87.56 383 ARG A C 1
ATOM 3018 O O . ARG A 1 383 ? 31.102 12.530 -15.646 1.00 87.56 383 ARG A O 1
ATOM 3025 N N . PHE A 1 384 ? 31.460 14.709 -16.063 1.00 87.75 384 PHE A N 1
ATOM 3026 C CA . PHE A 1 384 ? 30.885 15.167 -14.813 1.00 87.75 384 PHE A CA 1
ATOM 3027 C C . PHE A 1 384 ? 29.413 15.515 -15.010 1.00 87.75 384 PHE A C 1
ATOM 3029 O O . PHE A 1 384 ? 29.036 16.210 -15.956 1.00 87.75 384 PHE A O 1
ATOM 3036 N N . TRP A 1 385 ? 28.595 15.027 -14.090 1.00 86.50 385 TRP A N 1
ATOM 3037 C CA . TRP A 1 385 ? 27.162 15.224 -14.032 1.00 86.50 385 TRP A CA 1
ATOM 3038 C C . TRP A 1 385 ? 26.807 15.955 -12.746 1.00 86.50 385 TRP A C 1
ATOM 3040 O O . TRP A 1 385 ? 27.244 15.565 -11.663 1.00 86.50 385 TRP A O 1
ATOM 3050 N N . THR A 1 386 ? 25.955 16.966 -12.859 1.00 89.12 386 THR A N 1
ATOM 3051 C CA . THR A 1 386 ? 25.203 17.498 -11.726 1.00 89.12 386 THR A CA 1
ATOM 3052 C C . THR A 1 386 ? 23.737 17.590 -12.104 1.00 89.12 386 THR A C 1
ATOM 3054 O O . THR A 1 386 ? 23.377 17.958 -13.227 1.00 89.12 386 THR A O 1
ATOM 3057 N N . TYR A 1 387 ? 22.891 17.196 -11.168 1.00 88.38 387 TYR A N 1
ATOM 3058 C CA . TYR A 1 387 ? 21.468 17.081 -11.394 1.00 88.38 387 TYR A CA 1
ATOM 3059 C C . TYR A 1 387 ? 20.709 17.674 -10.225 1.00 88.38 387 TYR A C 1
ATOM 3061 O O . TYR A 1 387 ? 20.974 17.309 -9.083 1.00 88.38 387 TYR A O 1
ATOM 3069 N N . HIS A 1 388 ? 19.771 18.570 -10.517 1.00 91.38 388 HIS A N 1
ATOM 3070 C CA . HIS A 1 388 ? 18.859 19.139 -9.540 1.00 91.38 388 HIS A CA 1
ATOM 3071 C C . HIS A 1 388 ? 17.416 18.993 -10.037 1.00 91.38 388 HIS A C 1
ATOM 3073 O O . HIS A 1 388 ? 17.040 19.590 -11.042 1.00 91.38 388 HIS A O 1
ATOM 3079 N N . ILE A 1 389 ? 16.592 18.243 -9.297 1.00 92.88 389 ILE A N 1
ATOM 3080 C CA . ILE A 1 389 ? 15.129 18.287 -9.421 1.00 92.88 389 ILE A CA 1
ATOM 3081 C C . ILE A 1 389 ? 14.549 18.975 -8.186 1.00 92.88 389 ILE A C 1
ATOM 3083 O O . ILE A 1 389 ? 14.764 18.523 -7.063 1.00 92.88 389 ILE A O 1
ATOM 3087 N N . GLY A 1 390 ? 13.776 20.036 -8.375 1.00 93.19 390 GLY A N 1
ATOM 3088 C CA . GLY A 1 390 ? 12.910 20.619 -7.357 1.00 93.19 390 GLY A CA 1
ATOM 3089 C C . GLY A 1 390 ? 11.456 20.272 -7.647 1.00 93.19 390 GLY A C 1
ATOM 3090 O O . GLY A 1 390 ? 10.994 20.442 -8.764 1.00 93.19 390 GLY A O 1
ATOM 3091 N N . THR A 1 391 ? 10.719 19.805 -6.647 1.00 94.06 391 THR A N 1
ATOM 3092 C CA . THR A 1 391 ? 9.262 19.645 -6.727 1.00 94.06 391 THR A CA 1
ATOM 3093 C C . THR A 1 391 ? 8.624 20.284 -5.508 1.00 94.06 391 THR A C 1
ATOM 3095 O O . THR A 1 391 ? 9.177 20.229 -4.405 1.00 94.06 391 THR A O 1
ATOM 3098 N N . GLY A 1 392 ? 7.449 20.870 -5.671 1.00 94.25 392 GLY A N 1
ATOM 3099 C CA . GLY A 1 392 ? 6.704 21.369 -4.530 1.00 94.25 392 GLY A CA 1
ATOM 3100 C C . GLY A 1 392 ? 5.235 21.582 -4.817 1.00 94.25 392 GLY A C 1
ATOM 3101 O O . GLY A 1 392 ? 4.786 21.586 -5.963 1.00 94.25 392 GLY A O 1
ATOM 3102 N N . ARG A 1 393 ? 4.482 21.713 -3.730 1.00 94.69 393 ARG A N 1
ATOM 3103 C CA . ARG A 1 393 ? 3.033 21.853 -3.734 1.00 94.69 393 ARG A CA 1
ATOM 3104 C C . ARG A 1 393 ? 2.604 22.776 -2.608 1.00 94.69 393 ARG A C 1
ATOM 3106 O O . ARG A 1 393 ? 3.039 22.598 -1.473 1.00 94.69 393 ARG A O 1
ATOM 3113 N N . VAL A 1 394 ? 1.686 23.680 -2.908 1.00 97.00 394 VAL A N 1
ATOM 3114 C CA . VAL A 1 394 ? 0.891 24.405 -1.915 1.00 97.00 394 VAL A CA 1
ATOM 3115 C C . VAL A 1 394 ? -0.567 24.090 -2.200 1.00 97.00 394 VAL A C 1
ATOM 3117 O O . VAL A 1 394 ? -1.013 24.240 -3.334 1.00 97.00 394 VAL A O 1
ATOM 3120 N N . SER A 1 395 ? -1.306 23.617 -1.203 1.00 97.38 395 SER A N 1
ATOM 3121 C CA . SER A 1 395 ? -2.743 23.390 -1.318 1.00 97.38 395 SER A CA 1
ATOM 3122 C C . SER A 1 395 ? -3.459 24.023 -0.145 1.00 97.38 395 SER A C 1
ATOM 3124 O O . SER A 1 395 ? -3.073 23.785 0.993 1.00 97.38 395 SER A O 1
ATOM 3126 N N . ASP A 1 396 ? -4.530 24.746 -0.431 1.00 98.12 396 ASP A N 1
ATOM 3127 C CA . ASP A 1 396 ? -5.450 25.284 0.564 1.00 98.12 396 ASP A CA 1
ATOM 3128 C C . ASP A 1 396 ? -6.855 24.749 0.283 1.00 98.12 396 ASP A C 1
ATOM 3130 O O . ASP A 1 396 ? -7.241 24.616 -0.882 1.00 98.12 396 ASP A O 1
ATOM 3134 N N . ALA A 1 397 ? -7.585 24.380 1.330 1.00 98.25 397 ALA A N 1
ATOM 3135 C CA . ALA A 1 397 ? -8.956 23.908 1.235 1.00 98.25 397 ALA A CA 1
ATOM 3136 C C . ALA A 1 397 ? -9.827 24.534 2.325 1.00 98.25 397 ALA A C 1
ATOM 3138 O O . ALA A 1 397 ? -9.431 24.595 3.490 1.00 98.25 397 ALA A O 1
ATOM 3139 N N . LEU A 1 398 ? -11.025 24.960 1.937 1.00 98.56 398 LEU A N 1
ATOM 3140 C CA . LEU A 1 398 ? -12.076 25.448 2.819 1.00 98.56 398 LEU A CA 1
ATOM 3141 C C . LEU A 1 398 ? -13.266 24.490 2.749 1.00 98.56 398 LEU A C 1
ATOM 3143 O O . LEU A 1 398 ? -13.918 24.394 1.709 1.00 98.56 398 LEU A O 1
ATOM 3147 N N . ASP A 1 399 ? -13.562 23.830 3.864 1.00 98.06 399 ASP A N 1
ATOM 3148 C CA . ASP A 1 399 ? -14.684 22.913 4.037 1.00 98.06 399 ASP A CA 1
ATOM 3149 C C . ASP A 1 399 ? -15.777 23.545 4.908 1.00 98.06 399 ASP A C 1
ATOM 3151 O O . ASP A 1 399 ? -15.524 24.054 6.005 1.00 98.06 399 ASP A O 1
ATOM 3155 N N . LEU A 1 400 ? -17.021 23.449 4.451 1.00 98.12 400 LEU A N 1
ATOM 3156 C CA . LEU A 1 400 ? -18.222 23.885 5.153 1.00 98.12 400 LEU A CA 1
ATOM 3157 C C . LEU A 1 400 ? -19.152 22.689 5.344 1.00 98.12 400 LEU A C 1
ATOM 3159 O O . LEU A 1 400 ? -19.570 22.059 4.376 1.00 98.12 400 LEU A O 1
ATOM 3163 N N . ASN A 1 401 ? -19.518 22.399 6.591 1.00 97.69 401 ASN A N 1
ATOM 3164 C CA . ASN A 1 401 ? -20.470 21.344 6.933 1.00 97.69 401 ASN A CA 1
ATOM 3165 C C . ASN A 1 401 ? -21.626 21.932 7.741 1.00 97.69 401 ASN A C 1
ATOM 3167 O O . ASN A 1 401 ? -21.413 22.471 8.830 1.00 97.69 401 ASN A O 1
ATOM 3171 N N . TYR A 1 402 ? -22.851 21.808 7.230 1.00 97.81 402 TYR A N 1
ATOM 3172 C CA . TYR A 1 402 ? -24.044 22.381 7.845 1.00 97.81 402 TYR A CA 1
ATOM 3173 C C . TYR A 1 402 ? -25.135 21.333 8.080 1.00 97.81 402 TYR A C 1
ATOM 3175 O O . TYR A 1 402 ? -25.713 20.775 7.150 1.00 97.81 402 TYR A O 1
ATOM 3183 N N . HIS A 1 403 ? -25.459 21.094 9.348 1.00 96.81 403 HIS A N 1
ATOM 3184 C CA . HIS A 1 403 ? -26.562 20.239 9.773 1.00 96.81 403 HIS A CA 1
ATOM 3185 C C . HIS A 1 403 ? -27.852 21.060 9.837 1.00 96.81 403 HIS A C 1
ATOM 3187 O O . HIS A 1 403 ? -28.168 21.656 10.869 1.00 96.81 403 HIS A O 1
ATOM 3193 N N . MET A 1 404 ? -28.617 21.086 8.742 1.00 94.81 404 MET A N 1
ATOM 3194 C CA . MET A 1 404 ? -29.888 21.819 8.682 1.00 94.81 404 MET A CA 1
ATOM 3195 C C . MET A 1 404 ? -30.855 21.319 9.767 1.00 94.81 404 MET A C 1
ATOM 3197 O O . MET A 1 404 ? -31.399 22.095 10.565 1.00 94.81 404 MET A O 1
ATOM 3201 N N . ASN A 1 405 ? -31.025 19.997 9.833 1.00 94.00 405 ASN A N 1
ATOM 3202 C CA . ASN A 1 405 ? -31.882 19.300 10.787 1.00 94.00 405 ASN A CA 1
ATOM 3203 C C . ASN A 1 405 ? -31.362 17.863 11.031 1.00 94.00 405 ASN A C 1
ATOM 3205 O O . ASN A 1 405 ? -30.288 17.487 10.569 1.00 94.00 405 ASN A O 1
ATOM 3209 N N . LYS A 1 406 ? -32.104 17.043 11.790 1.00 91.56 406 LYS A N 1
ATOM 3210 C CA . LYS A 1 406 ? -31.681 15.670 12.140 1.00 91.56 406 LYS A CA 1
ATOM 3211 C C . LYS A 1 406 ? -31.604 14.716 10.935 1.00 91.56 406 LYS A C 1
ATOM 3213 O O . LYS A 1 406 ? -30.944 13.682 11.040 1.00 91.56 406 LYS A O 1
ATOM 3218 N N . TRP A 1 407 ? -32.282 15.038 9.833 1.00 94.44 407 TRP A N 1
ATOM 3219 C CA . TRP A 1 407 ? -32.406 14.179 8.656 1.00 94.44 407 TRP A CA 1
ATOM 3220 C C . TRP A 1 407 ? -31.669 14.711 7.420 1.00 94.44 407 TRP A C 1
ATOM 3222 O O . TRP A 1 407 ? -31.533 13.959 6.463 1.00 94.44 407 TRP A O 1
ATOM 3232 N N . LEU A 1 408 ? -31.157 15.945 7.432 1.00 97.00 408 LEU A N 1
ATOM 3233 C CA . LEU A 1 408 ? -30.438 16.566 6.319 1.00 97.00 408 LEU A CA 1
ATOM 3234 C C . LEU A 1 408 ? -29.205 17.334 6.806 1.00 97.00 408 LEU A C 1
ATOM 3236 O O . LEU A 1 408 ? -29.303 18.242 7.637 1.00 97.00 408 LEU A O 1
ATOM 3240 N N . ALA A 1 409 ? -28.056 17.002 6.223 1.00 97.62 409 ALA A N 1
ATOM 3241 C CA . ALA A 1 409 ? -26.820 17.767 6.320 1.00 97.62 409 ALA A CA 1
ATOM 3242 C C . ALA A 1 409 ? -26.282 18.074 4.918 1.00 97.62 409 ALA A C 1
ATOM 3244 O O . ALA A 1 409 ? -26.421 17.252 4.014 1.00 97.62 409 ALA A O 1
ATOM 3245 N N . LEU A 1 410 ? -25.672 19.242 4.753 1.00 98.25 410 LEU A N 1
ATOM 3246 C CA . LEU A 1 410 ? -25.045 19.700 3.516 1.00 98.25 410 LEU A CA 1
ATOM 3247 C C . LEU A 1 410 ? -23.542 19.872 3.738 1.00 98.25 410 LEU A C 1
ATOM 3249 O O . LEU A 1 410 ? -23.124 20.291 4.821 1.00 98.25 410 LEU A O 1
ATOM 3253 N N . ASN A 1 411 ? -22.750 19.585 2.711 1.00 97.44 411 ASN A N 1
ATOM 3254 C CA . ASN A 1 411 ? -21.310 19.804 2.706 1.00 97.44 411 ASN A CA 1
ATOM 3255 C C . ASN A 1 411 ? -20.864 20.499 1.418 1.00 97.44 411 ASN A C 1
ATOM 3257 O O . ASN A 1 411 ? -21.348 20.191 0.330 1.00 97.44 411 ASN A O 1
ATOM 3261 N N . ALA A 1 412 ? -19.928 21.431 1.551 1.00 98.31 412 ALA A N 1
ATOM 3262 C CA . ALA A 1 412 ? -19.302 22.132 0.440 1.00 98.31 412 ALA A CA 1
ATOM 3263 C C . ALA A 1 412 ? -17.800 22.273 0.705 1.00 98.31 412 ALA A C 1
ATOM 3265 O O . ALA A 1 412 ? -17.405 22.563 1.829 1.00 98.31 412 ALA A O 1
ATOM 3266 N N . GLU A 1 413 ? -16.980 22.084 -0.322 1.00 98.12 413 GLU A N 1
ATOM 3267 C CA . GLU A 1 413 ? -15.525 22.254 -0.261 1.00 98.12 413 GLU A CA 1
ATOM 3268 C C . GLU A 1 413 ? -15.058 23.053 -1.476 1.00 98.12 413 GLU A C 1
ATOM 3270 O O . GLU A 1 413 ? -15.475 22.783 -2.606 1.00 98.12 413 GLU A O 1
ATOM 3275 N N . TYR A 1 414 ? -14.138 23.986 -1.251 1.00 98.38 414 TYR A N 1
ATOM 3276 C CA . TYR A 1 414 ? -13.306 24.558 -2.302 1.00 98.38 414 TYR A CA 1
ATOM 3277 C C . TYR A 1 414 ? -11.839 24.289 -1.989 1.00 98.38 414 TYR A C 1
ATOM 3279 O O . TYR A 1 414 ? -11.391 24.540 -0.872 1.00 98.38 414 TYR A O 1
ATOM 3287 N N . ARG A 1 415 ? -11.085 23.809 -2.979 1.00 97.62 415 ARG A N 1
ATOM 3288 C CA . ARG A 1 415 ? -9.661 23.508 -2.856 1.00 97.62 415 ARG A CA 1
ATOM 3289 C C . ARG A 1 415 ? -8.880 24.095 -4.019 1.00 97.62 415 ARG A C 1
ATOM 3291 O O . ARG A 1 415 ? -9.167 23.811 -5.182 1.00 97.62 415 ARG A O 1
ATOM 3298 N N . TYR A 1 416 ? -7.830 24.829 -3.683 1.00 97.00 416 TYR A N 1
ATOM 3299 C CA . TYR A 1 416 ? -6.820 25.303 -4.616 1.00 97.00 416 TYR A CA 1
ATOM 3300 C C . TYR A 1 416 ? -5.519 24.533 -4.402 1.00 97.00 416 TYR A C 1
ATOM 3302 O O . TYR A 1 416 ? -5.101 24.300 -3.267 1.00 97.00 416 TYR A O 1
ATOM 3310 N N . THR A 1 417 ? -4.858 24.125 -5.481 1.00 95.69 417 THR A N 1
ATOM 3311 C CA . THR A 1 417 ? -3.538 23.494 -5.423 1.00 95.69 417 THR A CA 1
ATOM 3312 C C . THR A 1 417 ? -2.627 24.061 -6.500 1.00 95.69 417 THR A C 1
ATOM 3314 O O . THR A 1 417 ? -2.924 23.944 -7.683 1.00 95.69 417 THR A O 1
ATOM 3317 N N . SER A 1 418 ? -1.485 24.605 -6.091 1.00 94.56 418 SER A N 1
ATOM 3318 C CA . SER A 1 418 ? -0.384 24.990 -6.972 1.00 94.56 418 SER A CA 1
ATOM 3319 C C . SER A 1 418 ? 0.754 23.983 -6.846 1.00 94.56 418 SER A C 1
ATOM 3321 O O . SER A 1 418 ? 1.115 23.589 -5.731 1.00 94.56 418 SER A O 1
ATOM 3323 N N . ARG A 1 419 ? 1.312 23.549 -7.976 1.00 91.75 419 ARG A N 1
ATOM 3324 C CA . ARG A 1 419 ? 2.459 22.638 -8.050 1.00 91.75 419 ARG A CA 1
ATOM 3325 C C . ARG A 1 419 ? 3.539 23.220 -8.944 1.00 91.75 419 ARG A C 1
ATOM 3327 O O . ARG A 1 419 ? 3.252 23.900 -9.929 1.00 91.75 419 ARG A O 1
ATOM 3334 N N . PHE A 1 420 ? 4.784 22.905 -8.619 1.00 89.56 420 PHE A N 1
ATOM 3335 C CA . PHE A 1 420 ? 5.926 23.257 -9.445 1.00 89.56 420 PHE A CA 1
ATOM 3336 C C . PHE A 1 420 ? 6.915 22.107 -9.551 1.00 89.56 420 PHE A C 1
ATOM 3338 O O . PHE A 1 420 ? 7.114 21.357 -8.593 1.00 89.56 420 PHE A O 1
ATOM 3345 N N . ILE A 1 421 ? 7.543 22.013 -10.719 1.00 89.81 421 ILE A N 1
ATOM 3346 C CA . ILE A 1 421 ? 8.659 21.118 -10.999 1.00 89.81 421 ILE A CA 1
ATOM 3347 C C . ILE A 1 421 ? 9.729 21.937 -11.692 1.00 89.81 421 ILE A C 1
ATOM 3349 O O . ILE A 1 421 ? 9.446 22.632 -12.665 1.00 89.81 421 ILE A O 1
ATOM 3353 N N . ASP A 1 422 ? 10.945 21.837 -11.187 1.00 89.44 422 ASP A N 1
ATOM 3354 C CA . ASP A 1 422 ? 12.145 22.405 -11.770 1.00 89.44 422 ASP A CA 1
ATOM 3355 C C . ASP A 1 422 ? 13.129 21.263 -11.998 1.00 89.44 422 ASP A C 1
ATOM 3357 O O . ASP A 1 422 ? 13.357 20.447 -11.106 1.00 89.44 422 ASP A O 1
ATOM 3361 N N . ASN A 1 423 ? 13.690 21.176 -13.195 1.00 88.50 423 ASN A N 1
ATOM 3362 C CA . ASN A 1 423 ? 14.639 20.147 -13.585 1.00 88.50 423 ASN A CA 1
ATOM 3363 C C . ASN A 1 423 ? 15.834 20.812 -14.263 1.00 88.50 423 ASN A C 1
ATOM 3365 O O . ASN A 1 423 ? 15.729 21.301 -15.389 1.00 88.50 423 ASN A O 1
ATOM 3369 N N . ASN A 1 424 ? 16.962 20.804 -13.563 1.00 87.31 424 ASN A N 1
ATOM 3370 C CA . ASN A 1 424 ? 18.210 21.415 -13.976 1.00 87.31 424 ASN A CA 1
ATOM 3371 C C . ASN A 1 424 ? 19.270 20.321 -14.097 1.00 87.31 424 ASN A C 1
ATOM 3373 O O . ASN A 1 424 ? 19.761 19.785 -13.102 1.00 87.31 424 ASN A O 1
ATOM 3377 N N . LEU A 1 425 ? 19.641 20.008 -15.332 1.00 84.19 425 LEU A N 1
ATOM 3378 C CA . LEU A 1 425 ? 20.731 19.099 -15.654 1.00 84.19 425 LEU A CA 1
ATOM 3379 C C . LEU A 1 425 ? 21.901 19.903 -16.209 1.00 84.19 425 LEU A C 1
ATOM 3381 O O . LEU A 1 425 ? 21.749 20.627 -17.196 1.00 84.19 425 LEU A O 1
ATOM 3385 N N . PHE A 1 426 ? 23.075 19.730 -15.612 1.00 83.12 426 PHE A N 1
ATOM 3386 C CA . PHE A 1 426 ? 24.323 20.266 -16.142 1.00 83.12 426 PHE A CA 1
ATOM 3387 C C . PHE A 1 426 ? 25.348 19.145 -16.293 1.00 83.12 426 PHE A C 1
ATOM 3389 O O . PHE A 1 426 ? 25.476 18.265 -15.436 1.00 83.12 426 PHE A O 1
ATOM 3396 N N . ARG A 1 427 ? 26.070 19.166 -17.413 1.00 82.62 427 ARG A N 1
ATOM 3397 C CA . ARG A 1 427 ? 27.072 18.156 -17.743 1.00 82.62 427 ARG A CA 1
ATOM 3398 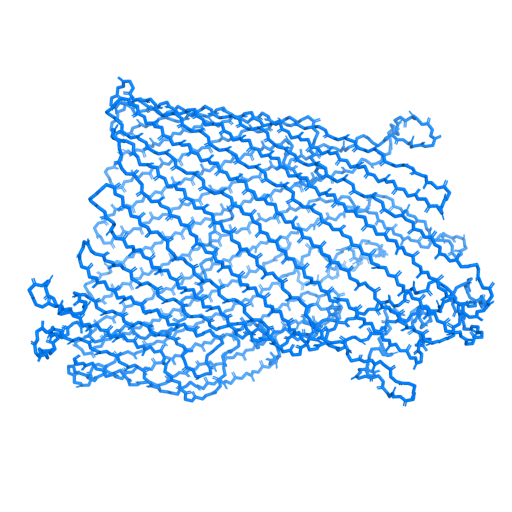C C . ARG A 1 427 ? 28.264 18.797 -18.433 1.00 82.62 427 ARG A C 1
ATOM 3400 O O . ARG A 1 427 ? 28.087 19.642 -19.303 1.00 82.62 427 ARG A O 1
ATOM 3407 N N . THR A 1 428 ? 29.465 18.344 -18.097 1.00 80.44 428 THR A N 1
ATOM 3408 C CA . THR A 1 428 ? 30.695 18.701 -18.818 1.00 80.44 428 THR A CA 1
ATOM 3409 C C . THR A 1 428 ? 31.310 17.465 -19.473 1.00 80.44 428 THR A C 1
ATOM 3411 O O . THR A 1 428 ? 31.109 16.336 -19.022 1.00 80.44 428 THR A O 1
ATOM 3414 N N . GLY A 1 429 ? 32.015 17.670 -20.591 1.00 73.06 429 GLY A N 1
ATOM 3415 C CA . GLY A 1 429 ? 32.583 16.580 -21.397 1.00 73.06 429 GLY A CA 1
ATOM 3416 C C . GLY A 1 429 ? 31.636 15.995 -22.458 1.00 73.06 429 GLY A C 1
ATOM 3417 O O . GLY A 1 429 ? 31.866 14.880 -22.920 1.00 73.06 429 GLY A O 1
ATOM 3418 N N . THR A 1 430 ? 30.570 16.715 -22.853 1.00 68.75 430 THR A N 1
ATOM 3419 C CA . THR A 1 430 ? 29.688 16.361 -23.991 1.00 68.75 430 THR A CA 1
ATOM 3420 C C . THR A 1 430 ? 29.261 17.576 -24.820 1.00 68.75 430 THR A C 1
ATOM 3422 O O . THR A 1 430 ? 29.566 18.701 -24.457 1.00 68.75 430 THR A O 1
ATOM 3425 N N . THR A 1 431 ? 28.536 17.362 -25.926 1.00 66.00 431 THR A N 1
ATOM 3426 C CA . THR A 1 431 ? 28.085 18.409 -26.867 1.00 66.00 431 THR A CA 1
ATOM 3427 C C . THR A 1 431 ? 26.880 19.243 -26.399 1.00 66.00 431 THR A C 1
ATOM 3429 O O . THR A 1 431 ? 26.600 20.278 -26.995 1.00 66.00 431 THR A O 1
ATOM 3432 N N . LYS A 1 432 ? 26.165 18.836 -25.338 1.00 58.31 432 LYS A N 1
ATOM 3433 C CA . LYS A 1 432 ? 25.095 19.616 -24.683 1.00 58.31 432 LYS A CA 1
ATOM 3434 C C . LYS A 1 432 ? 25.457 19.843 -23.216 1.00 58.31 432 LYS A C 1
ATOM 3436 O O . LYS A 1 432 ? 25.665 18.869 -22.497 1.00 58.31 432 LYS A O 1
ATOM 3441 N N . ASN A 1 433 ? 25.496 21.105 -22.785 1.00 66.44 433 ASN A N 1
ATOM 3442 C CA . ASN A 1 433 ? 26.050 21.477 -21.475 1.00 66.44 433 ASN A CA 1
ATOM 3443 C C . ASN A 1 433 ? 24.991 21.831 -20.415 1.00 66.44 433 ASN A C 1
ATOM 3445 O O . ASN A 1 433 ? 25.267 21.716 -19.223 1.00 66.44 433 ASN A O 1
ATOM 3449 N N . THR A 1 434 ? 23.771 22.201 -20.816 1.00 71.00 434 THR A N 1
ATOM 3450 C CA . THR A 1 434 ? 22.677 22.571 -19.901 1.00 71.00 434 THR A CA 1
ATOM 3451 C C . THR A 1 434 ? 21.315 22.136 -20.433 1.00 71.00 434 THR A C 1
ATOM 3453 O O . THR A 1 434 ? 21.043 22.170 -21.633 1.00 71.00 434 THR A O 1
ATOM 3456 N N . SER A 1 435 ? 20.425 21.725 -19.534 1.00 69.38 435 SER A N 1
ATOM 3457 C CA . SER A 1 435 ? 18.990 21.589 -19.797 1.00 69.38 435 SER A CA 1
ATOM 3458 C C . SER A 1 435 ? 18.236 22.049 -18.558 1.00 69.38 435 SER A C 1
ATOM 3460 O O . SER A 1 435 ? 18.380 21.453 -17.493 1.00 69.38 435 SER A O 1
ATOM 3462 N N . ILE A 1 436 ? 17.486 23.139 -18.699 1.00 74.62 436 ILE A N 1
ATOM 3463 C CA . ILE A 1 436 ? 16.664 23.732 -17.644 1.00 74.62 436 ILE A CA 1
ATOM 3464 C C . ILE A 1 436 ? 15.225 23.648 -18.128 1.00 74.62 436 ILE A C 1
ATOM 3466 O O . ILE A 1 436 ? 14.885 24.245 -19.145 1.00 74.62 436 ILE A O 1
ATOM 3470 N N . ASN A 1 437 ? 14.402 22.895 -17.409 1.00 81.25 437 ASN A N 1
ATOM 3471 C CA . ASN A 1 437 ? 12.978 22.768 -17.680 1.00 81.25 437 ASN A CA 1
ATOM 3472 C C . ASN A 1 437 ? 12.210 23.088 -16.403 1.00 81.25 437 ASN A C 1
ATOM 3474 O O . ASN A 1 437 ? 12.517 22.540 -15.344 1.00 81.25 437 ASN A O 1
ATOM 3478 N N . SER A 1 438 ? 11.199 23.943 -16.502 1.00 82.06 438 SER A N 1
ATOM 3479 C CA . SER A 1 438 ? 10.298 24.239 -15.396 1.00 82.06 438 SER A CA 1
ATOM 3480 C C . SER A 1 438 ? 8.850 24.109 -15.849 1.00 82.06 438 SER A C 1
ATOM 3482 O O . SER A 1 438 ? 8.482 24.508 -16.952 1.00 82.06 438 SER A O 1
ATOM 3484 N N . VAL A 1 439 ? 8.027 23.512 -14.994 1.00 83.94 439 VAL A N 1
ATOM 3485 C CA . VAL A 1 439 ? 6.585 23.358 -15.208 1.00 83.94 439 VAL A CA 1
ATOM 3486 C C . VAL A 1 439 ? 5.864 23.856 -13.965 1.00 83.94 439 VAL A C 1
ATOM 3488 O O . VAL A 1 439 ? 6.338 23.690 -12.834 1.00 83.94 439 VAL A O 1
ATOM 3491 N N . ARG A 1 440 ? 4.731 24.522 -14.175 1.00 86.50 440 ARG A N 1
ATOM 3492 C CA . ARG A 1 440 ? 3.840 25.029 -13.130 1.00 86.50 440 ARG A CA 1
ATOM 3493 C C . ARG A 1 440 ? 2.418 24.586 -13.452 1.00 86.50 440 ARG A C 1
ATOM 3495 O O . ARG A 1 440 ? 2.046 24.545 -14.619 1.00 86.50 440 ARG A O 1
ATOM 3502 N N . ASN A 1 441 ? 1.657 24.253 -12.420 1.00 88.06 441 ASN A N 1
ATOM 3503 C CA . ASN A 1 441 ? 0.320 23.674 -12.524 1.00 88.06 441 ASN A CA 1
ATOM 3504 C C . ASN A 1 441 ? -0.578 24.253 -11.429 1.00 88.06 441 ASN A C 1
ATOM 3506 O O . ASN A 1 441 ? -0.139 24.398 -10.285 1.00 88.06 441 ASN A O 1
ATOM 3510 N N . HIS A 1 442 ? -1.821 24.568 -11.784 1.00 91.75 442 HIS A N 1
ATOM 3511 C CA . HIS A 1 442 ? -2.811 25.159 -10.896 1.00 91.75 442 HIS A CA 1
ATOM 3512 C C . HIS A 1 442 ? -4.148 24.435 -11.043 1.00 91.75 442 HIS A C 1
ATOM 3514 O O . HIS A 1 442 ? -4.862 24.612 -12.029 1.00 91.75 442 HIS A O 1
ATOM 3520 N N . LEU A 1 443 ? -4.518 23.685 -10.009 1.00 92.62 443 LEU A N 1
ATOM 3521 C CA . LEU A 1 443 ? -5.761 22.934 -9.936 1.00 92.62 443 LEU A CA 1
ATOM 3522 C C . LEU A 1 443 ? -6.756 23.629 -9.003 1.00 92.62 443 LEU A C 1
ATOM 3524 O O . LEU A 1 443 ? -6.487 23.813 -7.815 1.00 92.62 443 LEU A O 1
ATOM 3528 N N . ASN A 1 444 ? -7.938 23.926 -9.535 1.00 96.06 444 ASN A N 1
ATOM 3529 C CA . ASN A 1 444 ? -9.098 24.385 -8.779 1.00 96.06 444 ASN A CA 1
ATOM 3530 C C . ASN A 1 444 ? -10.108 23.244 -8.687 1.00 96.06 444 ASN A C 1
ATOM 3532 O O . ASN A 1 444 ? -10.446 22.631 -9.700 1.00 96.06 444 ASN A O 1
ATOM 3536 N N . THR A 1 445 ? -10.579 22.939 -7.483 1.00 96.69 445 THR A N 1
ATOM 3537 C CA . THR A 1 445 ? -11.536 21.857 -7.235 1.00 96.69 445 THR A CA 1
ATOM 3538 C C . THR A 1 445 ? -12.680 22.355 -6.362 1.00 96.69 445 THR A C 1
ATOM 3540 O O . THR A 1 445 ? -12.441 22.956 -5.320 1.00 96.69 445 THR A O 1
ATOM 3543 N N . GLY A 1 446 ? -13.917 22.084 -6.774 1.00 97.88 446 GLY A N 1
ATOM 3544 C CA . GLY A 1 446 ? -15.116 22.339 -5.977 1.00 97.88 446 GLY A CA 1
ATOM 3545 C C . GLY A 1 446 ? -15.887 21.047 -5.730 1.00 97.88 446 GLY A C 1
ATOM 3546 O O . GLY A 1 446 ? -16.098 20.280 -6.671 1.00 97.88 446 GLY A O 1
ATOM 3547 N N . THR A 1 447 ? -16.316 20.814 -4.490 1.00 97.88 447 THR A N 1
ATOM 3548 C CA . THR A 1 447 ? -17.170 19.681 -4.107 1.00 97.88 447 THR A CA 1
ATOM 3549 C C . THR A 1 447 ? -18.450 20.184 -3.460 1.00 97.88 447 THR A C 1
ATOM 3551 O O . THR A 1 447 ? -18.411 21.057 -2.597 1.00 97.88 447 THR A O 1
ATOM 3554 N N . LEU A 1 448 ? -19.582 19.596 -3.837 1.00 98.44 448 LEU A N 1
ATOM 3555 C CA . LEU A 1 448 ? -20.872 19.793 -3.183 1.00 98.44 448 LEU A CA 1
ATOM 3556 C C . LEU A 1 448 ? -21.480 18.436 -2.854 1.00 98.44 448 LEU A C 1
ATOM 3558 O O . LEU A 1 448 ? -21.428 17.516 -3.671 1.00 98.44 448 LEU A O 1
ATOM 3562 N N . GLY A 1 449 ? -22.07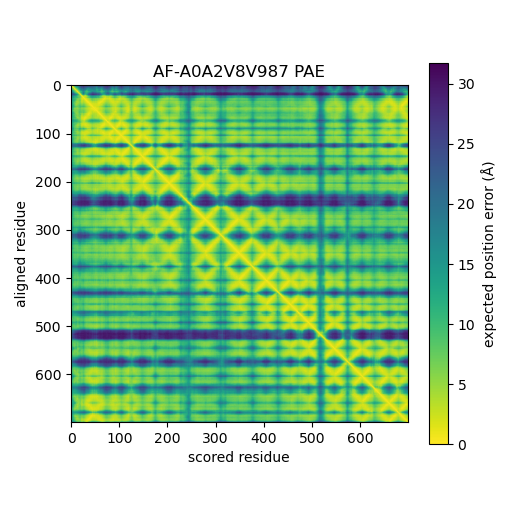7 18.316 -1.676 1.00 97.88 449 GLY A N 1
ATOM 3563 C CA . GLY A 1 449 ? -22.709 17.083 -1.249 1.00 97.88 449 GLY A CA 1
ATOM 3564 C C . GLY A 1 449 ? -23.784 17.275 -0.194 1.00 97.88 449 GLY A C 1
ATOM 3565 O O . GLY A 1 449 ? -23.980 18.356 0.370 1.00 97.88 449 GLY A O 1
ATOM 3566 N N . PHE A 1 450 ? -24.517 16.196 0.044 1.00 97.94 450 PHE A N 1
ATOM 3567 C CA . PHE A 1 450 ? -25.528 16.129 1.084 1.00 97.94 450 PHE A CA 1
ATOM 3568 C C . PHE A 1 450 ? -25.579 14.742 1.718 1.00 97.94 450 PHE A C 1
ATOM 3570 O O . PHE A 1 450 ? -25.245 13.725 1.106 1.00 97.94 450 PHE A O 1
ATOM 3577 N N . ARG A 1 451 ? -26.075 14.697 2.954 1.00 97.31 451 ARG A N 1
ATOM 3578 C CA . ARG A 1 451 ? -26.419 13.481 3.686 1.00 97.31 451 ARG A CA 1
ATOM 3579 C C . ARG A 1 451 ? -27.869 13.546 4.140 1.00 97.31 451 ARG A C 1
ATOM 3581 O O . ARG A 1 451 ? -28.258 14.469 4.847 1.00 97.31 451 ARG A O 1
ATOM 3588 N N . LEU A 1 452 ? -28.632 12.524 3.779 1.00 97.31 452 LEU A N 1
ATOM 3589 C CA . LEU A 1 452 ? -30.045 12.352 4.075 1.00 97.31 452 LEU A CA 1
ATOM 3590 C C . LEU A 1 452 ? -30.256 11.151 5.011 1.00 97.31 452 LEU A C 1
ATOM 3592 O O . LEU A 1 452 ? -29.691 10.085 4.788 1.00 97.31 452 LEU A O 1
ATOM 3596 N N . LYS A 1 453 ? -31.106 11.284 6.029 1.00 96.50 453 LYS A N 1
ATOM 3597 C CA . LYS A 1 453 ? -31.589 10.186 6.884 1.00 96.50 453 LYS A CA 1
ATOM 3598 C C . LYS A 1 453 ? -33.120 10.166 6.883 1.00 96.50 453 LYS A C 1
ATOM 3600 O O . LYS A 1 453 ? -33.727 10.631 7.847 1.00 96.50 453 LYS A O 1
ATOM 3605 N N . PRO A 1 454 ? -33.756 9.691 5.796 1.00 92.06 454 PRO A N 1
ATOM 3606 C CA . PRO A 1 454 ? -35.211 9.776 5.640 1.00 92.06 454 PRO A CA 1
ATOM 3607 C C . PRO A 1 454 ? -35.963 8.876 6.633 1.00 92.06 454 PRO A C 1
ATOM 3609 O O . PRO A 1 454 ? -37.091 9.172 7.009 1.00 92.06 454 PRO A O 1
ATOM 3612 N N . LEU A 1 455 ? -35.327 7.791 7.087 1.00 93.88 455 LEU A N 1
ATOM 3613 C CA . LEU A 1 455 ? -35.826 6.869 8.107 1.00 93.88 455 LEU A CA 1
ATOM 3614 C C . LEU A 1 455 ? -34.691 6.588 9.099 1.00 93.88 455 LEU A C 1
ATOM 3616 O O . LEU A 1 455 ? -33.526 6.594 8.711 1.00 93.88 455 LEU A O 1
ATOM 3620 N N . HIS A 1 456 ? -35.005 6.264 10.357 1.00 91.62 456 HIS A N 1
ATOM 3621 C CA . HIS A 1 456 ? -33.986 5.952 11.372 1.00 91.62 456 HIS A CA 1
ATOM 3622 C C . HIS A 1 456 ? -32.934 4.900 10.934 1.00 91.62 456 HIS A C 1
ATOM 3624 O O . HIS A 1 456 ? -31.750 5.120 11.194 1.00 91.62 456 HIS A O 1
ATOM 3630 N N . PRO A 1 457 ? -33.296 3.778 10.269 1.00 95.25 457 PRO A N 1
ATOM 3631 C CA . PRO A 1 457 ? -32.309 2.798 9.821 1.00 95.25 457 PRO A CA 1
ATOM 3632 C C . PRO A 1 457 ? -31.586 3.172 8.518 1.00 95.25 457 PRO A C 1
ATOM 3634 O O . PRO A 1 457 ? -30.611 2.500 8.207 1.00 95.25 457 PRO A O 1
ATOM 3637 N N . LEU A 1 458 ? -32.034 4.178 7.753 1.00 96.62 458 LEU A N 1
ATOM 3638 C CA . LEU A 1 458 ? -31.526 4.483 6.408 1.00 96.62 458 LEU A CA 1
ATOM 3639 C C . LEU A 1 458 ? -30.739 5.801 6.385 1.00 96.62 458 LEU A C 1
ATOM 3641 O O . LEU A 1 458 ? -31.255 6.847 6.768 1.00 96.62 458 LEU A O 1
ATOM 3645 N N . SER A 1 459 ? -29.512 5.765 5.871 1.00 96.88 459 SER A N 1
ATOM 3646 C CA . SER A 1 459 ? -28.677 6.937 5.603 1.00 96.88 459 SER A CA 1
ATOM 3647 C C . SER A 1 459 ? -28.227 6.923 4.148 1.00 96.88 459 SER A C 1
ATOM 3649 O O . SER A 1 459 ? -27.730 5.912 3.672 1.00 96.88 459 SER A O 1
ATOM 3651 N N . VAL A 1 460 ? -28.352 8.047 3.453 1.00 97.94 460 VAL A N 1
ATOM 3652 C CA . VAL A 1 460 ? -27.893 8.245 2.074 1.00 97.94 460 VAL A CA 1
ATOM 3653 C C . VAL A 1 460 ? -26.950 9.440 2.049 1.00 97.94 460 VAL A C 1
ATOM 3655 O O . VAL A 1 460 ? -27.208 10.435 2.718 1.00 97.94 460 VAL A O 1
ATOM 3658 N N . SER A 1 461 ? -25.857 9.373 1.303 1.00 97.62 461 SER A N 1
ATOM 3659 C CA . SER A 1 461 ? -24.979 10.520 1.066 1.00 97.62 461 SER A CA 1
ATOM 3660 C C . SER A 1 461 ? -24.514 10.559 -0.374 1.00 97.62 461 SER A C 1
ATOM 3662 O O . SER A 1 461 ? -24.157 9.513 -0.917 1.00 97.62 461 SER A O 1
ATOM 3664 N N . VAL A 1 462 ? -24.485 11.751 -0.961 1.00 98.25 462 VAL A N 1
ATOM 3665 C CA . VAL A 1 462 ? -24.017 11.985 -2.327 1.00 98.25 462 VAL A CA 1
ATOM 3666 C C . VAL A 1 462 ? -23.077 13.183 -2.330 1.00 98.25 462 VAL A C 1
ATOM 3668 O O . VAL A 1 462 ? -23.435 14.221 -1.788 1.00 98.25 462 VAL A O 1
ATOM 3671 N N . ASP A 1 463 ? -21.917 13.041 -2.967 1.00 97.69 463 ASP A N 1
ATOM 3672 C CA . ASP A 1 463 ? -20.969 14.117 -3.248 1.00 97.69 463 ASP A CA 1
ATOM 3673 C C . ASP A 1 463 ? -20.678 14.173 -4.751 1.00 97.69 463 ASP A C 1
ATOM 3675 O O . ASP A 1 463 ? -20.475 13.136 -5.390 1.00 97.69 463 ASP A O 1
ATOM 3679 N N . ALA A 1 464 ? -20.570 15.379 -5.296 1.00 98.00 464 ALA A N 1
ATOM 3680 C CA . ALA A 1 464 ? -20.094 15.642 -6.645 1.00 98.00 464 ALA A CA 1
ATOM 3681 C C . ALA A 1 464 ? -18.922 16.627 -6.599 1.00 98.00 464 ALA A C 1
ATOM 3683 O O . ALA A 1 464 ? -19.008 17.672 -5.957 1.00 98.00 464 ALA A O 1
ATOM 3684 N N . THR A 1 465 ? -17.838 16.302 -7.299 1.00 97.50 465 THR A N 1
ATOM 3685 C CA . THR A 1 465 ? -16.621 17.112 -7.377 1.00 97.50 465 THR A CA 1
ATOM 3686 C C . THR A 1 465 ? -16.303 17.443 -8.829 1.00 97.50 465 THR A C 1
ATOM 3688 O O . THR A 1 465 ? -16.344 16.562 -9.692 1.00 97.50 465 THR A O 1
ATOM 3691 N N . VAL A 1 466 ? -15.920 18.692 -9.088 1.00 96.62 466 VAL A N 1
ATOM 3692 C CA . VAL A 1 466 ? -15.413 19.153 -10.384 1.00 96.62 466 VAL A CA 1
ATOM 3693 C C . VAL A 1 466 ? -14.029 19.754 -10.188 1.00 96.62 466 VAL A C 1
ATOM 3695 O O . VAL A 1 466 ? -13.848 20.629 -9.343 1.00 96.62 466 VAL A O 1
ATOM 3698 N N . GLY A 1 467 ? -13.061 19.279 -10.971 1.00 94.50 467 GLY A N 1
ATOM 3699 C CA . GLY A 1 467 ? -11.692 19.788 -10.990 1.00 94.50 467 GLY A CA 1
ATOM 3700 C C . GLY A 1 467 ? -11.324 20.385 -12.343 1.00 94.50 467 GLY A C 1
ATOM 3701 O O . GLY A 1 467 ? -11.711 19.852 -13.391 1.00 94.50 467 GLY A O 1
ATOM 3702 N N . ARG A 1 468 ? -10.593 21.501 -12.318 1.00 92.56 468 ARG A N 1
ATOM 3703 C CA . ARG A 1 468 ? -10.053 22.183 -13.498 1.00 92.56 468 ARG A CA 1
ATOM 3704 C C . ARG A 1 468 ? -8.610 22.596 -13.255 1.00 92.56 468 ARG A C 1
ATOM 3706 O O . ARG A 1 468 ? -8.326 23.367 -12.339 1.00 92.56 468 ARG A O 1
ATOM 3713 N N . ASP A 1 469 ? -7.737 22.078 -14.097 1.00 87.31 469 ASP A N 1
ATOM 3714 C CA . ASP A 1 469 ? -6.305 22.328 -14.114 1.00 87.31 469 ASP A CA 1
ATOM 3715 C C . ASP A 1 469 ? -5.905 23.076 -15.390 1.00 87.31 469 ASP A C 1
ATOM 3717 O O . ASP A 1 469 ? -6.571 22.949 -16.420 1.00 87.31 469 ASP A O 1
ATOM 3721 N N . ASN A 1 470 ? -4.824 23.848 -15.325 1.00 81.62 470 ASN A N 1
ATOM 3722 C CA . ASN A 1 470 ? -4.291 24.609 -16.454 1.00 81.62 470 ASN A CA 1
ATOM 3723 C C . ASN A 1 470 ? -3.116 23.924 -17.174 1.00 81.62 470 ASN A C 1
ATOM 3725 O O . ASN A 1 470 ? -2.705 24.394 -18.233 1.00 81.62 470 ASN A O 1
ATOM 3729 N N . GLY A 1 471 ? -2.583 22.827 -16.630 1.00 74.25 471 GLY A N 1
ATOM 3730 C CA . GLY A 1 471 ? -1.482 22.089 -17.246 1.00 74.25 471 GLY A CA 1
ATOM 3731 C C . GLY A 1 471 ? -1.109 20.856 -16.432 1.00 74.25 471 GLY A C 1
ATOM 3732 O O . GLY A 1 471 ? -0.264 20.981 -15.543 1.00 74.25 471 GLY A O 1
ATOM 3733 N N . PRO A 1 472 ? -1.718 19.681 -16.685 1.00 71.69 472 PRO A N 1
ATOM 3734 C CA . PRO A 1 472 ? -1.474 18.490 -15.882 1.00 71.69 472 PRO A CA 1
ATOM 3735 C C . PRO A 1 472 ? 0.003 18.106 -15.900 1.00 71.69 472 PRO A C 1
ATOM 3737 O O . PRO A 1 472 ? 0.646 18.111 -16.944 1.00 71.69 472 PRO A O 1
ATOM 3740 N N . GLU A 1 473 ? 0.521 17.750 -14.725 1.00 69.12 473 GLU A N 1
ATOM 3741 C CA . GLU A 1 473 ? 1.923 17.362 -14.521 1.00 69.12 473 GLU A CA 1
ATOM 3742 C C . GLU A 1 473 ? 2.371 16.246 -15.480 1.00 69.12 473 GLU A C 1
ATOM 3744 O O . GLU A 1 473 ? 3.433 16.345 -16.091 1.00 69.12 473 GLU A O 1
ATOM 3749 N N . ASN A 1 474 ? 1.517 15.236 -15.671 1.00 71.69 474 ASN A N 1
ATOM 3750 C CA . ASN A 1 474 ? 1.714 14.132 -16.605 1.00 71.69 474 ASN A CA 1
ATOM 3751 C C . ASN A 1 474 ? 0.446 13.953 -17.456 1.00 71.69 474 ASN A C 1
ATOM 3753 O O . ASN A 1 474 ? -0.642 14.306 -16.992 1.00 71.69 474 ASN A O 1
ATOM 3757 N N . PRO A 1 475 ? 0.518 13.286 -18.625 1.00 67.12 475 PRO A N 1
ATOM 3758 C CA . PRO A 1 475 ? -0.658 13.049 -19.469 1.00 67.12 475 PRO A CA 1
ATOM 3759 C C . PRO A 1 475 ? -1.785 12.244 -18.801 1.00 67.12 475 PRO A C 1
ATOM 3761 O O . PRO A 1 475 ? -2.918 12.280 -19.263 1.00 67.12 475 PRO A O 1
ATOM 3764 N N . VAL A 1 476 ? -1.503 11.548 -17.695 1.00 72.62 476 VAL A N 1
ATOM 3765 C CA . VAL A 1 476 ? -2.483 10.784 -16.899 1.00 72.62 476 VAL A CA 1
ATOM 3766 C C . VAL A 1 476 ? -2.952 11.509 -15.628 1.00 72.62 476 VAL A C 1
ATOM 3768 O O . VAL A 1 476 ? -3.826 11.005 -14.923 1.00 72.62 476 VAL A O 1
ATOM 3771 N N . SER A 1 477 ? -2.385 12.676 -15.303 1.00 77.62 477 SER A N 1
ATOM 3772 C CA . SER A 1 477 ? -2.763 13.440 -14.107 1.00 77.62 477 SER A CA 1
ATOM 3773 C C . SER A 1 477 ? -4.171 14.031 -14.258 1.00 77.62 477 SER A C 1
ATOM 3775 O O . SER A 1 477 ? -4.535 14.416 -15.367 1.00 77.62 477 SER A O 1
ATOM 3777 N N . PRO A 1 478 ? -4.980 14.135 -13.185 1.00 80.31 478 PRO A N 1
ATOM 3778 C CA . PRO A 1 478 ? -6.316 14.714 -13.293 1.00 80.31 478 PRO A CA 1
ATOM 3779 C C . PRO A 1 478 ? -6.267 16.188 -13.716 1.00 80.31 478 PRO A C 1
ATOM 3781 O O . PRO A 1 478 ? -5.782 17.008 -12.938 1.00 80.31 478 PRO A O 1
ATOM 3784 N N . ALA A 1 479 ? -6.790 16.521 -14.903 1.00 81.88 479 ALA A N 1
ATOM 3785 C CA . ALA A 1 479 ? -6.820 17.898 -15.408 1.00 81.88 479 ALA A CA 1
ATOM 3786 C C . ALA A 1 479 ? -8.243 18.463 -15.465 1.00 81.88 479 ALA A C 1
ATOM 3788 O O . ALA A 1 479 ? -8.570 19.461 -14.821 1.00 81.88 479 ALA A O 1
ATOM 3789 N N . HIS A 1 480 ? -9.124 17.777 -16.193 1.00 88.62 480 HIS A N 1
ATOM 3790 C CA . HIS A 1 480 ? -10.544 18.100 -16.272 1.00 88.62 480 HIS A CA 1
ATOM 3791 C C . HIS A 1 480 ? -11.338 16.883 -15.829 1.00 88.62 480 HIS A C 1
ATOM 3793 O O . HIS A 1 480 ? -11.752 16.051 -16.639 1.00 88.62 480 HIS A O 1
ATOM 3799 N N . PHE A 1 481 ? -11.530 16.776 -14.515 1.00 91.62 481 PHE A N 1
ATOM 3800 C CA . PHE A 1 481 ? -12.199 15.623 -13.940 1.00 91.62 481 PHE A CA 1
ATOM 3801 C C . PHE A 1 481 ? -13.543 15.961 -13.306 1.00 91.62 481 PHE A C 1
ATOM 3803 O O . PHE A 1 481 ? -13.768 17.054 -12.778 1.00 91.62 481 PHE A O 1
ATOM 3810 N N . HIS A 1 482 ? -14.421 14.968 -13.348 1.00 94.69 482 HIS A N 1
ATOM 3811 C CA . HIS A 1 482 ? -15.692 14.926 -12.647 1.00 94.69 482 HIS A CA 1
ATOM 3812 C C . HIS A 1 482 ? -15.719 13.662 -11.800 1.00 94.69 482 HIS A C 1
ATOM 3814 O O . HIS A 1 482 ? -15.389 12.577 -12.283 1.00 94.69 482 HIS A O 1
ATOM 3820 N N . ASN A 1 483 ? -16.095 13.797 -10.536 1.00 95.62 483 ASN A N 1
ATOM 3821 C CA . ASN A 1 483 ? -16.210 12.672 -9.623 1.00 95.62 483 ASN A CA 1
ATOM 3822 C C . ASN A 1 483 ? -17.572 12.704 -8.937 1.00 95.62 483 ASN A C 1
ATOM 3824 O O . ASN A 1 483 ? -17.986 13.746 -8.441 1.00 95.62 483 ASN A O 1
ATOM 3828 N N . ILE A 1 484 ? -18.251 11.563 -8.897 1.00 97.00 484 ILE A N 1
ATOM 3829 C CA . ILE A 1 484 ? -19.512 11.381 -8.177 1.00 97.00 484 ILE A CA 1
ATOM 3830 C C . ILE A 1 484 ? -19.301 10.252 -7.182 1.00 97.00 484 ILE A C 1
ATOM 3832 O O . ILE A 1 484 ? -18.773 9.199 -7.539 1.00 97.00 484 ILE A O 1
ATOM 3836 N N . ARG A 1 485 ? -19.720 10.457 -5.935 1.00 97.38 485 ARG A N 1
ATOM 3837 C CA . ARG A 1 485 ? -19.738 9.430 -4.892 1.00 97.38 485 ARG A CA 1
ATOM 3838 C C . ARG A 1 485 ? -21.128 9.376 -4.297 1.00 97.38 485 ARG A C 1
ATOM 3840 O O . ARG A 1 485 ? -21.620 10.389 -3.826 1.00 97.38 485 ARG A O 1
ATOM 3847 N N . ALA A 1 486 ? -21.737 8.203 -4.276 1.00 97.75 486 ALA A N 1
ATOM 3848 C CA . ALA A 1 486 ? -23.004 7.966 -3.607 1.00 97.75 486 ALA A CA 1
ATOM 3849 C C . ALA A 1 486 ? -22.878 6.759 -2.677 1.00 97.75 486 ALA A C 1
ATOM 3851 O O . ALA A 1 486 ? -22.214 5.774 -2.999 1.00 97.75 486 ALA A O 1
ATOM 3852 N N . ARG A 1 487 ? -23.517 6.830 -1.512 1.00 97.25 487 ARG A N 1
ATOM 3853 C CA . ARG A 1 487 ? -23.565 5.742 -0.537 1.00 97.25 487 ARG A CA 1
ATOM 3854 C C . ARG A 1 487 ? -24.941 5.684 0.103 1.00 97.25 487 ARG A C 1
ATOM 3856 O O . ARG A 1 487 ? -25.480 6.719 0.479 1.00 97.25 487 ARG A O 1
ATOM 3863 N N . ALA A 1 488 ? -25.477 4.482 0.252 1.00 97.81 488 ALA A N 1
ATOM 3864 C CA . ALA A 1 488 ? -26.681 4.206 1.015 1.00 97.81 488 ALA A CA 1
ATOM 3865 C C . ALA A 1 488 ? -26.385 3.106 2.040 1.00 97.81 488 ALA A C 1
ATOM 3867 O O . ALA A 1 488 ? -25.862 2.054 1.685 1.00 97.81 488 ALA A O 1
ATOM 3868 N N . ASP A 1 489 ? -26.719 3.348 3.302 1.00 96.81 489 ASP A N 1
ATOM 3869 C CA . ASP A 1 489 ? -26.560 2.418 4.414 1.00 96.81 489 ASP A CA 1
ATOM 3870 C C . ASP A 1 489 ? -27.910 2.189 5.089 1.00 96.81 489 ASP A C 1
ATOM 3872 O O . ASP A 1 489 ? -28.550 3.131 5.553 1.00 96.81 489 ASP A O 1
ATOM 3876 N N . TYR A 1 490 ? -28.310 0.929 5.199 1.00 96.81 490 TYR A N 1
ATOM 3877 C CA . TYR A 1 490 ? -29.471 0.477 5.944 1.00 96.81 490 TYR A CA 1
ATOM 3878 C C . TYR A 1 490 ? -29.026 -0.406 7.114 1.00 96.81 490 TYR A C 1
ATOM 3880 O O . TYR A 1 490 ? -28.370 -1.432 6.922 1.00 96.81 490 TYR A O 1
ATOM 3888 N N . ARG A 1 491 ? -29.372 -0.022 8.345 1.00 95.75 491 ARG A N 1
ATOM 3889 C CA . ARG A 1 491 ? -29.028 -0.758 9.569 1.00 95.75 491 ARG A CA 1
ATOM 3890 C C . ARG A 1 491 ? -30.277 -1.043 10.399 1.00 95.75 491 ARG A C 1
ATOM 3892 O O . ARG A 1 491 ? -30.802 -0.163 11.076 1.00 95.75 491 ARG A O 1
ATOM 3899 N N . ALA A 1 492 ? -30.680 -2.307 10.408 1.00 93.31 492 ALA A N 1
ATOM 3900 C CA . ALA A 1 492 ? -31.677 -2.873 11.307 1.00 93.31 492 ALA A CA 1
ATOM 3901 C C . ALA A 1 492 ? -31.012 -3.831 12.315 1.00 93.31 492 ALA A C 1
ATOM 3903 O O . ALA A 1 492 ? -29.819 -4.119 12.235 1.00 93.31 492 ALA A O 1
ATOM 3904 N N . LYS A 1 493 ? -31.781 -4.343 13.286 1.00 90.50 493 LYS A N 1
ATOM 3905 C CA . LYS A 1 493 ? -31.250 -5.153 14.401 1.00 90.50 493 LYS A CA 1
ATOM 3906 C C . LYS A 1 493 ? -30.472 -6.400 13.951 1.00 90.50 493 LYS A C 1
ATOM 3908 O O . LYS A 1 493 ? -29.455 -6.708 14.553 1.00 90.50 493 LYS A O 1
ATOM 3913 N N . LYS A 1 494 ? -30.956 -7.100 12.920 1.00 93.06 494 LYS A N 1
ATOM 3914 C CA . LYS A 1 494 ? -30.373 -8.352 12.394 1.00 93.06 494 LYS A CA 1
ATOM 3915 C C . LYS A 1 494 ? -29.789 -8.220 10.987 1.00 93.06 494 LYS A C 1
ATOM 3917 O O . LYS A 1 494 ? -29.342 -9.207 10.422 1.00 93.06 494 LYS A O 1
ATOM 3922 N N . MET A 1 495 ? -29.865 -7.036 10.381 1.00 93.81 495 MET A N 1
ATOM 3923 C CA . MET A 1 495 ? -29.516 -6.842 8.977 1.00 93.81 495 MET A CA 1
ATOM 3924 C C . MET A 1 495 ? -28.778 -5.525 8.800 1.00 93.81 495 MET A C 1
ATOM 3926 O O . MET A 1 495 ? -29.229 -4.476 9.267 1.00 93.81 495 MET A O 1
ATOM 3930 N N . ARG A 1 496 ? -27.658 -5.577 8.091 1.00 95.50 496 ARG A N 1
ATOM 3931 C CA . ARG A 1 496 ? -26.967 -4.401 7.574 1.00 95.50 496 ARG A CA 1
ATOM 3932 C C . ARG A 1 496 ? -26.859 -4.564 6.076 1.00 95.50 496 ARG A C 1
ATOM 3934 O O . ARG A 1 496 ? -26.455 -5.621 5.610 1.00 95.50 496 ARG A O 1
ATOM 3941 N N . PHE A 1 497 ? -27.213 -3.524 5.348 1.00 96.62 497 PHE A N 1
ATOM 3942 C CA . PHE A 1 497 ? -27.099 -3.467 3.904 1.00 96.62 497 PHE A CA 1
ATOM 3943 C C . PHE A 1 497 ? -26.448 -2.142 3.536 1.00 96.62 497 PHE A C 1
ATOM 3945 O O . PHE A 1 497 ? -26.845 -1.098 4.045 1.00 96.62 497 PHE A O 1
ATOM 3952 N N . GLY A 1 498 ? -25.420 -2.183 2.706 1.00 96.75 498 GLY A N 1
ATOM 3953 C CA . GLY A 1 498 ? -24.707 -1.015 2.221 1.00 96.75 498 GLY A CA 1
ATOM 3954 C C . GLY A 1 498 ? -24.559 -1.101 0.715 1.00 96.75 498 GLY A C 1
ATOM 3955 O O . GLY A 1 498 ? -24.259 -2.166 0.184 1.00 96.75 498 GLY A O 1
ATOM 3956 N N . VAL A 1 499 ? -24.768 0.014 0.027 1.00 97.81 499 VAL A N 1
ATOM 3957 C CA . VAL A 1 499 ? -24.472 0.162 -1.399 1.00 97.81 499 VAL A CA 1
ATOM 3958 C C . VAL A 1 499 ? -23.635 1.411 -1.576 1.00 97.81 499 VAL A C 1
ATOM 3960 O O . VAL A 1 499 ? -23.892 2.437 -0.941 1.00 97.81 499 VAL A O 1
ATOM 3963 N N . SER A 1 500 ? -22.632 1.345 -2.441 1.00 97.38 500 SER A N 1
ATOM 3964 C CA . SER A 1 500 ? -21.893 2.522 -2.866 1.00 97.38 500 SER A CA 1
ATOM 3965 C C . SER A 1 500 ? -21.668 2.535 -4.368 1.00 97.38 500 SER A C 1
ATOM 3967 O O . SER A 1 500 ? -21.516 1.496 -5.007 1.00 97.38 500 SER A O 1
ATOM 3969 N N . TYR A 1 501 ? -21.671 3.741 -4.915 1.00 97.69 501 TYR A N 1
ATOM 3970 C CA . TYR A 1 501 ? -21.363 4.026 -6.300 1.00 97.69 501 TYR A CA 1
ATOM 3971 C C . TYR A 1 501 ? -20.308 5.119 -6.340 1.00 97.69 501 TYR A C 1
ATOM 3973 O O . TYR A 1 501 ? -20.408 6.124 -5.630 1.00 97.69 501 TYR A O 1
ATOM 3981 N N . ARG A 1 502 ? -19.304 4.938 -7.184 1.00 96.25 502 ARG A N 1
ATOM 3982 C CA . ARG A 1 502 ? -18.319 5.961 -7.479 1.00 96.25 502 ARG A CA 1
ATOM 3983 C C . ARG A 1 502 ? -18.063 6.009 -8.968 1.00 96.25 502 ARG A C 1
ATOM 3985 O O . ARG A 1 502 ? -17.952 4.979 -9.617 1.00 96.25 502 ARG A O 1
ATOM 3992 N N . GLN A 1 503 ? -17.900 7.214 -9.480 1.00 95.88 503 GLN A N 1
ATOM 3993 C CA . GLN A 1 503 ? -17.483 7.440 -10.848 1.00 95.88 503 GLN A CA 1
ATOM 3994 C C . GLN A 1 503 ? -16.397 8.499 -10.874 1.00 95.88 503 GLN A C 1
ATOM 3996 O O . GLN A 1 503 ? -16.536 9.521 -10.208 1.00 95.88 503 GLN A O 1
ATOM 4001 N N . MET A 1 504 ? -15.352 8.276 -11.662 1.00 93.50 504 MET A N 1
ATOM 4002 C CA . MET A 1 504 ? -14.359 9.287 -11.995 1.00 93.50 504 MET A CA 1
ATOM 4003 C C . MET A 1 504 ? -14.208 9.334 -13.509 1.00 93.50 504 MET A C 1
ATOM 4005 O O . MET A 1 504 ? -13.862 8.341 -14.139 1.00 93.50 504 MET A O 1
ATOM 4009 N N . TYR A 1 505 ? -14.481 10.498 -14.082 1.00 92.31 505 TYR A N 1
ATOM 4010 C CA . TYR A 1 505 ? -14.234 10.781 -15.486 1.00 92.31 505 TYR A CA 1
ATOM 4011 C C . TYR A 1 505 ? -13.120 11.810 -15.559 1.00 92.31 505 TYR A C 1
ATOM 4013 O O . TYR A 1 505 ? -13.291 12.905 -15.027 1.00 92.31 505 TYR A O 1
ATOM 4021 N N . ASN A 1 506 ? -11.987 11.457 -16.156 1.00 88.94 506 ASN A N 1
ATOM 4022 C CA . ASN A 1 506 ? -10.876 12.367 -16.389 1.00 88.94 506 ASN A CA 1
ATOM 4023 C C . ASN A 1 506 ? -10.611 12.465 -17.888 1.00 88.94 506 ASN A C 1
ATOM 4025 O O . ASN A 1 506 ? -10.198 11.487 -18.513 1.00 88.94 506 ASN A O 1
ATOM 4029 N N . LEU A 1 507 ? -10.843 13.652 -18.441 1.00 82.25 507 LEU A N 1
ATOM 4030 C CA . LEU A 1 507 ? -10.589 13.946 -19.841 1.00 82.25 507 LEU A CA 1
ATOM 4031 C C . LEU A 1 507 ? -9.428 14.928 -19.921 1.00 82.25 507 LEU A C 1
ATOM 4033 O O . LEU A 1 507 ? -9.598 16.118 -19.658 1.00 82.25 507 LEU A O 1
ATOM 4037 N N . ASN A 1 508 ? -8.250 14.438 -20.285 1.00 75.75 508 ASN A N 1
ATOM 4038 C CA . ASN A 1 508 ? -7.119 15.319 -20.502 1.00 75.75 508 ASN A CA 1
ATOM 4039 C C . ASN A 1 508 ? -7.130 15.760 -21.961 1.00 75.75 508 ASN A C 1
ATOM 4041 O O . ASN A 1 508 ? -7.034 14.947 -22.883 1.00 75.75 508 ASN A O 1
ATOM 4045 N N . ALA A 1 509 ? -7.295 17.069 -22.153 1.00 59.72 509 ALA A N 1
ATOM 4046 C CA . ALA A 1 509 ? -7.083 17.680 -23.447 1.00 59.72 509 ALA A CA 1
ATOM 4047 C C . ALA A 1 509 ? -5.612 17.479 -23.852 1.00 59.72 509 ALA A C 1
ATOM 4049 O O . ALA A 1 509 ? -4.725 17.441 -22.993 1.00 59.72 509 ALA A O 1
ATOM 4050 N N . PRO A 1 510 ? -5.348 17.334 -25.148 1.00 56.78 510 PRO A N 1
ATOM 4051 C CA . PRO A 1 510 ? -4.022 17.039 -25.641 1.00 56.78 510 PRO A CA 1
ATOM 4052 C C . PRO A 1 510 ? -3.068 18.197 -25.379 1.00 56.78 510 PRO A C 1
ATOM 4054 O O . PRO A 1 510 ? -3.415 19.369 -25.547 1.00 56.78 510 PRO A O 1
ATOM 4057 N N . LEU A 1 511 ? -1.842 17.859 -24.988 1.00 53.53 511 LEU A N 1
ATOM 4058 C CA . LEU A 1 511 ? -0.774 18.841 -24.872 1.00 53.53 511 LEU A CA 1
ATOM 4059 C C . LEU A 1 511 ? -0.464 19.385 -26.271 1.00 53.53 511 LEU A C 1
ATOM 4061 O O . LEU A 1 511 ? -0.188 18.629 -27.202 1.00 53.53 511 LEU A O 1
ATOM 4065 N N . SER A 1 512 ? -0.505 20.707 -26.426 1.00 50.75 512 SER A N 1
ATOM 4066 C CA . SER A 1 512 ? -0.045 21.352 -27.654 1.00 50.75 512 SER A CA 1
ATOM 4067 C C . SER A 1 512 ? 1.470 21.182 -27.756 1.00 50.75 512 SER A C 1
ATOM 4069 O O . SER A 1 512 ? 2.218 21.780 -26.984 1.00 50.75 512 SER A O 1
ATOM 4071 N N . VAL A 1 513 ? 1.935 20.341 -28.682 1.00 51.53 513 VAL A N 1
ATOM 4072 C CA . VAL A 1 513 ? 3.370 20.137 -28.914 1.00 51.53 513 VAL A CA 1
ATOM 4073 C C . VAL A 1 513 ? 3.880 21.229 -29.851 1.00 51.53 513 VAL A C 1
ATOM 4075 O O . VAL A 1 513 ? 3.481 21.312 -31.015 1.00 51.53 513 VAL A O 1
ATOM 4078 N N . VAL A 1 514 ? 4.787 22.061 -29.343 1.00 50.66 514 VAL A N 1
ATOM 4079 C CA . VAL A 1 514 ? 5.563 23.009 -30.149 1.00 50.66 514 VAL A CA 1
ATOM 4080 C C . VAL A 1 514 ? 6.827 22.298 -30.620 1.00 50.66 514 VAL A C 1
ATOM 4082 O O . VAL A 1 514 ? 7.560 21.714 -29.820 1.00 50.66 514 VAL A O 1
ATOM 4085 N N . SER A 1 515 ? 7.080 22.318 -31.926 1.00 45.28 515 SER A N 1
ATOM 4086 C CA . SER A 1 515 ? 8.300 21.744 -32.492 1.00 45.28 515 SER A CA 1
ATOM 4087 C C . SER A 1 515 ? 9.527 22.514 -31.997 1.00 45.28 515 SER A C 1
ATOM 4089 O O . SER A 1 515 ? 9.661 23.713 -32.238 1.00 45.28 515 SER A O 1
ATOM 4091 N N . VAL A 1 516 ? 10.457 21.813 -31.346 1.00 44.22 516 VAL A N 1
ATOM 4092 C CA . VAL A 1 516 ? 11.704 22.397 -30.818 1.00 44.22 516 VAL A CA 1
ATOM 4093 C C . VAL A 1 516 ? 12.654 22.877 -31.922 1.00 44.22 516 VAL A C 1
ATOM 4095 O O . VAL A 1 516 ? 13.558 23.656 -31.641 1.00 44.22 516 VAL A O 1
ATOM 4098 N N . SER A 1 517 ? 12.469 22.420 -33.166 1.00 43.53 517 SER A N 1
ATOM 4099 C CA . SER A 1 517 ? 13.294 22.817 -34.313 1.00 43.53 517 SER A CA 1
ATOM 4100 C C . SER A 1 517 ? 12.696 23.953 -35.141 1.00 43.53 517 SER A C 1
ATOM 4102 O O . SER A 1 517 ? 13.448 24.644 -35.821 1.00 43.53 517 SER A O 1
ATOM 4104 N N . SER A 1 518 ? 11.375 24.161 -35.100 1.00 54.22 518 SER A N 1
ATOM 4105 C CA . SER A 1 518 ? 10.694 25.162 -35.939 1.00 54.22 518 SER A CA 1
ATOM 4106 C C . SER A 1 518 ? 9.904 26.218 -35.166 1.00 54.22 518 SER A C 1
ATOM 4108 O O . SER A 1 518 ? 9.405 27.155 -35.781 1.00 54.22 518 SER A O 1
ATOM 4110 N N . GLY A 1 519 ? 9.757 26.092 -33.842 1.00 43.81 519 GLY A N 1
ATOM 4111 C CA . GLY A 1 519 ? 9.045 27.061 -32.996 1.00 43.81 519 GLY A CA 1
ATOM 4112 C C . GLY A 1 519 ? 7.546 27.201 -33.293 1.00 43.81 519 GLY A C 1
ATOM 4113 O O . GLY A 1 519 ? 6.866 27.993 -32.648 1.00 43.81 519 GLY A O 1
ATOM 4114 N N . GLN A 1 520 ? 7.014 26.437 -34.248 1.00 44.50 520 GLN A N 1
ATOM 4115 C CA . GLN A 1 520 ? 5.604 26.445 -34.612 1.00 44.50 520 GLN A CA 1
ATOM 4116 C C . GLN A 1 520 ? 4.811 25.451 -33.761 1.00 44.50 520 GLN A C 1
ATOM 4118 O O . GLN A 1 520 ? 5.244 24.320 -33.510 1.00 44.50 520 GLN A O 1
ATOM 4123 N N . LEU A 1 521 ? 3.608 25.879 -33.366 1.00 45.34 521 LEU A N 1
ATOM 4124 C CA . LEU A 1 521 ? 2.529 24.978 -32.979 1.00 45.34 521 LEU A CA 1
ATOM 4125 C C . LEU A 1 521 ? 2.251 24.050 -34.161 1.00 45.34 521 LEU A C 1
ATOM 4127 O O . LEU A 1 521 ? 1.927 24.519 -35.252 1.00 45.34 521 LEU A O 1
ATOM 4131 N N . LEU A 1 522 ? 2.365 22.741 -33.949 1.00 52.25 522 LEU A N 1
ATOM 4132 C CA . LEU A 1 522 ? 1.937 21.755 -34.938 1.00 52.25 522 LEU A CA 1
ATOM 4133 C C . LEU A 1 522 ? 0.401 21.691 -34.939 1.00 52.25 522 LEU A C 1
ATOM 4135 O O . LEU A 1 522 ? -0.202 20.766 -34.398 1.00 52.25 522 LEU A O 1
ATOM 4139 N N . ALA A 1 523 ? -0.245 22.712 -35.503 1.00 38.47 523 ALA A N 1
ATOM 4140 C CA . ALA A 1 523 ? -1.684 22.720 -35.727 1.00 38.47 523 ALA A CA 1
ATOM 4141 C C . ALA A 1 523 ? -2.031 21.653 -36.780 1.00 38.47 523 ALA A C 1
ATOM 4143 O O . ALA A 1 523 ? -1.543 21.711 -37.906 1.00 38.47 523 ALA A O 1
ATOM 4144 N N . GLY A 1 524 ? -2.844 20.662 -36.400 1.00 41.75 524 GLY A N 1
ATOM 4145 C CA . GLY A 1 524 ? -3.242 19.548 -37.272 1.00 41.75 524 GLY A CA 1
ATOM 4146 C C . GLY A 1 524 ? -2.429 18.255 -37.121 1.00 41.75 524 GLY A C 1
ATOM 4147 O O . GLY A 1 524 ? -2.725 17.288 -37.816 1.00 41.75 524 GLY A O 1
ATOM 4148 N N . ALA A 1 525 ? -1.448 18.185 -36.212 1.00 44.59 525 ALA A N 1
ATOM 4149 C CA . ALA A 1 525 ? -0.869 16.901 -35.814 1.00 44.59 525 ALA A CA 1
ATOM 4150 C C . ALA A 1 525 ? -1.833 16.194 -34.849 1.00 44.59 525 ALA A C 1
ATOM 4152 O O . ALA A 1 525 ? -2.236 16.796 -33.856 1.00 44.59 525 ALA A O 1
ATOM 4153 N N . GLU A 1 526 ? -2.210 14.947 -35.154 1.00 49.66 526 GLU A N 1
ATOM 4154 C CA . GLU A 1 526 ? -3.067 14.098 -34.317 1.00 49.66 526 GLU A CA 1
ATOM 4155 C C . GLU A 1 526 ? -2.642 14.195 -32.851 1.00 49.66 526 GLU A C 1
ATOM 4157 O O . GLU A 1 526 ? -1.536 13.825 -32.453 1.00 49.66 526 GLU A O 1
ATOM 4162 N N . LEU A 1 527 ? -3.521 14.814 -32.082 1.00 53.47 527 LEU A N 1
ATOM 4163 C CA . LEU A 1 527 ? -3.274 15.285 -30.740 1.00 53.47 527 LEU A CA 1
ATOM 4164 C C . LEU A 1 527 ? -3.212 14.092 -29.760 1.00 53.47 527 LEU A C 1
ATOM 4166 O O . LEU A 1 527 ? -4.013 13.165 -29.863 1.00 53.47 527 LEU A O 1
ATOM 4170 N N . ASP A 1 528 ? -2.259 14.072 -28.821 1.00 58.72 528 ASP A N 1
ATOM 4171 C CA . ASP A 1 528 ? -2.130 12.982 -27.840 1.00 58.72 528 ASP A CA 1
ATOM 4172 C C . ASP A 1 528 ? -3.272 13.069 -26.806 1.00 58.72 528 ASP A C 1
ATOM 4174 O O . ASP A 1 528 ? -3.213 13.864 -25.867 1.00 58.72 528 ASP A O 1
ATOM 4178 N N . TYR A 1 529 ? -4.333 12.276 -26.982 1.00 66.00 529 TYR A N 1
ATOM 4179 C CA . TYR A 1 529 ? -5.453 12.216 -26.041 1.00 66.00 529 TYR A CA 1
ATOM 4180 C C . TYR A 1 529 ? -5.229 11.133 -24.990 1.00 66.00 529 TYR A C 1
ATOM 4182 O O . TYR A 1 529 ? -4.910 9.986 -25.314 1.00 66.00 529 TYR A O 1
ATOM 4190 N N . PHE A 1 530 ? -5.476 11.497 -23.733 1.00 77.62 530 PHE A N 1
ATOM 4191 C CA . PHE A 1 530 ? -5.534 10.560 -22.621 1.00 77.62 530 PHE A CA 1
ATOM 4192 C C . PHE A 1 530 ? -6.860 10.748 -21.898 1.00 77.62 530 PHE A C 1
ATOM 4194 O O . PHE A 1 530 ? -7.151 11.812 -21.346 1.00 77.62 530 PHE A O 1
ATOM 4201 N N . ALA A 1 531 ? -7.676 9.705 -21.907 1.00 84.94 531 ALA A N 1
ATOM 4202 C CA . ALA A 1 531 ? -8.933 9.686 -21.183 1.00 84.94 531 ALA A CA 1
ATOM 4203 C C . ALA A 1 531 ? -8.957 8.468 -20.271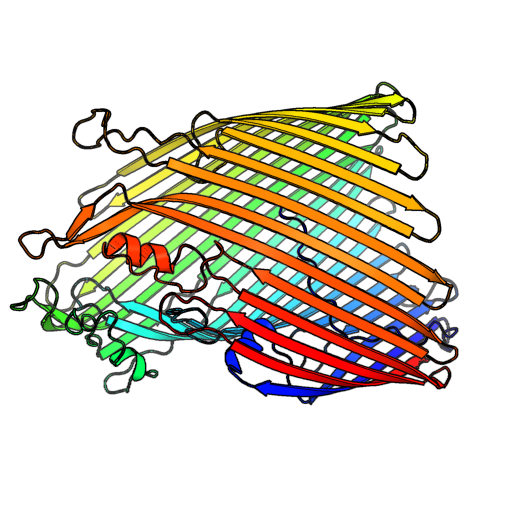 1.00 84.94 531 ALA A C 1
ATOM 4205 O O . ALA A 1 531 ? -8.521 7.381 -20.645 1.00 84.94 531 ALA A O 1
ATOM 4206 N N . SER A 1 532 ? -9.462 8.654 -19.059 1.00 89.31 532 SER A N 1
ATOM 4207 C CA . SER A 1 532 ? -9.709 7.555 -18.140 1.00 89.31 532 SER A CA 1
ATOM 4208 C C . SER A 1 532 ? -11.082 7.720 -17.533 1.00 89.31 532 SER A C 1
ATOM 4210 O O . SER A 1 532 ? -11.443 8.788 -17.029 1.00 89.31 532 SER A O 1
ATOM 4212 N N . HIS A 1 533 ? -11.834 6.634 -17.568 1.00 92.62 533 HIS A N 1
ATOM 4213 C CA . HIS A 1 533 ? -13.132 6.547 -16.956 1.00 92.62 533 HIS A CA 1
ATOM 4214 C C . HIS A 1 533 ? -13.175 5.313 -16.066 1.00 92.62 533 HIS A C 1
ATOM 4216 O O . HIS A 1 533 ? -12.838 4.202 -16.469 1.00 92.62 533 HIS A O 1
ATOM 4222 N N . SER A 1 534 ? -13.554 5.530 -14.810 1.00 94.56 534 SER A N 1
ATOM 4223 C CA . SER A 1 534 ? -13.767 4.455 -13.857 1.00 94.56 534 SER A CA 1
ATOM 4224 C C . SER A 1 534 ? -15.136 4.559 -13.211 1.00 94.56 534 SER A C 1
ATOM 4226 O O . SER A 1 534 ? -15.618 5.648 -12.882 1.00 94.56 534 SER A O 1
ATOM 4228 N N . ARG A 1 535 ? -15.773 3.401 -13.048 1.00 95.81 535 ARG A N 1
ATOM 4229 C CA . ARG A 1 535 ? -17.052 3.231 -12.361 1.00 95.81 535 ARG A CA 1
ATOM 4230 C C . ARG A 1 535 ? -16.924 2.071 -11.392 1.00 95.81 535 ARG A C 1
ATOM 4232 O O . ARG A 1 535 ? -16.746 0.930 -11.812 1.00 95.81 535 ARG A O 1
ATOM 4239 N N . ASP A 1 536 ? -17.070 2.376 -10.114 1.00 96.06 536 ASP A N 1
ATOM 4240 C CA . ASP A 1 536 ? -17.065 1.403 -9.037 1.00 96.06 536 ASP A CA 1
ATOM 4241 C C . ASP A 1 536 ? -18.481 1.284 -8.477 1.00 96.06 536 ASP A C 1
ATOM 4243 O O . ASP A 1 536 ? -19.100 2.269 -8.070 1.00 96.06 536 ASP A O 1
ATOM 4247 N N . PHE A 1 537 ? -18.988 0.064 -8.417 1.00 96.69 537 PHE A N 1
ATOM 4248 C CA . PHE A 1 537 ? -20.212 -0.277 -7.713 1.00 96.69 537 PHE A CA 1
ATOM 4249 C C . PHE A 1 537 ? -19.880 -1.303 -6.643 1.00 96.69 537 PHE A C 1
ATOM 4251 O O . PHE A 1 537 ? -19.199 -2.285 -6.928 1.00 96.69 537 PHE A O 1
ATOM 4258 N N . SER A 1 538 ? -20.382 -1.123 -5.428 1.00 96.75 538 SER A N 1
ATOM 4259 C CA . SER A 1 538 ? -20.300 -2.161 -4.408 1.00 96.75 538 SER A CA 1
ATOM 4260 C C . SER A 1 538 ? -21.590 -2.284 -3.618 1.00 96.75 538 SER A C 1
ATOM 4262 O O . SER A 1 538 ? -22.285 -1.301 -3.367 1.00 96.75 538 SER A O 1
ATOM 4264 N N . ALA A 1 539 ? -21.899 -3.512 -3.227 1.00 96.69 539 ALA A N 1
ATOM 4265 C CA . ALA A 1 539 ? -23.009 -3.860 -2.365 1.00 96.69 539 ALA A CA 1
ATOM 4266 C C . ALA A 1 539 ? -22.516 -4.840 -1.300 1.00 96.69 539 ALA A C 1
ATOM 4268 O O . ALA A 1 539 ? -21.815 -5.801 -1.609 1.00 96.69 539 ALA A O 1
ATOM 4269 N N . ASN A 1 540 ? -22.872 -4.608 -0.044 1.00 95.94 540 ASN A N 1
ATOM 4270 C CA . ASN A 1 540 ? -22.490 -5.459 1.072 1.00 95.94 540 ASN A CA 1
ATOM 4271 C C . ASN A 1 540 ? -23.682 -5.690 1.998 1.00 95.94 540 ASN A C 1
ATOM 4273 O O . ASN A 1 540 ? -24.422 -4.766 2.323 1.00 95.94 540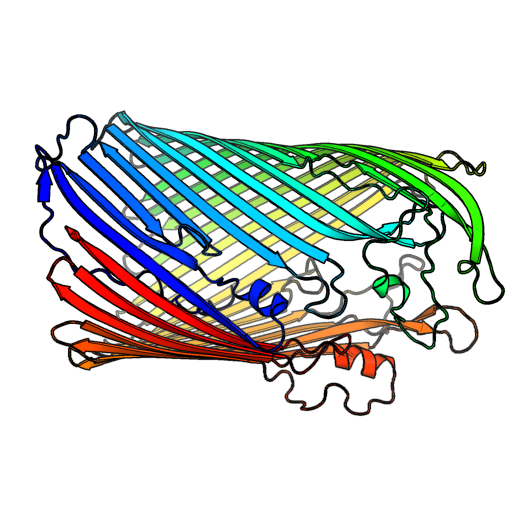 ASN A O 1
ATOM 4277 N N . THR A 1 541 ? -23.845 -6.924 2.452 1.00 95.62 541 THR A N 1
ATOM 4278 C CA . THR A 1 541 ? -24.936 -7.347 3.324 1.00 95.62 541 THR A CA 1
ATOM 4279 C C . THR A 1 541 ? -24.379 -8.210 4.441 1.00 95.62 541 THR A C 1
ATOM 4281 O O . THR A 1 541 ? -23.616 -9.128 4.168 1.00 95.62 541 THR A O 1
ATOM 4284 N N . SER A 1 542 ? -24.785 -7.944 5.680 1.00 95.06 542 SER A N 1
ATOM 4285 C CA . SER A 1 542 ? -24.592 -8.857 6.809 1.00 95.06 542 SER A CA 1
ATOM 4286 C C . SER A 1 542 ? -25.952 -9.160 7.425 1.00 95.06 542 SER A C 1
ATOM 4288 O O . SER A 1 542 ? -26.697 -8.230 7.759 1.00 95.06 542 SER A O 1
ATOM 4290 N N . PHE A 1 543 ? -26.291 -10.432 7.582 1.00 94.56 543 PHE A N 1
ATOM 4291 C CA . PHE A 1 543 ? -27.587 -10.869 8.082 1.00 94.56 543 PHE A CA 1
ATOM 4292 C C . PHE A 1 543 ? -27.443 -11.990 9.112 1.00 94.56 543 PHE A C 1
ATOM 4294 O O . PHE A 1 543 ? -26.927 -13.066 8.815 1.00 94.56 543 PHE A O 1
ATOM 4301 N N . ASP A 1 544 ? -27.969 -11.747 10.309 1.00 95.25 544 ASP A N 1
ATOM 4302 C CA . ASP A 1 544 ? -28.071 -12.737 11.378 1.00 95.25 544 ASP A CA 1
ATOM 4303 C C . ASP A 1 544 ? -29.433 -13.431 11.287 1.00 95.25 544 ASP A C 1
ATOM 4305 O O . ASP A 1 544 ? -30.442 -12.937 11.807 1.00 95.25 544 ASP A O 1
ATOM 4309 N N . ALA A 1 545 ? -29.477 -14.593 10.629 1.00 92.25 545 ALA A N 1
ATOM 4310 C CA . ALA A 1 545 ? -30.701 -15.383 10.505 1.00 92.25 545 ALA A CA 1
ATOM 4311 C C . ALA A 1 545 ? -31.255 -15.754 11.891 1.00 92.25 545 ALA A C 1
ATOM 4313 O O . ALA A 1 545 ? -32.447 -15.601 12.180 1.00 92.25 545 ALA A O 1
ATOM 4314 N N . ASN A 1 546 ? -30.368 -16.184 12.788 1.00 92.00 546 ASN A N 1
ATOM 4315 C CA . ASN A 1 546 ? -30.661 -16.447 14.193 1.00 92.00 546 ASN A CA 1
ATOM 4316 C C . ASN A 1 546 ? -29.378 -16.298 15.042 1.00 92.00 546 ASN A C 1
ATOM 4318 O O . ASN A 1 546 ? -28.351 -15.852 14.549 1.00 92.00 546 ASN A O 1
ATOM 4322 N N . ARG A 1 547 ? -29.422 -16.661 16.332 1.00 88.50 547 ARG A N 1
ATOM 4323 C CA . ARG A 1 547 ? -28.260 -16.557 17.246 1.00 88.50 547 ARG A CA 1
ATOM 4324 C C . ARG A 1 547 ? -27.096 -17.509 16.925 1.00 88.50 547 ARG A C 1
ATOM 4326 O O . ARG A 1 547 ? -26.042 -17.406 17.543 1.00 88.50 547 ARG A O 1
ATOM 4333 N N . TYR A 1 548 ? -27.310 -18.461 16.024 1.00 91.69 548 TYR A N 1
ATOM 4334 C CA . TYR A 1 548 ? -26.344 -19.482 15.638 1.00 91.69 548 TYR A CA 1
ATOM 4335 C C . TYR A 1 548 ? -25.809 -19.258 14.231 1.00 91.69 548 TYR A C 1
ATOM 4337 O O . TYR A 1 548 ? -24.633 -19.509 14.024 1.00 91.69 548 TYR A O 1
ATOM 4345 N N . LEU A 1 549 ? -26.638 -18.781 13.301 1.00 93.75 549 LEU A N 1
ATOM 4346 C CA . LEU A 1 549 ? -26.339 -18.675 11.877 1.00 93.75 549 LEU A CA 1
ATOM 4347 C C . LEU A 1 549 ? -26.286 -17.214 11.416 1.00 93.75 549 LEU A C 1
ATOM 4349 O O . LEU A 1 549 ? -27.285 -16.496 11.525 1.00 93.75 549 LEU A O 1
ATOM 4353 N N . SER A 1 550 ? -25.153 -16.823 10.836 1.00 94.50 550 SER A N 1
ATOM 4354 C CA . SER A 1 550 ? -24.934 -15.517 10.213 1.00 94.50 550 SER A CA 1
ATOM 4355 C C . SER A 1 550 ? -24.398 -15.660 8.788 1.00 94.50 550 SER A C 1
ATOM 4357 O O . SER A 1 550 ? -23.657 -16.599 8.480 1.00 94.50 550 SER A O 1
ATOM 4359 N N . PHE A 1 551 ? -24.756 -14.704 7.935 1.00 95.19 551 PHE A N 1
ATOM 4360 C CA . PHE A 1 551 ? -24.311 -14.610 6.549 1.00 95.19 551 PHE A CA 1
ATOM 4361 C C . PHE A 1 551 ? -23.727 -13.234 6.263 1.00 95.19 551 PHE A C 1
ATOM 4363 O O . PHE A 1 551 ? -24.334 -12.221 6.611 1.00 95.19 551 PHE A O 1
ATOM 4370 N N . ASP A 1 552 ? -22.609 -13.209 5.552 1.00 94.81 552 ASP A N 1
ATOM 4371 C CA . ASP A 1 552 ? -22.030 -12.004 4.978 1.00 94.81 552 ASP A CA 1
ATOM 4372 C C . ASP A 1 552 ? -21.898 -12.196 3.465 1.00 94.81 552 ASP A C 1
ATOM 4374 O O . ASP A 1 552 ? -21.377 -13.205 2.996 1.00 94.81 552 ASP A O 1
ATOM 4378 N N . LEU A 1 553 ? -22.395 -11.236 2.694 1.00 95.00 553 LEU A N 1
ATOM 4379 C CA . LEU A 1 553 ? -22.322 -11.221 1.237 1.00 95.00 553 LEU A CA 1
ATOM 4380 C C . LEU A 1 553 ? -21.780 -9.868 0.793 1.00 95.00 553 LEU A C 1
ATOM 4382 O O . LEU A 1 553 ? -22.326 -8.830 1.168 1.00 95.00 553 LEU A O 1
ATOM 4386 N N . SER A 1 554 ? -20.753 -9.858 -0.044 1.00 95.69 554 SER A N 1
ATOM 4387 C CA . SER A 1 554 ? -20.278 -8.651 -0.706 1.00 95.69 554 SER A CA 1
ATOM 4388 C C . SER A 1 554 ? -20.119 -8.870 -2.204 1.00 95.69 554 SER A C 1
ATOM 4390 O O . SER A 1 554 ? -19.767 -9.950 -2.675 1.00 95.69 554 SER A O 1
ATOM 4392 N N . TYR A 1 555 ? -20.420 -7.824 -2.962 1.00 96.56 555 TYR A N 1
ATOM 4393 C CA . TYR A 1 555 ? -20.224 -7.753 -4.397 1.00 96.56 555 TYR A CA 1
ATOM 4394 C C . TYR A 1 555 ? -19.601 -6.410 -4.744 1.00 96.56 555 TYR A C 1
ATOM 4396 O O . TYR A 1 555 ? -20.074 -5.371 -4.288 1.00 96.56 555 TYR A O 1
ATOM 4404 N N . THR A 1 556 ? -18.561 -6.424 -5.567 1.00 96.81 556 THR A N 1
ATOM 4405 C CA . THR A 1 556 ? -17.954 -5.222 -6.137 1.00 96.81 556 THR A CA 1
ATOM 4406 C C . THR A 1 556 ? -17.803 -5.407 -7.639 1.00 96.81 556 THR A C 1
ATOM 4408 O O . THR A 1 556 ? -17.375 -6.465 -8.094 1.00 96.81 556 THR A O 1
ATOM 4411 N N . LYS A 1 557 ? -18.142 -4.376 -8.411 1.00 96.31 557 LYS A N 1
ATOM 4412 C CA . LYS A 1 557 ? -17.839 -4.263 -9.834 1.00 96.31 557 LYS A CA 1
ATOM 4413 C C . LYS A 1 557 ? -17.005 -3.012 -10.054 1.00 96.31 557 LYS A C 1
ATOM 4415 O O . LYS A 1 557 ? -17.461 -1.921 -9.722 1.00 96.31 557 LYS A O 1
ATOM 4420 N N . LEU A 1 558 ? -15.837 -3.173 -10.654 1.00 95.81 558 LEU A N 1
ATOM 4421 C CA . LEU A 1 558 ? -15.032 -2.086 -11.186 1.00 95.81 558 LEU A CA 1
ATOM 4422 C C . LEU A 1 558 ? -15.054 -2.185 -12.706 1.00 95.81 558 LEU A C 1
ATOM 4424 O O . LEU A 1 558 ? -14.750 -3.228 -13.279 1.00 95.81 558 LEU A O 1
ATOM 4428 N N . HIS A 1 559 ? -15.438 -1.095 -13.351 1.00 96.12 559 HIS A N 1
ATOM 4429 C CA . HIS A 1 559 ? -15.241 -0.894 -14.775 1.00 96.12 559 HIS A CA 1
ATOM 4430 C C . HIS A 1 559 ? -14.196 0.196 -14.950 1.00 96.12 559 HIS A C 1
ATOM 4432 O O . HIS A 1 559 ? -14.369 1.291 -14.412 1.00 96.12 559 HIS A O 1
ATOM 4438 N N . LEU A 1 560 ? -13.142 -0.108 -15.694 1.00 94.50 560 LEU A N 1
ATOM 4439 C CA . LEU A 1 560 ? -12.098 0.829 -16.065 1.00 94.50 560 LEU A CA 1
ATOM 4440 C C . LEU A 1 560 ? -11.917 0.770 -17.572 1.00 94.50 560 LEU A C 1
ATOM 4442 O O . LEU A 1 560 ? -11.627 -0.294 -18.117 1.00 94.50 560 LEU A O 1
ATOM 4446 N N . ASP A 1 561 ? -12.027 1.923 -18.208 1.00 91.62 561 ASP A N 1
ATOM 4447 C CA . ASP A 1 561 ? -11.640 2.130 -19.588 1.00 91.62 561 ASP A CA 1
ATOM 4448 C C . ASP A 1 561 ? -10.645 3.291 -19.654 1.00 91.62 561 ASP A C 1
ATOM 4450 O O . ASP A 1 561 ? -10.876 4.386 -19.132 1.00 91.62 561 ASP A O 1
ATOM 4454 N N . THR A 1 562 ? -9.481 3.025 -20.239 1.00 89.50 562 THR A N 1
ATOM 4455 C CA . THR A 1 562 ? -8.450 4.038 -20.456 1.00 89.50 562 THR A CA 1
ATOM 4456 C C . THR A 1 562 ? -8.059 4.060 -21.912 1.00 89.50 562 THR A C 1
ATOM 4458 O O . THR A 1 562 ? -7.680 3.033 -22.474 1.00 89.50 562 THR A O 1
ATOM 4461 N N . LEU A 1 563 ? -8.126 5.244 -22.495 1.00 86.38 563 LEU A N 1
ATOM 4462 C CA . LEU A 1 563 ? -7.766 5.508 -23.870 1.00 86.38 563 LEU A CA 1
ATOM 4463 C C . LEU A 1 563 ? -6.442 6.265 -23.896 1.00 86.38 563 LEU A C 1
ATOM 4465 O O . LEU A 1 563 ? -6.294 7.273 -23.200 1.00 86.38 563 LEU A O 1
ATOM 4469 N N . ALA A 1 564 ? -5.509 5.788 -24.709 1.00 80.06 564 ALA A N 1
ATOM 4470 C CA . ALA A 1 564 ? -4.231 6.437 -24.940 1.00 80.06 564 ALA A CA 1
ATOM 4471 C C . ALA A 1 564 ? -3.864 6.379 -26.422 1.00 80.06 564 ALA A C 1
ATOM 4473 O O . ALA A 1 564 ? -3.992 5.334 -27.066 1.00 80.06 564 ALA A O 1
ATOM 4474 N N . ASN A 1 565 ? -3.346 7.488 -26.943 1.00 76.38 565 ASN A N 1
ATOM 4475 C CA . ASN A 1 565 ? -2.672 7.489 -28.234 1.00 76.38 565 ASN A CA 1
ATOM 4476 C C . ASN A 1 565 ? -1.245 6.965 -28.069 1.00 76.38 565 ASN A C 1
ATOM 4478 O O . ASN A 1 565 ? -0.457 7.471 -27.271 1.00 76.38 565 ASN A O 1
ATOM 4482 N N . LEU A 1 566 ? -0.930 5.921 -28.827 1.00 72.75 566 LEU A N 1
ATOM 4483 C CA . LEU A 1 566 ? 0.365 5.271 -28.861 1.00 72.75 566 LEU A CA 1
ATOM 4484 C C . LEU A 1 566 ? 1.145 5.678 -30.102 1.00 72.75 566 LEU A C 1
ATOM 4486 O O . LEU A 1 566 ? 0.608 5.953 -31.180 1.00 72.75 566 LEU A O 1
ATOM 4490 N N . TRP A 1 567 ? 2.456 5.656 -29.922 1.00 70.25 567 TRP A N 1
ATOM 4491 C CA . TRP A 1 567 ? 3.426 5.813 -30.982 1.00 70.25 567 TRP A CA 1
ATOM 4492 C C . TRP A 1 567 ? 3.966 4.424 -31.295 1.00 70.25 567 TRP A C 1
ATOM 4494 O O . TRP A 1 567 ? 4.403 3.715 -30.390 1.00 70.25 567 TRP A O 1
ATOM 4504 N N . ALA A 1 568 ? 3.909 4.026 -32.563 1.00 65.94 568 ALA A N 1
ATOM 4505 C CA . ALA A 1 568 ? 4.456 2.755 -33.011 1.00 65.94 568 ALA A CA 1
ATOM 4506 C C . ALA A 1 568 ? 5.697 3.003 -33.862 1.00 65.94 568 ALA A C 1
ATOM 4508 O O . ALA A 1 568 ? 5.688 3.816 -34.786 1.00 65.94 568 ALA A O 1
ATOM 4509 N N . GLU A 1 569 ? 6.760 2.275 -33.562 1.00 67.00 569 GLU A N 1
ATOM 4510 C CA . GLU A 1 569 ? 7.948 2.211 -34.397 1.00 67.00 569 GLU A CA 1
ATOM 4511 C C . GLU A 1 569 ? 7.735 1.142 -35.468 1.00 67.00 569 GLU A C 1
ATOM 4513 O O . GLU A 1 569 ? 7.599 -0.040 -35.160 1.00 67.00 569 GLU A O 1
ATOM 4518 N N . LEU A 1 570 ? 7.637 1.563 -36.732 1.00 60.16 570 LEU A N 1
ATOM 4519 C CA . LEU A 1 570 ? 7.367 0.666 -37.853 1.00 60.16 570 LEU A CA 1
ATOM 4520 C C . LEU A 1 570 ? 8.494 0.734 -38.884 1.00 60.16 570 LEU A C 1
ATOM 4522 O O . LEU A 1 570 ? 9.035 1.818 -39.111 1.00 60.16 570 LEU A O 1
ATOM 4526 N N . PRO A 1 571 ? 8.828 -0.380 -39.558 1.00 56.25 571 PRO A N 1
ATOM 4527 C CA . PRO A 1 571 ? 9.740 -0.348 -40.692 1.00 56.25 571 PRO A CA 1
ATOM 4528 C C . PRO A 1 571 ? 9.239 0.633 -41.759 1.00 56.25 571 PRO A C 1
ATOM 4530 O O . PRO A 1 571 ? 8.041 0.690 -42.062 1.00 56.25 571 PRO A O 1
ATOM 4533 N N . ALA A 1 572 ? 10.149 1.417 -42.330 1.00 56.38 572 ALA A N 1
ATOM 4534 C CA . ALA A 1 572 ? 9.852 2.252 -43.479 1.00 56.38 572 ALA A CA 1
ATOM 4535 C C . ALA A 1 572 ? 9.368 1.365 -44.640 1.00 56.38 572 ALA A C 1
ATOM 4537 O O . ALA A 1 572 ? 9.892 0.268 -44.832 1.00 56.38 572 ALA A O 1
ATOM 4538 N N . PRO A 1 573 ? 8.417 1.839 -45.465 1.00 52.09 573 PRO A N 1
ATOM 4539 C CA . PRO A 1 573 ? 7.986 1.112 -46.661 1.00 52.09 573 PRO A CA 1
ATOM 4540 C C . PRO A 1 573 ? 9.138 0.795 -47.627 1.00 52.09 573 PRO A C 1
ATOM 4542 O O . PRO A 1 573 ? 9.041 -0.142 -48.412 1.00 52.09 573 PRO A O 1
ATOM 4545 N N . VAL A 1 574 ? 10.220 1.582 -47.575 1.00 50.78 574 VAL A N 1
ATOM 4546 C CA . VAL A 1 574 ? 11.430 1.400 -48.377 1.00 50.78 574 VAL A CA 1
ATOM 4547 C C . VAL A 1 574 ? 12.652 1.671 -47.491 1.00 50.78 574 VAL A C 1
ATOM 4549 O O . VAL A 1 574 ? 12.879 2.805 -47.072 1.00 50.78 574 VAL A O 1
ATOM 4552 N N . GLY A 1 575 ? 13.442 0.631 -47.211 1.00 54.16 575 GLY A N 1
ATOM 4553 C CA . GLY A 1 575 ? 14.711 0.710 -46.473 1.00 54.16 575 GLY A CA 1
ATOM 4554 C C . GLY A 1 575 ? 14.660 0.202 -45.019 1.00 54.16 575 GLY A C 1
ATOM 4555 O O . GLY A 1 575 ? 13.585 -0.022 -44.473 1.00 54.16 575 GLY A O 1
ATOM 4556 N N . PRO A 1 576 ? 15.827 0.025 -44.365 1.00 50.00 576 PRO A N 1
ATOM 4557 C CA . PRO A 1 576 ? 15.947 -0.513 -43.001 1.00 50.00 576 PRO A CA 1
ATOM 4558 C C . PRO A 1 576 ? 15.610 0.511 -41.899 1.00 50.00 576 PRO A C 1
ATOM 4560 O O . PRO A 1 576 ? 15.922 0.305 -40.727 1.00 50.00 576 PRO A O 1
ATOM 4563 N N . THR A 1 577 ? 15.044 1.658 -42.268 1.00 52.44 577 THR A N 1
ATOM 4564 C CA . THR A 1 577 ? 14.805 2.783 -41.365 1.00 52.44 577 THR A CA 1
ATOM 4565 C C . THR A 1 577 ? 13.521 2.555 -40.580 1.00 52.44 577 THR A C 1
ATOM 4567 O O . THR A 1 577 ? 12.479 2.294 -41.168 1.00 52.44 577 THR A O 1
ATOM 4570 N N . ILE A 1 578 ? 13.565 2.685 -39.258 1.00 56.50 578 ILE A N 1
ATOM 4571 C CA . ILE A 1 578 ? 12.365 2.668 -38.415 1.00 56.50 578 ILE A CA 1
ATOM 4572 C C . ILE A 1 578 ? 11.762 4.077 -38.420 1.00 56.50 578 ILE A C 1
ATOM 4574 O O . ILE A 1 578 ? 12.459 5.055 -38.154 1.00 56.50 578 ILE A O 1
ATOM 4578 N N . VAL A 1 579 ? 10.473 4.188 -38.736 1.00 59.62 579 VAL A N 1
ATOM 4579 C CA . VAL A 1 579 ? 9.717 5.443 -38.713 1.00 59.62 579 VAL A CA 1
ATOM 4580 C C . VAL A 1 579 ? 8.693 5.370 -37.588 1.00 59.62 579 VAL A C 1
ATOM 4582 O O . VAL A 1 579 ? 7.856 4.467 -37.553 1.00 59.62 579 VAL A O 1
ATOM 4585 N N . SER A 1 580 ? 8.733 6.342 -36.676 1.00 61.81 580 SER A N 1
ATOM 4586 C CA . SER A 1 580 ? 7.699 6.500 -35.655 1.00 61.81 580 SER A CA 1
ATOM 4587 C C . SER A 1 580 ? 6.407 6.985 -36.314 1.00 61.81 580 SER A C 1
ATOM 4589 O O . SER A 1 580 ? 6.336 8.109 -36.813 1.00 61.81 580 SER A O 1
ATOM 4591 N N . LYS A 1 581 ? 5.374 6.144 -36.313 1.00 63.47 581 LYS A N 1
ATOM 4592 C CA . LYS A 1 581 ? 4.020 6.514 -36.728 1.00 63.47 581 LYS A CA 1
ATOM 4593 C C . LYS A 1 581 ? 3.171 6.832 -35.499 1.00 63.47 581 LYS A C 1
ATOM 4595 O O . LYS A 1 581 ? 3.126 6.052 -34.547 1.00 63.47 581 LYS A O 1
ATOM 4600 N N . ARG A 1 582 ? 2.505 7.988 -35.534 1.00 62.88 582 ARG A N 1
ATOM 4601 C CA . ARG A 1 582 ? 1.496 8.403 -34.546 1.00 62.88 582 ARG A CA 1
ATOM 4602 C C . ARG A 1 582 ? 0.102 7.933 -34.981 1.00 62.88 582 ARG A C 1
ATOM 4604 O O . ARG A 1 582 ? -0.058 7.497 -36.119 1.00 62.88 582 ARG A O 1
ATOM 4611 N N . GLY A 1 583 ? -0.864 7.997 -34.063 1.00 61.06 583 GLY A N 1
ATOM 4612 C CA . GLY A 1 583 ? -2.284 7.766 -34.363 1.00 61.06 583 GLY A CA 1
ATOM 4613 C C . GLY A 1 583 ? -2.832 6.391 -33.974 1.00 61.06 583 GLY A C 1
ATOM 4614 O O . GLY A 1 583 ? -4.007 6.111 -34.209 1.00 61.06 583 GLY A O 1
ATOM 4615 N N . TYR A 1 584 ? -2.030 5.514 -33.357 1.00 71.38 584 TYR A N 1
ATOM 4616 C CA . TYR A 1 584 ? -2.537 4.227 -32.877 1.00 71.38 584 TYR A CA 1
ATOM 4617 C C . TYR A 1 584 ? -3.267 4.403 -31.552 1.00 71.38 584 TYR A C 1
ATOM 4619 O O . TYR A 1 584 ? -2.647 4.596 -30.513 1.00 71.38 584 TYR A O 1
ATOM 4627 N N . MET A 1 585 ? -4.591 4.305 -31.572 1.00 74.00 585 MET A N 1
ATOM 4628 C CA . MET A 1 585 ? -5.384 4.320 -30.347 1.00 74.00 585 MET A CA 1
ATOM 4629 C C . MET A 1 585 ? -5.288 2.959 -29.651 1.00 74.00 585 MET A C 1
ATOM 4631 O O . MET A 1 585 ? -5.579 1.921 -30.249 1.00 74.00 585 MET A O 1
ATOM 4635 N N . SER A 1 586 ? -4.896 2.963 -28.380 1.00 80.06 586 SER A N 1
ATOM 4636 C CA . SER A 1 586 ? -5.006 1.812 -27.488 1.00 80.06 586 SER A CA 1
ATOM 4637 C C . SER A 1 586 ? -6.068 2.091 -26.438 1.00 80.06 586 SER A C 1
ATOM 4639 O O . SER A 1 586 ? -6.065 3.142 -25.793 1.00 80.06 586 SER A O 1
ATOM 4641 N N . GLN A 1 587 ? -6.994 1.148 -26.295 1.00 86.00 587 GLN A N 1
ATOM 4642 C CA . GLN A 1 587 ? -8.032 1.192 -25.281 1.00 86.00 587 GLN A CA 1
ATOM 4643 C C . GLN A 1 587 ? -7.848 -0.006 -24.364 1.00 86.00 587 GLN A C 1
ATOM 4645 O O . GLN A 1 587 ? -8.179 -1.134 -24.729 1.00 86.00 587 GLN A O 1
ATOM 4650 N N . TYR A 1 588 ? -7.358 0.256 -23.159 1.00 89.25 588 TYR A N 1
ATOM 4651 C CA . TYR A 1 588 ? -7.326 -0.752 -22.117 1.00 89.25 588 TYR A CA 1
ATOM 4652 C C . TYR A 1 588 ? -8.678 -0.800 -21.405 1.00 89.25 588 TYR A C 1
ATOM 4654 O O . TYR A 1 588 ? -9.169 0.233 -20.944 1.00 89.25 588 TYR A O 1
ATOM 4662 N N . THR A 1 589 ? -9.274 -1.990 -21.320 1.00 91.81 589 THR A N 1
ATOM 4663 C CA . THR A 1 589 ? -10.562 -2.208 -20.648 1.00 91.81 589 THR A CA 1
ATOM 4664 C C . THR A 1 589 ? -10.470 -3.353 -19.646 1.00 91.81 589 THR A C 1
ATOM 4666 O O . THR A 1 589 ? -10.044 -4.462 -19.979 1.00 91.81 589 THR A O 1
ATOM 4669 N N . SER A 1 590 ? -10.943 -3.089 -18.429 1.00 93.50 590 SER A N 1
ATOM 4670 C CA . SER A 1 590 ? -11.092 -4.066 -17.352 1.00 93.50 590 SER A CA 1
ATOM 4671 C C . SER A 1 590 ? -12.502 -3.982 -16.769 1.00 93.50 590 SER A C 1
ATOM 4673 O O . SER A 1 590 ? -13.027 -2.901 -16.487 1.00 93.50 590 SER A O 1
ATOM 4675 N N . ASN A 1 591 ? -13.126 -5.143 -16.604 1.00 95.75 591 ASN A N 1
ATOM 4676 C CA . ASN A 1 591 ? -14.436 -5.316 -15.990 1.00 95.75 591 ASN A CA 1
ATOM 4677 C C . ASN A 1 591 ? -14.291 -6.352 -14.877 1.00 95.75 591 ASN A C 1
ATOM 4679 O O . ASN A 1 591 ? -14.573 -7.539 -15.070 1.00 95.75 591 ASN A O 1
ATOM 4683 N N . LEU A 1 592 ? -13.832 -5.884 -13.718 1.00 95.81 592 LEU A N 1
ATOM 4684 C CA . LEU A 1 592 ? -13.507 -6.699 -12.560 1.00 95.81 592 LEU A CA 1
ATOM 4685 C C . LEU A 1 592 ? -14.732 -6.875 -11.661 1.00 95.81 592 LEU A C 1
ATOM 4687 O O . LEU A 1 592 ? -15.252 -5.918 -11.090 1.00 95.81 592 LEU A O 1
ATOM 4691 N N . HIS A 1 593 ? -15.171 -8.116 -11.508 1.00 96.19 593 HIS A N 1
ATOM 4692 C CA . HIS A 1 593 ? -16.240 -8.527 -10.611 1.00 96.19 593 HIS A CA 1
ATOM 4693 C C . HIS A 1 593 ? -15.649 -9.301 -9.440 1.00 96.19 593 HIS A C 1
ATOM 4695 O O . HIS A 1 593 ? -14.969 -10.302 -9.652 1.00 96.19 593 HIS A O 1
ATOM 4701 N N . THR A 1 594 ? -15.962 -8.901 -8.215 1.00 96.06 594 THR A N 1
ATOM 4702 C CA . THR A 1 594 ? -15.591 -9.638 -7.006 1.00 96.06 594 THR A CA 1
ATOM 4703 C C . THR A 1 594 ? -16.844 -9.971 -6.218 1.00 96.06 594 THR A C 1
ATOM 4705 O O . THR A 1 594 ? -17.636 -9.080 -5.921 1.00 96.06 594 THR A O 1
ATOM 4708 N N . VAL A 1 595 ? -17.027 -11.244 -5.878 1.00 96.00 595 VAL A N 1
ATOM 4709 C CA . VAL A 1 595 ? -18.091 -11.731 -4.994 1.00 96.00 595 VAL A CA 1
ATOM 4710 C C . VAL A 1 595 ? -17.438 -12.443 -3.816 1.00 96.00 595 VAL A C 1
ATOM 4712 O O . VAL A 1 595 ? -16.562 -13.283 -4.016 1.00 96.00 595 VAL A O 1
ATOM 4715 N N . SER A 1 596 ? -17.892 -12.137 -2.605 1.00 94.50 596 SER A N 1
ATOM 4716 C CA . SER A 1 596 ? -17.543 -12.861 -1.384 1.00 94.50 596 SER A CA 1
ATOM 4717 C C . SER A 1 596 ? -18.818 -13.278 -0.674 1.00 94.50 596 SER A C 1
ATOM 4719 O O . SER A 1 596 ? -19.665 -12.437 -0.379 1.00 94.50 596 SER A O 1
ATOM 4721 N N . LEU A 1 597 ? -18.963 -14.569 -0.405 1.00 94.56 597 LEU A N 1
ATOM 4722 C CA . LEU A 1 597 ? -20.029 -15.118 0.422 1.00 94.56 597 LEU A CA 1
ATOM 4723 C C . LEU A 1 597 ? -19.398 -15.836 1.604 1.00 94.56 597 LEU A C 1
ATOM 4725 O O . LEU A 1 597 ? -18.521 -16.673 1.419 1.00 94.56 597 LEU A O 1
ATOM 4729 N N . ILE A 1 598 ? -19.873 -15.548 2.805 1.00 93.94 598 ILE A N 1
ATOM 4730 C CA . ILE A 1 598 ? -19.424 -16.166 4.043 1.00 93.94 598 ILE A CA 1
ATOM 4731 C C . ILE A 1 598 ? -20.654 -16.593 4.838 1.00 93.94 598 ILE A C 1
ATOM 4733 O O . ILE A 1 598 ? -21.595 -15.824 5.023 1.00 93.94 598 ILE A O 1
ATOM 4737 N N . ALA A 1 599 ? -20.628 -17.818 5.346 1.00 94.69 599 ALA A N 1
ATOM 4738 C CA . ALA A 1 599 ? -21.609 -18.350 6.273 1.00 94.69 599 ALA A CA 1
ATOM 4739 C C . ALA A 1 599 ? -20.900 -18.844 7.535 1.00 94.69 599 ALA A C 1
ATOM 4741 O O . ALA A 1 599 ? -19.882 -19.540 7.470 1.00 94.69 599 ALA A O 1
ATOM 4742 N N . ARG A 1 600 ? -21.452 -18.510 8.700 1.00 94.12 600 ARG A N 1
ATOM 4743 C CA . ARG A 1 600 ? -20.959 -18.984 9.994 1.00 94.12 600 ARG A CA 1
ATOM 4744 C C . ARG A 1 600 ? -22.106 -19.587 10.779 1.00 94.12 600 ARG A C 1
ATOM 4746 O O . ARG A 1 600 ? -23.143 -18.952 10.934 1.00 94.12 600 ARG A O 1
ATOM 4753 N N . THR A 1 601 ? -21.893 -20.785 11.312 1.00 94.25 601 THR A N 1
ATOM 4754 C CA . THR A 1 601 ? -22.822 -21.429 12.240 1.00 94.25 601 THR A CA 1
ATOM 4755 C C . THR A 1 601 ? -22.119 -21.823 13.533 1.00 94.25 601 THR A C 1
ATOM 4757 O O . THR A 1 601 ? -21.046 -22.424 13.514 1.00 94.25 601 THR A O 1
ATOM 4760 N N . ASN A 1 602 ? -22.721 -21.481 14.667 1.00 91.75 602 ASN A N 1
ATOM 4761 C CA . ASN A 1 602 ? -22.274 -21.881 15.995 1.00 91.75 602 ASN A CA 1
ATOM 4762 C C . ASN A 1 602 ? -23.195 -22.982 16.532 1.00 91.75 602 ASN A C 1
ATOM 4764 O O . ASN A 1 602 ? -24.413 -22.837 16.536 1.00 91.75 602 ASN A O 1
ATOM 4768 N N . PHE A 1 603 ? -22.622 -24.061 17.046 1.00 90.69 603 PHE A N 1
ATOM 4769 C CA . PHE A 1 603 ? -23.332 -25.151 17.713 1.00 90.69 603 PHE A CA 1
ATOM 4770 C C . PHE A 1 603 ? -22.695 -25.424 19.081 1.00 90.69 603 PHE A C 1
ATOM 4772 O O . PHE A 1 603 ? -21.653 -24.873 19.426 1.00 90.69 603 PHE A O 1
ATOM 4779 N N . LYS A 1 604 ? -23.330 -26.263 19.908 1.00 86.81 604 LYS A N 1
ATOM 4780 C CA . LYS A 1 604 ? -23.014 -26.395 21.347 1.00 86.81 604 LYS A CA 1
ATOM 4781 C C . LYS A 1 604 ? -21.523 -26.605 21.669 1.00 86.81 604 LYS A C 1
ATOM 4783 O O . LYS A 1 604 ? -21.064 -26.150 22.709 1.00 86.81 604 LYS A O 1
ATOM 4788 N N . ARG A 1 605 ? -20.783 -27.303 20.805 1.00 87.00 605 ARG A N 1
ATOM 4789 C CA . ARG A 1 605 ? -19.360 -27.630 20.996 1.00 87.00 605 ARG A CA 1
ATOM 4790 C C . ARG A 1 605 ? -18.469 -27.139 19.859 1.00 87.00 605 ARG A C 1
ATOM 4792 O O . ARG A 1 605 ? -17.366 -27.647 19.712 1.00 87.00 605 ARG A O 1
ATOM 4799 N N . GLY A 1 606 ? -18.912 -26.190 19.042 1.00 89.06 606 GLY A N 1
ATOM 4800 C CA . GLY A 1 606 ? -18.074 -25.766 17.930 1.00 89.06 606 GLY A CA 1
ATOM 4801 C C . GLY A 1 606 ? -18.664 -24.708 17.023 1.00 89.06 606 GLY A C 1
ATOM 4802 O O . GLY A 1 606 ? -19.799 -24.261 17.183 1.00 89.06 606 GLY A O 1
ATOM 4803 N N . THR A 1 607 ? -17.850 -24.330 16.052 1.00 92.50 607 THR A N 1
ATOM 4804 C CA . THR A 1 607 ? -18.178 -23.345 15.030 1.00 92.50 607 THR A CA 1
ATOM 4805 C C . THR A 1 607 ? -17.788 -23.919 13.681 1.00 92.50 607 THR A C 1
ATOM 4807 O O . THR A 1 607 ? -16.678 -24.424 13.508 1.00 92.50 607 THR A O 1
ATOM 4810 N N . PHE A 1 608 ? -18.702 -23.830 12.723 1.00 94.25 608 PHE A N 1
ATOM 4811 C CA . PHE A 1 608 ? -18.427 -24.106 11.324 1.00 94.25 608 PHE A CA 1
ATOM 4812 C C . PHE A 1 608 ? -18.476 -22.802 10.529 1.00 94.25 608 PHE A C 1
ATOM 4814 O O . PHE A 1 608 ? -19.337 -21.946 10.747 1.00 94.25 608 PHE A O 1
ATOM 4821 N N . TYR A 1 609 ? -17.519 -22.651 9.627 1.00 92.56 609 TYR A N 1
ATOM 4822 C CA . TYR A 1 609 ? -17.326 -21.478 8.793 1.00 92.56 609 TYR A CA 1
ATOM 4823 C C . TYR A 1 609 ? -17.107 -21.942 7.358 1.00 92.56 609 TYR A C 1
ATOM 4825 O O . TYR A 1 609 ? -16.237 -22.770 7.106 1.00 92.56 609 TYR A O 1
ATOM 4833 N N . ALA A 1 610 ? -17.888 -21.420 6.423 1.00 95.12 610 ALA A N 1
ATOM 4834 C CA . ALA A 1 610 ? -17.731 -21.689 5.002 1.00 95.12 610 ALA A CA 1
ATOM 4835 C C . ALA A 1 610 ? -17.718 -20.370 4.243 1.00 95.12 610 ALA A C 1
ATOM 4837 O O . ALA A 1 610 ? -18.472 -19.453 4.570 1.00 95.12 610 ALA A O 1
ATOM 4838 N N . GLY A 1 611 ? -16.861 -20.277 3.236 1.00 94.31 611 GLY A N 1
ATOM 4839 C CA . GLY A 1 611 ? -16.723 -19.085 2.421 1.00 94.31 611 GLY A CA 1
ATOM 4840 C C . GLY A 1 611 ? -16.488 -19.420 0.957 1.00 94.31 611 GLY A C 1
ATOM 4841 O O . GLY A 1 611 ? -15.949 -20.473 0.622 1.00 94.31 611 GLY A O 1
ATOM 4842 N N . TYR A 1 612 ? -16.889 -18.513 0.079 1.00 94.94 612 TYR A N 1
ATOM 4843 C CA . TYR A 1 612 ? -16.581 -18.570 -1.339 1.00 94.94 612 TYR A CA 1
ATOM 4844 C C . TYR A 1 612 ? -16.244 -17.176 -1.842 1.00 94.94 612 TYR A C 1
ATOM 4846 O O . TYR A 1 612 ? -17.089 -16.280 -1.814 1.00 94.94 612 TYR A O 1
ATOM 4854 N N . ASN A 1 613 ? -15.010 -17.014 -2.312 1.00 94.38 613 ASN A N 1
ATOM 4855 C CA . ASN A 1 613 ? -14.548 -15.795 -2.957 1.00 94.38 613 ASN A CA 1
ATOM 4856 C C . ASN A 1 613 ? -14.290 -16.064 -4.436 1.00 94.38 613 ASN A C 1
ATOM 4858 O O . ASN A 1 613 ? -13.660 -17.060 -4.797 1.00 94.38 613 ASN A O 1
ATOM 4862 N N . ILE A 1 614 ? -14.758 -15.170 -5.299 1.00 95.50 614 ILE A N 1
ATOM 4863 C CA . ILE A 1 614 ? -14.439 -15.183 -6.724 1.00 95.50 614 ILE A CA 1
ATOM 4864 C C . ILE A 1 614 ? -14.137 -13.766 -7.187 1.00 95.50 614 ILE A C 1
ATOM 4866 O O . ILE A 1 614 ? -14.913 -12.847 -6.941 1.00 95.50 614 ILE A O 1
ATOM 4870 N N . THR A 1 615 ? -13.026 -13.616 -7.896 1.00 95.81 615 THR A N 1
ATOM 4871 C CA . THR A 1 615 ? -12.650 -12.403 -8.614 1.00 95.81 615 THR A CA 1
ATOM 4872 C C . THR A 1 615 ? -12.526 -12.751 -10.087 1.00 95.81 615 THR A C 1
ATOM 4874 O O . THR A 1 615 ? -11.817 -13.684 -10.453 1.00 95.81 615 THR A O 1
ATOM 4877 N N . ARG A 1 616 ? -13.238 -12.036 -10.949 1.00 95.50 616 ARG A N 1
ATOM 4878 C CA . ARG A 1 616 ? -13.261 -12.285 -12.386 1.00 95.50 616 ARG A CA 1
ATOM 4879 C C . ARG A 1 616 ? -13.138 -10.975 -13.138 1.00 95.50 616 ARG A C 1
ATOM 4881 O O . ARG A 1 616 ? -14.038 -10.147 -13.046 1.00 95.50 616 ARG A O 1
ATOM 4888 N N . ASP A 1 617 ? -12.070 -10.824 -13.909 1.00 94.69 617 ASP A N 1
ATOM 4889 C CA . ASP A 1 617 ? -11.993 -9.786 -14.930 1.00 94.69 617 ASP A CA 1
ATOM 4890 C C . ASP A 1 617 ? -12.546 -10.351 -16.241 1.00 94.69 617 ASP A C 1
ATOM 4892 O O . ASP A 1 617 ? -12.061 -11.362 -16.751 1.00 94.69 617 ASP A O 1
ATOM 4896 N N . THR A 1 618 ? -13.609 -9.738 -16.756 1.00 94.00 618 THR A N 1
ATOM 4897 C CA . THR A 1 618 ? -14.194 -10.103 -18.060 1.00 94.00 618 THR A CA 1
ATOM 4898 C C . THR A 1 618 ? -13.558 -9.345 -19.222 1.00 94.00 618 THR A C 1
ATOM 4900 O O . THR A 1 618 ? -13.852 -9.646 -20.378 1.00 94.00 618 THR A O 1
ATOM 4903 N N . GLY A 1 619 ? -12.662 -8.404 -18.922 1.00 91.50 619 GLY A N 1
ATOM 4904 C CA . GLY A 1 619 ? -11.968 -7.609 -19.912 1.00 91.50 619 GLY A CA 1
ATOM 4905 C C . GLY A 1 619 ? -12.910 -6.758 -20.748 1.00 91.50 619 GLY A C 1
ATOM 4906 O O . GLY A 1 619 ? -13.878 -6.202 -20.233 1.00 91.50 619 GLY A O 1
ATOM 4907 N N . ASP A 1 620 ? -12.660 -6.681 -22.050 1.00 88.81 620 ASP A N 1
ATOM 4908 C CA . ASP A 1 620 ? -13.555 -6.035 -23.018 1.00 88.81 620 ASP A CA 1
ATOM 4909 C C . ASP A 1 620 ? -14.649 -6.971 -23.577 1.00 88.81 620 ASP A C 1
ATOM 4911 O O . ASP A 1 620 ? -15.386 -6.591 -24.485 1.00 88.81 620 ASP A O 1
ATOM 4915 N N . GLY A 1 621 ? -14.775 -8.187 -23.032 1.00 87.12 621 GLY A N 1
ATOM 4916 C CA . GLY A 1 621 ? -15.782 -9.173 -23.427 1.00 87.12 621 GLY A CA 1
ATOM 4917 C C . GLY A 1 621 ? -15.387 -10.085 -24.590 1.00 87.12 621 GLY A C 1
ATOM 4918 O O . GLY A 1 621 ? -16.157 -10.989 -24.915 1.00 87.12 621 GLY A O 1
ATOM 4919 N N . ARG A 1 622 ? -14.208 -9.912 -25.204 1.00 85.44 622 ARG A N 1
ATOM 4920 C CA . ARG A 1 622 ? -13.743 -10.828 -26.257 1.00 85.44 622 ARG A CA 1
ATOM 4921 C C . ARG A 1 622 ? -13.399 -12.209 -25.682 1.00 85.44 622 ARG A C 1
ATOM 4923 O O . ARG A 1 622 ? -12.909 -12.334 -24.561 1.00 85.44 622 ARG A O 1
ATOM 4930 N N . GLU A 1 623 ? -13.611 -13.259 -26.474 1.00 81.50 623 GLU A N 1
ATOM 4931 C CA . GLU A 1 623 ? -13.263 -14.637 -26.088 1.00 81.50 623 GLU A CA 1
ATOM 4932 C C . GLU A 1 623 ? -11.885 -15.080 -26.596 1.00 81.50 623 GLU A C 1
ATOM 4934 O O . GLU A 1 623 ? -11.281 -15.991 -26.032 1.00 81.50 623 GLU A O 1
ATOM 4939 N N . ILE A 1 624 ? -11.373 -14.409 -27.631 1.00 79.06 624 ILE A N 1
ATOM 4940 C CA . ILE A 1 624 ? -10.098 -14.697 -28.293 1.00 79.06 624 ILE A CA 1
ATOM 4941 C C . ILE A 1 624 ? -9.277 -13.408 -28.308 1.00 79.06 624 ILE A C 1
ATOM 4943 O O . ILE A 1 624 ? -9.802 -12.347 -28.644 1.00 79.06 624 ILE A O 1
ATOM 4947 N N . GLN A 1 625 ? -7.991 -13.496 -27.963 1.00 75.25 625 GLN A N 1
ATOM 4948 C CA . GLN A 1 625 ? -7.105 -12.334 -27.833 1.00 75.25 625 GLN A CA 1
ATOM 4949 C C . GLN A 1 625 ? -6.979 -11.539 -29.149 1.00 75.25 625 GLN A C 1
ATOM 4951 O O . GLN A 1 625 ? -7.056 -10.308 -29.142 1.00 75.25 625 GLN A O 1
ATOM 4956 N N . ASN A 1 626 ? -6.876 -12.247 -30.282 1.00 70.12 626 ASN A N 1
ATOM 4957 C CA . ASN A 1 626 ? -6.741 -11.676 -31.623 1.00 70.12 626 ASN A CA 1
ATOM 4958 C C . ASN A 1 626 ? -8.034 -11.828 -32.439 1.00 70.12 626 ASN A C 1
ATOM 4960 O O . ASN A 1 626 ? -8.422 -12.935 -32.798 1.00 70.12 626 ASN A O 1
ATOM 4964 N N . LEU A 1 627 ? -8.654 -10.706 -32.818 1.00 65.44 627 LEU A N 1
ATOM 4965 C CA . LEU A 1 627 ? -9.883 -10.641 -33.631 1.00 65.44 627 LEU A CA 1
ATOM 4966 C C . LEU A 1 627 ? -9.630 -10.795 -35.150 1.00 65.44 627 LEU A C 1
ATOM 4968 O O . LEU A 1 627 ? -10.351 -10.222 -35.960 1.00 65.44 627 LEU A O 1
ATOM 4972 N N . GLY A 1 628 ? -8.567 -11.497 -35.561 1.00 60.62 628 GLY A N 1
ATOM 4973 C CA . GLY A 1 628 ? -8.190 -11.595 -36.982 1.00 60.62 628 GLY A CA 1
ATOM 4974 C C . GLY A 1 628 ? -7.785 -10.250 -37.609 1.00 60.62 628 GLY A C 1
ATOM 4975 O O . GLY A 1 628 ? -7.952 -10.040 -38.812 1.00 60.62 628 GLY A O 1
ATOM 4976 N N . LEU A 1 629 ? -7.278 -9.321 -36.791 1.00 67.44 629 LEU A N 1
ATOM 4977 C CA . LEU A 1 629 ? -6.827 -8.003 -37.231 1.00 67.44 629 LEU A CA 1
ATOM 4978 C C . LEU A 1 629 ? -5.694 -8.147 -38.266 1.00 67.44 629 LEU A C 1
ATOM 4980 O O . LEU A 1 629 ? -4.704 -8.840 -38.037 1.00 67.44 629 LEU A O 1
ATOM 4984 N N . LYS A 1 630 ? -5.851 -7.483 -39.419 1.00 65.12 630 LYS A N 1
ATOM 4985 C CA . LYS A 1 630 ? -4.866 -7.490 -40.519 1.00 65.12 630 LYS A CA 1
ATOM 4986 C C . LYS A 1 630 ? -3.807 -6.391 -40.396 1.00 65.12 630 LYS A C 1
ATOM 4988 O O . LYS A 1 630 ? -2.784 -6.464 -41.064 1.00 65.12 630 LYS A O 1
ATOM 4993 N N . ASN A 1 631 ? -4.056 -5.364 -39.580 1.00 68.62 631 ASN A N 1
ATOM 4994 C CA . ASN A 1 631 ? -3.104 -4.281 -39.333 1.00 68.62 631 ASN A CA 1
ATOM 4995 C C . ASN A 1 631 ? -2.132 -4.712 -38.220 1.00 68.62 631 ASN A C 1
ATOM 4997 O O . ASN A 1 631 ? -2.581 -4.824 -37.081 1.00 68.62 631 ASN A O 1
ATOM 5001 N N . PRO A 1 632 ? -0.829 -4.899 -38.503 1.00 64.25 632 PRO A N 1
ATOM 5002 C CA . PRO A 1 632 ? 0.127 -5.440 -37.535 1.00 64.25 632 PRO A CA 1
ATOM 5003 C C . PRO A 1 632 ? 0.200 -4.662 -36.217 1.00 64.25 632 PRO A C 1
ATOM 5005 O O . PRO A 1 632 ? 0.264 -5.264 -35.151 1.00 64.25 632 PRO A O 1
ATOM 5008 N N . ALA A 1 633 ? 0.124 -3.330 -36.269 1.00 64.88 633 ALA A N 1
ATOM 5009 C CA . ALA A 1 633 ? 0.179 -2.491 -35.076 1.00 64.88 633 ALA A CA 1
ATOM 5010 C C . ALA A 1 633 ? -1.113 -2.575 -34.248 1.00 64.88 633 ALA A C 1
ATOM 5012 O O . ALA A 1 633 ? -1.048 -2.639 -33.025 1.00 64.88 633 ALA A O 1
ATOM 5013 N N . ALA A 1 634 ? -2.281 -2.651 -34.895 1.00 65.75 634 ALA A N 1
ATOM 5014 C CA . ALA A 1 634 ? -3.547 -2.875 -34.191 1.00 65.75 634 ALA A CA 1
ATOM 5015 C C . ALA A 1 634 ? -3.642 -4.297 -33.606 1.00 65.75 634 ALA A C 1
ATOM 5017 O O . ALA A 1 634 ? -4.183 -4.486 -32.519 1.00 65.75 634 ALA A O 1
ATOM 5018 N N . SER A 1 635 ? -3.100 -5.300 -34.304 1.00 69.00 635 SER A N 1
ATOM 5019 C CA . SER A 1 635 ? -2.988 -6.673 -33.798 1.00 69.00 635 SER A CA 1
ATOM 5020 C C . SER A 1 635 ? -2.074 -6.744 -32.580 1.00 69.00 635 SER A C 1
ATOM 5022 O O . SER A 1 635 ? -2.399 -7.423 -31.615 1.00 69.00 635 SER A O 1
ATOM 5024 N N . PHE A 1 636 ? -0.967 -6.001 -32.592 1.00 70.06 636 PHE A N 1
ATOM 5025 C CA . PHE A 1 636 ? -0.044 -5.926 -31.467 1.00 70.06 636 PHE A CA 1
ATOM 5026 C C . PHE A 1 636 ? -0.668 -5.240 -30.243 1.00 70.06 636 PHE A C 1
ATOM 5028 O O . PHE A 1 636 ? -0.595 -5.774 -29.139 1.00 70.06 636 PHE A O 1
ATOM 5035 N N . THR A 1 637 ? -1.348 -4.099 -30.416 1.00 72.06 637 THR A N 1
ATOM 5036 C CA . THR A 1 637 ? -2.017 -3.418 -29.292 1.00 72.06 637 THR A CA 1
ATOM 5037 C C . THR A 1 637 ? -3.182 -4.232 -28.733 1.00 72.06 637 THR A C 1
ATOM 5039 O O . THR A 1 637 ? -3.392 -4.245 -27.523 1.00 72.06 637 THR A O 1
ATOM 5042 N N . ALA A 1 638 ? -3.889 -4.995 -29.573 1.00 71.94 638 ALA A N 1
ATOM 5043 C CA . ALA A 1 638 ? -4.946 -5.903 -29.133 1.00 71.94 638 ALA A CA 1
ATOM 5044 C C . ALA A 1 638 ? -4.470 -6.961 -28.120 1.00 71.94 638 ALA A C 1
ATOM 5046 O O . ALA A 1 638 ? -5.277 -7.379 -27.289 1.00 71.94 638 ALA A O 1
ATOM 5047 N N . LEU A 1 639 ? -3.183 -7.339 -28.129 1.00 71.38 639 LEU A N 1
ATOM 5048 C CA . LEU A 1 639 ? -2.604 -8.258 -27.142 1.00 71.38 639 LEU A CA 1
ATOM 5049 C C . LEU A 1 639 ? -2.515 -7.656 -25.731 1.00 71.38 639 LEU A C 1
ATOM 5051 O O . LEU A 1 639 ? -2.439 -8.419 -24.773 1.00 71.38 639 LEU A O 1
ATOM 5055 N N . ALA A 1 640 ? -2.517 -6.323 -25.611 1.00 75.56 640 ALA A N 1
ATOM 5056 C CA . ALA A 1 640 ? -2.291 -5.581 -24.367 1.00 75.56 640 ALA A CA 1
ATOM 5057 C C . ALA A 1 640 ? -3.508 -4.756 -23.901 1.00 75.56 640 ALA A C 1
ATOM 5059 O O . ALA A 1 640 ? -3.449 -4.086 -22.871 1.00 75.56 640 ALA A O 1
ATOM 5060 N N . ASN A 1 641 ? -4.619 -4.801 -24.640 1.00 83.94 641 ASN A N 1
ATOM 5061 C CA . ASN A 1 641 ? -5.823 -4.025 -24.333 1.00 83.94 641 ASN A CA 1
ATOM 5062 C C . ASN A 1 641 ? -6.664 -4.635 -23.202 1.00 83.94 641 ASN A C 1
ATOM 5064 O O . ASN A 1 641 ? -7.514 -3.957 -22.625 1.00 83.94 641 ASN A O 1
ATOM 5068 N N . THR A 1 642 ? -6.476 -5.917 -22.888 1.00 88.12 642 THR A N 1
ATOM 5069 C CA . THR A 1 642 ? -7.235 -6.574 -21.825 1.00 88.12 642 THR A CA 1
ATOM 5070 C C . THR A 1 642 ? -6.596 -7.897 -21.393 1.00 88.12 642 THR A C 1
ATOM 5072 O O . THR A 1 642 ? -6.027 -8.602 -22.224 1.00 88.12 642 THR A O 1
ATOM 5075 N N . PHE A 1 643 ? -6.721 -8.249 -20.108 1.00 87.38 643 PHE A N 1
ATOM 5076 C CA . PHE A 1 643 ? -6.209 -9.498 -19.522 1.00 87.38 643 PHE A CA 1
ATOM 5077 C C . PHE A 1 643 ? -7.308 -10.186 -18.693 1.00 87.38 643 PHE A C 1
ATOM 5079 O O . PHE A 1 643 ? -7.306 -10.114 -17.462 1.00 87.38 643 PHE A O 1
ATOM 5086 N N . PRO A 1 644 ? -8.306 -10.822 -19.340 1.00 91.50 644 PRO A N 1
ATOM 5087 C CA . PRO A 1 644 ? -9.390 -11.480 -18.634 1.00 91.50 644 PRO A CA 1
ATOM 5088 C C . PRO A 1 644 ? -8.841 -12.610 -17.769 1.00 91.50 644 PRO A C 1
ATOM 5090 O O . PRO A 1 644 ? -8.123 -13.492 -18.250 1.00 91.50 644 PRO A O 1
ATOM 5093 N N . MET A 1 645 ? -9.238 -12.618 -16.503 1.00 92.12 645 MET A N 1
ATOM 5094 C CA . MET A 1 645 ? -8.790 -13.609 -15.537 1.00 92.12 645 MET A CA 1
ATOM 5095 C C . MET A 1 645 ? -9.912 -14.070 -14.621 1.00 92.12 645 MET A C 1
ATOM 5097 O O . MET A 1 645 ? -10.948 -13.422 -14.470 1.00 92.12 645 MET A O 1
ATOM 5101 N N . THR A 1 646 ? -9.723 -15.219 -13.991 1.00 94.69 646 THR A N 1
ATOM 5102 C CA . THR A 1 646 ? -10.602 -15.719 -12.939 1.00 94.69 646 THR A CA 1
ATOM 5103 C C . THR A 1 646 ? -9.766 -16.286 -11.805 1.00 94.69 646 THR A C 1
ATOM 5105 O O . THR A 1 646 ? -8.968 -17.197 -12.010 1.00 94.69 646 THR A O 1
ATOM 5108 N N . TYR A 1 647 ? -10.009 -15.773 -10.608 1.00 95.00 647 TYR A N 1
ATOM 5109 C CA . TYR A 1 647 ? -9.490 -16.272 -9.351 1.00 95.00 647 TYR A CA 1
ATOM 5110 C C . TYR A 1 647 ? -10.652 -16.763 -8.486 1.00 95.00 647 TYR A C 1
ATOM 5112 O O . TYR A 1 647 ? -11.641 -16.051 -8.309 1.00 95.00 647 TYR A O 1
ATOM 5120 N N . GLN A 1 648 ? -10.563 -17.984 -7.971 1.00 95.12 648 GLN A N 1
ATOM 5121 C CA . GLN A 1 648 ? -11.569 -18.587 -7.099 1.00 95.12 648 GLN A CA 1
ATOM 5122 C C . GLN A 1 648 ? -10.899 -19.133 -5.853 1.00 95.12 648 GLN A C 1
ATOM 5124 O O . GLN A 1 648 ? -9.892 -19.833 -5.960 1.00 95.12 648 GLN A O 1
ATOM 5129 N N . ALA A 1 649 ? -11.516 -18.880 -4.705 1.00 94.50 649 ALA A N 1
ATOM 5130 C CA . ALA A 1 649 ? -11.032 -19.379 -3.437 1.00 94.50 649 ALA A CA 1
ATOM 5131 C C . ALA A 1 649 ? -12.180 -19.750 -2.468 1.00 94.50 649 ALA A C 1
ATOM 5133 O O . ALA A 1 649 ? -12.572 -18.964 -1.600 1.00 94.50 649 ALA A O 1
ATOM 5134 N N . PRO A 1 650 ? -12.794 -20.940 -2.645 1.00 95.62 650 PRO A N 1
ATOM 5135 C CA . PRO A 1 650 ? -13.634 -21.562 -1.631 1.00 95.62 650 PRO A CA 1
ATOM 5136 C C . PRO A 1 650 ? -12.822 -21.928 -0.396 1.00 95.62 650 PRO A C 1
ATOM 5138 O O . PRO A 1 650 ? -11.676 -22.363 -0.495 1.00 95.62 650 PRO A O 1
ATOM 5141 N N . LEU A 1 651 ? -13.465 -21.853 0.760 1.00 94.69 651 LEU A N 1
ATOM 5142 C CA . LEU A 1 651 ? -12.895 -22.293 2.019 1.00 94.69 651 LEU A CA 1
ATOM 5143 C C . LEU A 1 651 ? -13.959 -22.926 2.913 1.00 94.69 651 LEU A C 1
ATOM 5145 O O . LEU A 1 651 ? -15.138 -22.565 2.874 1.00 94.69 651 LEU A O 1
ATOM 5149 N N . ALA A 1 652 ? -13.519 -23.828 3.778 1.00 95.38 652 ALA A N 1
ATOM 5150 C CA . ALA A 1 652 ? -14.321 -24.385 4.850 1.00 95.38 652 ALA A CA 1
ATOM 5151 C C . ALA A 1 652 ? -13.461 -24.592 6.092 1.00 95.38 652 ALA A C 1
ATOM 5153 O O . ALA A 1 652 ? -12.272 -24.897 6.012 1.00 95.38 652 ALA A O 1
ATOM 5154 N N . ARG A 1 653 ? -14.074 -24.446 7.259 1.00 93.94 653 ARG A N 1
ATOM 5155 C CA . ARG A 1 653 ? -13.401 -24.622 8.532 1.00 93.94 653 ARG A CA 1
ATOM 5156 C C . ARG A 1 653 ? -14.348 -25.108 9.607 1.00 93.94 653 ARG A C 1
ATOM 5158 O O . ARG A 1 653 ? -15.472 -24.629 9.736 1.00 93.94 653 ARG A O 1
ATOM 5165 N N . LEU A 1 654 ? -13.835 -26.011 10.425 1.00 94.56 654 LEU A N 1
ATOM 5166 C CA . LEU A 1 654 ? -14.510 -26.596 11.561 1.00 94.56 654 LEU A CA 1
ATOM 5167 C C . LEU A 1 654 ? -13.628 -26.467 12.804 1.00 94.56 654 LEU A C 1
ATOM 5169 O O . LEU A 1 654 ? -12.480 -26.899 12.807 1.00 94.56 654 LEU A O 1
ATOM 5173 N N . SER A 1 655 ? -14.180 -25.883 13.861 1.00 94.19 655 SER A N 1
ATOM 5174 C CA . SER A 1 655 ? -13.550 -25.804 15.179 1.00 94.19 655 SER A CA 1
ATOM 5175 C C . SER A 1 655 ? -14.430 -26.548 16.182 1.00 94.19 655 SER A C 1
ATOM 5177 O O . SER A 1 655 ? -15.605 -26.209 16.325 1.00 94.19 655 SER A O 1
ATOM 5179 N N . ILE A 1 656 ? -13.884 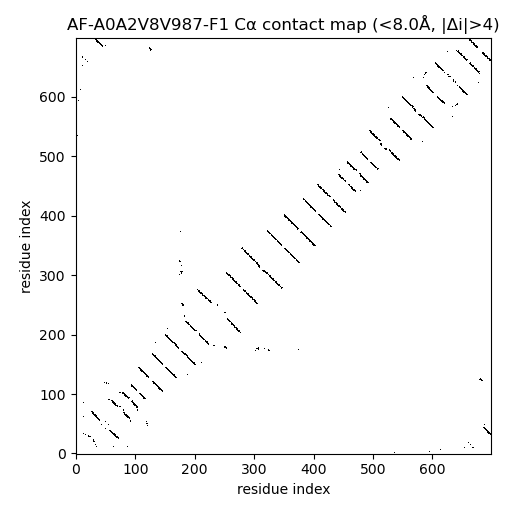-27.561 16.861 1.00 93.75 656 ILE A N 1
ATOM 5180 C CA . ILE A 1 656 ? -14.596 -28.412 17.826 1.00 93.75 656 ILE A CA 1
ATOM 5181 C C . ILE A 1 656 ? -13.897 -28.338 19.181 1.00 93.75 656 ILE A C 1
ATOM 5183 O O . ILE A 1 656 ? -12.728 -28.696 19.312 1.00 93.75 656 ILE A O 1
ATOM 5187 N N . LYS A 1 657 ? -14.637 -27.930 20.211 1.00 91.62 657 LYS A N 1
ATOM 5188 C CA . LYS A 1 657 ? -14.196 -27.970 21.606 1.00 91.62 657 LYS A CA 1
ATOM 5189 C C . LYS A 1 657 ? -14.263 -29.413 22.110 1.00 91.62 657 LYS A C 1
ATOM 5191 O O . LYS A 1 657 ? -15.358 -29.969 22.233 1.00 91.62 657 LYS A O 1
ATOM 5196 N N . ILE A 1 658 ? -13.101 -30.011 22.374 1.00 91.88 658 ILE A N 1
ATOM 5197 C CA . ILE A 1 658 ? -12.970 -31.364 22.934 1.00 91.88 658 ILE A CA 1
ATOM 5198 C C . ILE A 1 658 ? -13.146 -31.282 24.450 1.00 91.88 658 ILE A C 1
ATOM 5200 O O . ILE A 1 658 ? -14.015 -31.942 25.021 1.00 91.88 658 ILE A O 1
ATOM 5204 N N . THR A 1 659 ? -12.366 -30.406 25.078 1.00 88.94 659 THR A N 1
ATOM 5205 C CA . THR A 1 659 ? -12.485 -30.008 26.482 1.00 88.94 659 THR A CA 1
ATOM 5206 C C . THR A 1 659 ? -12.595 -28.478 26.548 1.00 88.94 659 THR A C 1
ATOM 5208 O O . THR A 1 659 ? -12.465 -27.807 25.520 1.00 88.94 659 THR A O 1
ATOM 5211 N N . PRO A 1 660 ? -12.852 -27.889 27.725 1.00 83.81 660 PRO A N 1
ATOM 5212 C CA . PRO A 1 660 ? -12.783 -26.436 27.896 1.00 83.81 660 PRO A CA 1
ATOM 5213 C C . PRO A 1 660 ? -11.406 -25.833 27.520 1.00 83.81 660 PRO A C 1
ATOM 5215 O O . PRO A 1 660 ? -11.341 -24.762 26.917 1.00 83.81 660 PRO A O 1
ATOM 5218 N N . THR A 1 661 ? -10.332 -26.602 27.736 1.00 85.81 661 THR A N 1
ATOM 5219 C CA . THR A 1 661 ? -8.926 -26.234 27.493 1.00 85.81 661 THR A CA 1
ATOM 5220 C C . THR A 1 661 ? -8.358 -26.710 26.150 1.00 85.81 661 THR A C 1
ATOM 5222 O O . THR A 1 661 ? -7.276 -26.282 25.758 1.00 85.81 661 THR A O 1
ATOM 5225 N N . VAL A 1 662 ? -9.049 -27.604 25.431 1.00 90.75 662 VAL A N 1
ATOM 5226 C CA . VAL A 1 662 ? -8.558 -28.226 24.189 1.00 90.75 662 VAL A CA 1
ATOM 5227 C C . VAL A 1 662 ? -9.596 -28.110 23.078 1.00 90.75 662 VAL A C 1
ATOM 5229 O O . VAL A 1 662 ? -10.712 -28.628 23.181 1.00 90.75 662 VAL A O 1
ATOM 5232 N N . GLN A 1 663 ? -9.200 -27.504 21.960 1.00 92.50 663 GLN A N 1
ATOM 5233 C CA . GLN A 1 663 ? -10.001 -27.405 20.741 1.00 92.50 663 GLN A CA 1
ATOM 5234 C C . GLN A 1 663 ? -9.238 -27.961 19.548 1.00 92.50 663 GLN A C 1
ATOM 5236 O O . GLN A 1 663 ? -8.089 -27.607 19.304 1.00 92.50 663 GLN A O 1
ATOM 5241 N N . TRP A 1 664 ? -9.904 -28.811 18.778 1.00 95.00 664 TRP A N 1
ATOM 5242 C CA . TRP A 1 664 ? -9.419 -29.236 17.476 1.00 95.00 664 TRP A CA 1
ATOM 5243 C C . TRP A 1 664 ? -9.924 -28.284 16.398 1.00 95.00 664 TRP A C 1
ATOM 5245 O O . TRP A 1 664 ? -11.093 -27.884 16.415 1.00 95.00 664 TRP A O 1
ATOM 5255 N N . ASN A 1 665 ? -9.057 -27.939 15.451 1.00 94.50 665 ASN A N 1
ATOM 5256 C CA . ASN A 1 665 ? -9.429 -27.164 14.278 1.00 94.50 665 ASN A CA 1
ATOM 5257 C C . ASN A 1 665 ? -8.999 -27.894 13.010 1.00 94.50 665 ASN A C 1
ATOM 5259 O O . ASN A 1 665 ? -7.869 -28.368 12.901 1.00 94.50 665 ASN A O 1
ATOM 5263 N N . GLY A 1 666 ? -9.900 -27.930 12.038 1.00 95.25 666 GLY A N 1
ATOM 5264 C CA . GLY A 1 666 ? -9.629 -28.372 10.682 1.00 95.25 666 GLY A CA 1
ATOM 5265 C C . GLY A 1 666 ? -10.071 -27.300 9.700 1.00 95.25 666 GLY A C 1
ATOM 5266 O O . GLY A 1 666 ? -11.174 -26.763 9.822 1.00 95.25 666 GLY A O 1
ATOM 5267 N N . GLY A 1 667 ? -9.227 -26.990 8.725 1.00 94.56 667 GLY A N 1
ATOM 5268 C CA . GLY A 1 667 ? -9.548 -26.042 7.664 1.00 94.56 667 GLY A CA 1
ATOM 5269 C C . GLY A 1 667 ? -9.114 -26.554 6.302 1.00 94.56 667 GLY A C 1
ATOM 5270 O O . GLY A 1 667 ? -8.152 -27.309 6.187 1.00 94.56 667 GLY A O 1
ATOM 5271 N N . TRP A 1 668 ? -9.832 -26.126 5.276 1.00 95.25 668 TRP A N 1
ATOM 5272 C CA . TRP A 1 668 ? -9.548 -26.402 3.878 1.00 95.25 668 TRP A CA 1
ATOM 5273 C C . TRP A 1 668 ? -9.786 -25.133 3.070 1.00 95.25 668 TRP A C 1
ATOM 5275 O O . TRP A 1 668 ? -10.810 -24.471 3.243 1.00 95.25 668 TRP A O 1
ATOM 5285 N N . GLU A 1 669 ? -8.858 -24.810 2.184 1.00 94.00 669 GLU A N 1
ATOM 5286 C CA . GLU A 1 669 ? -8.997 -23.755 1.192 1.00 94.00 669 GLU A CA 1
ATOM 5287 C C . GLU A 1 669 ? -8.611 -24.331 -0.171 1.00 94.00 669 GLU A C 1
ATOM 5289 O O . GLU A 1 669 ? -7.670 -25.115 -0.320 1.00 94.00 669 GLU A O 1
ATOM 5294 N N . PHE A 1 670 ? -9.359 -23.944 -1.190 1.00 95.25 670 PHE A N 1
ATOM 5295 C CA . PHE A 1 670 ? -8.992 -24.187 -2.571 1.00 95.25 670 PHE A CA 1
ATOM 5296 C C . PHE A 1 670 ? -8.586 -22.869 -3.203 1.00 95.25 670 PHE A C 1
ATOM 5298 O O . PHE A 1 670 ? -9.162 -21.839 -2.886 1.00 95.25 670 PHE A O 1
ATOM 5305 N N . TYR A 1 671 ? -7.638 -22.917 -4.125 1.00 95.38 671 TYR A N 1
ATOM 5306 C CA . TYR A 1 671 ? -7.228 -21.780 -4.927 1.00 95.38 671 TYR A CA 1
ATOM 5307 C C . TYR A 1 671 ? -7.250 -22.187 -6.387 1.00 95.38 671 TYR A C 1
ATOM 5309 O O . TYR A 1 671 ? -6.738 -23.245 -6.750 1.00 95.38 671 TYR A O 1
ATOM 5317 N N . ARG A 1 672 ? -7.816 -21.348 -7.244 1.00 95.69 672 ARG A N 1
ATOM 5318 C CA . ARG A 1 672 ? -7.718 -21.499 -8.693 1.00 95.69 672 ARG A CA 1
ATOM 5319 C C . ARG A 1 672 ? -7.472 -20.148 -9.312 1.00 95.69 672 ARG A C 1
ATOM 5321 O O . ARG A 1 672 ? -8.289 -19.253 -9.138 1.00 95.69 672 ARG A O 1
ATOM 5328 N N . TYR A 1 673 ? -6.413 -20.055 -10.094 1.00 94.25 673 TYR A N 1
ATOM 5329 C CA . TYR A 1 673 ? -6.108 -18.902 -10.923 1.00 94.25 673 TYR A CA 1
ATOM 5330 C C . TYR A 1 673 ? -6.115 -19.332 -12.387 1.00 94.25 673 TYR A C 1
ATOM 5332 O O . TYR A 1 673 ? -5.629 -20.414 -12.717 1.00 94.25 673 TYR A O 1
ATOM 5340 N N . ASN A 1 674 ? -6.691 -18.508 -13.256 1.00 92.69 674 ASN A N 1
ATOM 5341 C CA . ASN A 1 674 ? -6.743 -18.761 -14.688 1.00 92.69 674 ASN A CA 1
ATOM 5342 C C . ASN A 1 674 ? -6.803 -17.445 -15.470 1.00 92.69 674 ASN A C 1
ATOM 5344 O O . ASN A 1 674 ? -7.826 -16.756 -15.416 1.00 92.69 674 ASN A O 1
ATOM 5348 N N . GLU A 1 675 ? -5.752 -17.127 -16.214 1.00 88.25 675 GLU A N 1
ATOM 5349 C CA . GLU A 1 675 ? -5.697 -15.999 -17.148 1.00 88.25 675 GLU A CA 1
ATOM 5350 C C . GLU A 1 675 ? -5.891 -16.483 -18.590 1.00 88.25 675 GLU A C 1
ATOM 5352 O O . GLU A 1 675 ? -5.362 -17.520 -18.984 1.00 88.25 675 GLU A O 1
ATOM 5357 N N . ARG A 1 676 ? -6.690 -15.759 -19.386 1.00 84.81 676 ARG A N 1
ATOM 5358 C CA . ARG A 1 676 ? -7.027 -16.180 -20.758 1.00 84.81 676 ARG A CA 1
ATOM 5359 C C . ARG A 1 676 ? -6.118 -15.586 -21.828 1.00 84.81 676 ARG A C 1
ATOM 5361 O O . ARG A 1 676 ? -5.899 -16.242 -22.842 1.00 84.81 676 ARG A O 1
ATOM 5368 N N . PHE A 1 677 ? -5.632 -14.361 -21.650 1.00 84.38 677 PHE A N 1
ATOM 5369 C CA . PHE A 1 677 ? -4.829 -13.645 -22.650 1.00 84.38 677 PHE A CA 1
ATOM 5370 C C . PHE A 1 677 ? -3.456 -13.341 -22.090 1.00 84.38 677 PHE A C 1
ATOM 5372 O O . PHE A 1 677 ? -3.362 -12.992 -20.925 1.00 84.38 677 PHE A O 1
ATOM 5379 N N . ALA A 1 678 ? -2.422 -13.440 -22.921 1.00 73.31 678 ALA A N 1
ATOM 5380 C CA . ALA A 1 678 ? -1.050 -13.219 -22.490 1.00 73.31 678 ALA A CA 1
ATOM 5381 C C . ALA A 1 678 ? -0.211 -12.568 -23.589 1.00 73.31 678 ALA A C 1
ATOM 5383 O O . ALA A 1 678 ? -0.394 -12.840 -24.774 1.00 73.31 678 ALA A O 1
ATOM 5384 N N . TYR A 1 679 ? 0.747 -11.734 -23.197 1.00 62.34 679 TYR A N 1
ATOM 5385 C CA . TYR A 1 679 ? 1.570 -10.944 -24.119 1.00 62.34 679 TYR A CA 1
ATOM 5386 C C . TYR A 1 679 ? 2.611 -11.798 -24.890 1.00 62.34 679 TYR A C 1
ATOM 5388 O O . TYR A 1 679 ? 3.055 -11.394 -25.958 1.00 62.34 679 TYR A O 1
ATOM 5396 N N . PHE A 1 680 ? 2.917 -13.025 -24.422 1.00 63.84 680 PHE A N 1
ATOM 5397 C CA . PHE A 1 680 ? 3.849 -13.977 -25.068 1.00 63.84 680 PHE A CA 1
ATOM 5398 C C . PHE A 1 680 ? 3.412 -15.454 -24.985 1.00 63.84 680 PHE A C 1
ATOM 5400 O O . PHE A 1 680 ? 4.235 -16.359 -24.864 1.00 63.84 680 PHE A O 1
ATOM 5407 N N . GLY A 1 681 ? 2.104 -15.720 -24.996 1.00 62.00 681 GLY A N 1
ATOM 5408 C CA . GLY A 1 681 ? 1.563 -17.085 -25.095 1.00 62.00 681 GLY A CA 1
ATOM 5409 C C . GLY A 1 681 ? 1.610 -17.946 -23.822 1.00 62.00 681 GLY A C 1
ATOM 5410 O O . GLY A 1 681 ? 0.927 -18.965 -23.776 1.00 62.00 681 GLY A O 1
ATOM 5411 N N . TYR A 1 682 ? 2.332 -17.547 -22.770 1.00 75.31 682 TYR A N 1
ATOM 5412 C CA . TYR A 1 682 ? 2.202 -18.173 -21.449 1.00 75.31 682 TYR A CA 1
ATOM 5413 C C . TYR A 1 682 ? 0.922 -17.682 -20.767 1.00 75.31 682 TYR A C 1
ATOM 5415 O O . TYR A 1 682 ? 0.847 -16.523 -20.382 1.00 75.31 682 TYR A O 1
ATOM 5423 N N . GLN A 1 683 ? -0.075 -18.557 -20.630 1.00 80.19 683 GLN A N 1
ATOM 5424 C CA . GLN A 1 683 ? -1.337 -18.282 -19.937 1.00 80.19 683 GLN A CA 1
ATOM 5425 C C . GLN A 1 683 ? -1.252 -18.795 -18.489 1.00 80.19 683 GLN A C 1
ATOM 5427 O O . GLN A 1 683 ? -1.346 -20.010 -18.279 1.00 80.19 683 GLN A O 1
ATOM 5432 N N . PRO A 1 684 ? -1.048 -17.918 -17.487 1.00 84.44 684 PRO A N 1
ATOM 5433 C CA . PRO A 1 684 ? -0.859 -18.355 -16.112 1.00 84.44 684 PRO A CA 1
ATOM 5434 C C . PRO A 1 684 ? -2.080 -19.109 -15.562 1.00 84.44 684 PRO A C 1
ATOM 5436 O O . PRO A 1 684 ? -3.218 -18.625 -15.581 1.00 84.44 684 PRO A O 1
ATOM 5439 N N . TYR A 1 685 ? -1.834 -20.315 -15.042 1.00 91.06 685 TYR A N 1
ATOM 5440 C CA . TYR A 1 685 ? -2.868 -21.195 -14.500 1.00 91.06 685 TYR A CA 1
ATOM 5441 C C . TYR A 1 685 ? -2.345 -22.073 -13.362 1.00 91.06 685 TYR A C 1
ATOM 5443 O O . TYR A 1 685 ? -1.350 -22.781 -13.513 1.00 91.06 685 TYR A O 1
ATOM 5451 N N . TYR A 1 686 ? -3.084 -22.122 -12.253 1.00 94.06 686 TYR A N 1
ATOM 5452 C CA . TYR A 1 686 ? -2.897 -23.147 -11.228 1.00 94.06 686 TYR A CA 1
ATOM 5453 C C . TYR A 1 686 ? -4.212 -23.495 -10.532 1.00 94.06 686 TYR A C 1
ATOM 5455 O O . TYR A 1 686 ? -5.175 -22.722 -10.512 1.00 94.06 686 TYR A O 1
ATOM 5463 N N . ARG A 1 687 ? -4.225 -24.672 -9.910 1.00 96.62 687 ARG A N 1
ATOM 5464 C CA . ARG A 1 687 ? -5.212 -25.090 -8.916 1.00 96.62 687 ARG A CA 1
ATOM 5465 C C . ARG A 1 687 ? -4.484 -25.659 -7.708 1.00 96.62 687 ARG A C 1
ATOM 5467 O O . ARG A 1 687 ? -3.558 -26.445 -7.880 1.00 96.62 687 ARG A O 1
ATOM 5474 N N . ALA A 1 688 ? -4.890 -25.301 -6.503 1.00 96.75 688 ALA A N 1
ATOM 5475 C CA . ALA A 1 688 ? -4.264 -25.802 -5.293 1.00 96.75 688 ALA A CA 1
ATOM 5476 C C . ALA A 1 688 ? -5.298 -26.117 -4.220 1.00 96.75 688 ALA A C 1
ATOM 5478 O O . ALA A 1 688 ? -6.265 -25.382 -4.050 1.00 96.75 688 ALA A O 1
ATOM 5479 N N . HIS A 1 689 ? -5.075 -27.203 -3.486 1.00 95.94 689 HIS A N 1
ATOM 5480 C CA . HIS A 1 689 ? -5.784 -27.487 -2.244 1.00 95.94 689 HIS A CA 1
ATOM 5481 C C . HIS A 1 689 ? -4.807 -27.299 -1.097 1.00 95.94 689 HIS A C 1
ATOM 5483 O O . HIS A 1 689 ? -3.802 -28.011 -1.031 1.00 95.94 689 HIS A O 1
ATOM 5489 N N . THR A 1 690 ? -5.115 -26.373 -0.200 1.00 93.75 690 THR A N 1
ATOM 5490 C CA . THR A 1 690 ? -4.435 -26.231 1.082 1.00 93.75 690 THR A CA 1
ATOM 5491 C C . THR A 1 690 ? -5.389 -26.691 2.177 1.00 93.75 690 THR A C 1
ATOM 5493 O O . THR A 1 690 ? -6.605 -26.516 2.110 1.00 93.75 690 THR A O 1
ATOM 5496 N N . GLY A 1 691 ? -4.862 -27.328 3.205 1.00 93.31 691 GLY A N 1
ATOM 5497 C CA . GLY A 1 691 ? -5.663 -27.702 4.356 1.00 93.31 691 GLY A CA 1
ATOM 5498 C C . GLY A 1 691 ? -4.798 -27.884 5.576 1.00 93.31 691 GLY A C 1
ATOM 5499 O O . GLY A 1 691 ? -3.590 -28.075 5.469 1.00 93.31 691 GLY A O 1
ATOM 5500 N N . TYR A 1 692 ? -5.394 -27.786 6.752 1.00 94.12 692 TYR A N 1
ATOM 5501 C CA . TYR A 1 692 ? -4.673 -27.975 7.997 1.00 94.12 692 TYR A CA 1
ATOM 5502 C C . TYR A 1 692 ? -5.505 -28.715 9.028 1.00 94.12 692 TYR A C 1
ATOM 5504 O O . TYR A 1 692 ? -6.736 -28.703 8.999 1.00 94.12 692 TYR A O 1
ATOM 5512 N N . THR A 1 693 ? -4.788 -29.317 9.967 1.00 95.44 693 THR A N 1
ATOM 5513 C CA . THR A 1 693 ? -5.321 -29.837 11.220 1.00 95.44 693 THR A CA 1
ATOM 5514 C C . THR A 1 693 ? -4.451 -29.317 12.355 1.00 95.44 693 THR A C 1
ATOM 5516 O O . THR A 1 693 ? -3.220 -29.363 12.268 1.00 95.44 693 THR A O 1
ATOM 5519 N N . SER A 1 694 ? -5.074 -28.795 13.404 1.00 95.00 694 SER A N 1
ATOM 5520 C CA . SER A 1 694 ? -4.380 -28.213 14.551 1.00 95.00 694 SER A CA 1
ATOM 5521 C C . SER A 1 694 ? -5.096 -28.511 15.865 1.00 95.00 694 SER A C 1
ATOM 5523 O O . SER A 1 694 ? -6.290 -28.822 15.905 1.00 95.00 694 SER A O 1
ATOM 5525 N N . LEU A 1 695 ? -4.337 -28.406 16.953 1.00 94.81 695 LEU A N 1
ATOM 5526 C CA . LEU A 1 695 ? -4.838 -28.417 18.318 1.00 94.81 695 LEU A CA 1
ATOM 5527 C C . LEU A 1 695 ? -4.525 -27.071 18.963 1.00 94.81 695 LEU A C 1
ATOM 5529 O O . LEU A 1 695 ? -3.369 -26.644 18.999 1.00 94.81 695 LEU A O 1
ATOM 5533 N N . SER A 1 696 ? -5.568 -26.423 19.470 1.00 91.81 696 SER A N 1
ATOM 5534 C CA . SER A 1 696 ? -5.489 -25.254 20.334 1.00 91.81 696 SER A CA 1
ATOM 5535 C C . SER A 1 696 ? -5.570 -25.708 21.787 1.00 91.81 696 SER A C 1
ATOM 5537 O O . SER A 1 696 ? -6.557 -26.327 22.185 1.00 91.81 696 SER A O 1
ATOM 5539 N N . LEU A 1 697 ? -4.545 -25.386 22.565 1.00 90.88 697 LEU A N 1
ATOM 5540 C CA . LEU A 1 697 ? -4.507 -25.552 24.015 1.00 90.88 697 LEU A CA 1
ATOM 5541 C C . LEU A 1 697 ? -4.727 -24.185 24.661 1.00 90.88 697 LEU A C 1
ATOM 5543 O O . LEU A 1 697 ? -4.229 -23.191 24.139 1.00 90.88 697 LEU A O 1
ATOM 5547 N N . THR A 1 698 ? -5.487 -24.108 25.748 1.00 87.12 698 THR A N 1
ATOM 5548 C CA . THR A 1 698 ? -5.749 -22.879 26.516 1.00 87.12 698 THR A CA 1
ATOM 5549 C C . THR A 1 698 ? -5.764 -23.197 28.008 1.00 87.12 698 THR A C 1
ATOM 5551 O O . THR A 1 698 ? -6.271 -24.257 28.366 1.00 87.12 698 THR A O 1
ATOM 5554 N N . PHE A 1 699 ? -5.198 -22.324 28.848 1.00 76.62 699 PHE A N 1
ATOM 5555 C CA . PHE A 1 699 ? -5.316 -22.368 30.313 1.00 76.62 699 PHE A CA 1
ATOM 5556 C C . PHE A 1 699 ? -4.977 -21.017 30.961 1.00 76.62 699 PHE A C 1
ATOM 5558 O O . PHE A 1 699 ? -4.408 -20.143 30.257 1.00 76.62 699 PHE A O 1
#

Secondary structure (DSSP, 8-state):
------PPPPS-SPP-S----PEEETTEEEEEEEEEEEEEEEEEE-HHHHHHHT----EEEEEEEEEEEEETTS--SS-SEEEEEEEEETT-SEEEEEEEEEETTTEEEEEEEEEEEEEE-TTTTSS--EEEEEEEEEEEEEEEEESSSSEEEEEEEEEEEEEEEEEEEEEE--TTBPPEEEEEEEEEEEEEEEEEEEEEEEETTEEEEEEEEEEEEEE-PEEPPBPTTPPPS-GGGGG--S-TTS--TT---EEEEEEE--EEEEEEEEEEEEEEE-SSEEEEEEEEEEEEEEEEEEEEEEEEEEEE--SS-TT-EEEEEEEEEEEEEEEEEEEEEEEEEEEEE-SSSSEEEEEEEEEEEEEEEEEEEEEEEETTSPPPEEEEEEEEEEEEEEEEEEEEEEE-SSSEEEEEEEEEEEEEEEEEEEEESSS--EEEEEEEEEEEEEEEEEEEEEETTEEEEEEEEEEEESS-SSTTS-SEEEEEEEEEEEE-SSEEEEEEEEEEEEEEPPP-PBPTTT--B-TTS----EEEEEEEEEEEEEEESSSSEEEEEEEEEEEEEEEEEEEEEEE-SSSS-EEEEEEEEEEEEEEEEEEEEEEEEEETTEEEEEEEEEEEE-TTS-SSS-----SHHHHHHHTTS---EEEEEEEEEEEEESSSSEEEEEEEEEEEEEE---TTS---EEEEEEEEEEEEEE-

Solvent-accessible surface area (backbone atoms only — not comparable to full-atom values): 34145 Å² total; per-residue (Å²): 133,75,81,80,76,79,72,78,82,67,88,65,55,69,87,72,86,64,90,70,84,43,47,76,58,86,72,25,37,30,36,39,34,42,27,39,35,41,33,46,54,49,72,45,76,39,59,56,58,44,39,44,76,69,37,70,49,64,48,63,30,37,38,27,34,42,38,37,38,35,24,74,82,61,70,35,94,87,39,21,35,37,38,38,38,37,31,26,41,58,69,44,39,54,22,38,37,39,40,37,42,30,27,81,89,43,36,38,38,41,37,41,39,38,38,39,56,46,44,41,53,56,42,69,72,38,79,43,58,40,29,36,48,32,41,36,40,39,39,37,40,39,39,38,35,46,79,50,98,43,33,31,41,37,41,33,42,35,43,39,39,37,39,37,50,32,37,34,66,42,74,48,70,63,85,65,43,25,56,19,74,38,82,37,45,27,46,41,37,37,39,37,40,36,42,36,46,31,40,40,39,55,54,98,74,32,40,39,36,41,34,41,38,43,35,40,39,40,34,69,47,47,52,63,58,48,54,72,89,62,79,66,97,55,69,66,71,79,68,62,66,95,42,91,89,52,82,76,88,58,61,78,27,60,47,28,35,43,58,49,63,47,41,41,37,38,36,40,32,44,40,40,38,40,37,35,77,55,93,50,38,34,42,43,38,38,39,39,40,37,36,37,40,33,49,39,43,38,39,39,40,40,29,23,20,16,52,18,63,45,98,87,37,77,69,74,27,75,41,66,74,37,46,38,39,40,39,34,48,32,41,37,39,34,49,34,40,38,37,38,40,35,47,35,38,34,92,44,101,41,40,40,39,34,42,37,40,38,40,37,42,41,37,40,40,34,42,36,42,37,42,36,48,42,72,80,77,55,80,74,42,60,35,45,40,40,40,37,41,40,38,36,39,43,34,42,34,44,39,41,40,38,43,81,51,98,39,38,33,40,38,40,36,44,34,44,34,42,38,40,39,37,40,40,41,38,37,48,80,62,97,66,51,71,46,78,49,75,52,69,30,49,37,43,34,42,34,46,34,41,37,41,34,93,43,95,44,34,40,38,36,42,38,41,36,44,37,45,41,80,42,50,92,43,78,82,42,80,19,41,28,42,35,41,40,38,38,39,40,38,50,55,99,49,38,36,40,38,39,39,41,36,37,39,42,29,50,32,77,46,72,86,58,58,40,92,88,72,76,42,71,55,81,87,58,87,63,56,41,28,37,40,39,38,41,39,40,36,39,38,37,40,39,45,84,49,101,39,35,37,38,39,41,37,40,36,37,39,40,38,42,36,39,37,57,39,74,44,81,37,75,37,99,78,63,94,47,73,42,79,43,75,80,44,77,41,58,37,27,43,34,37,37,37,41,38,41,38,40,38,38,52,54,101,50,35,40,42,38,39,35,40,35,38,39,34,31,51,21,78,66,70,92,58,66,70,84,77,60,83,50,69,68,61,42,55,47,42,42,71,23,38,62,29,30,39,39,40,38,42,34,40,35,42,38,38,51,78,46,90,42,34,31,42,36,40,38,40,37,39,42,34,42,41,38,76,42,41,76,63,76,54,53,51,40,29,39,32,45,38,33,38,44,35,44,34,42,42,77

Foldseek 3Di:
DPPPPDDDDDPFDDDDLPDDFADDDPQKGKKKKWKKFWKDKDKDFDPLVCCQPANQHTDIATAKIKMKIAGPVLQDPQFRIWIKIWGDGDRGQKIKMWIWTHRPLFKIKIKIKIKHWHWDDAQLFHHRQKTDTKMKIKIKIWMWGRPDPFKIKIKIKMKIWMWDKMWHWDFDCQPFFATAIAIKIKTWTKIKMKIKIWMWGQDPQKTKIKMKMKMKIKTFIATDKQAAPDDGPCVVVQVDDPDPVDPRQHDHFWRIKGKGKMKIKMKIKMKMWMWGDDPFKIKIKIKMKMKMKMKIKIKMKIKGFGFCCDPVGRGRDTHDIKIKIKIKIKMKMKIKMKMKIKMWGPPDPFKIKMKIKIKIKIKMWMKMWMWMDMGPPPDTQTKIKIKMKIKMKIKMKIKMWGRPDPFKIKIKMKMKMKMKIWIWIAMPRDPDGIDIDMDIKIKIKIKIKMWGDPDPQKIKIKMKMFMAMDDAPDLARAHTKIKIKIKMWGDDPFKIKIKIKIKMKGWRWFDQDQDPVPRDGPPPDPGWTKIKIKIKIKMWMWGDPDPFKIKIKIKMWMKIKIKTWDWDFDADPDDRDTDTDTDDIAIAIWTKMKIKMKMWGDDPFWIKIKMKIKIWTCTPVDQDLAPVDPDPVNRLSSLVNTKTKMKIKIKIKMWGHPDSFKIKIKMKIKIWIWIRGHNNPDTDTMIMIMMIIIMMGMD

Sequence (699 aa):
MLPPLQAQPVVTPSPGTGSELGADWGPYNVTNSIESGYRFTTVGGDAHLFRSVENYGNGLRLFGGNFSAISKDGHGRFFDSLTLTSSGLGNDPYGMANLRVEKNDRYRYDLTWRRNDYFNASLLNGAGGTLKNTMRTVQDHDLTVSATRWAKLLLGYTRNHETGPEYSAYETYMGGLARSVLPIDRDTRREFNEYRLGTELDFLGFRLSVTHRWEYYKEDSSIVPLIPGQEYPLGYLRNQPFDASYPETYRQAATAYSRTQPMHGRNRGWFGNLIRNEKYWAINARMTYSKGDSTSVYYETASGNTVAKNAACNNCGFGAPVNAFTYMPGTARRPFTAGDFSFSLFPTSKLTIINSTSVQSNRFDGTGNELRVISNGAPLVNRFWTYHIGTGRVSDALDLNYHMNKWLALNAEYRYTSRFIDNNLFRTGTTKNTSINSVRNHLNTGTLGFRLKPLHPLSVSVDATVGRDNGPENPVSPAHFHNIRARADYRAKKMRFGVSYRQMYNLNAPLSVVSVSSGQLLAGAELDYFASHSRDFSANTSFDANRYLSFDLSYTKLHLDTLANLWAELPAPVGPTIVSKRGYMSQYTSNLHTVSLIARTNFKRGTFYAGYNITRDTGDGREIQNLGLKNPAASFTALANTFPMTYQAPLARLSIKITPTVQWNGGWEFYRYNERFAYFGYQPYYRAHTGYTSLSLTF

Radius of gyration: 30.74 Å; Cα contacts (8 Å, |Δi|>4): 1945; chains: 1; bounding box: 78×60×91 Å